Protein AF-0000000077554234 (afdb_homodimer)

Organism: Bursaphelenchus xylophilus (NCBI:txid6326)

Foldseek 3Di:
DPPPPPPPPPPPPPPPPQDWAKEKEALDACDPLLVVQCVVDSHQEYEFEQEEPLAGSPSRLNNCLVCPPPGHYHYEYEDQLVDQLLVSLVRRVVVVVVSVDPDHEYEYEQADLVRADQDLCSLQVSQQVNCVSCVVVVHHYEYEEEQVSNCRRRVQEQNHDDHAYEYEDWCDAEPVTFDDQDCVPDDDTRNRHDGHQKYFGHAQYQDSNGGITMMIGRPVND/DPPPPPPPPPPPPPPPPQDWAKEKEALDACDPLLVVQCVVDSHQEYEFEQEEPLAGSPSRLNNCLVCPPPGHYHYEYEDQLVDQLLVSLVRRVVVVVVSVDPDHEYEYEQADLVRADQDLCSLVVSQQVNCVSCVVVVHHYEYEEEQVSNCRRRVQEQNHDDHAYEYEDWCDAEPVTFDDQDCVPDDATRNRHDGHQKYFGHAQYQDSNGGITMMIGRPVND

Solvent-accessible surface area (backbone atoms only — not comparable to full-atom values): 24097 Å² total; per-residue (Å²): 134,86,80,79,78,80,79,79,75,78,76,72,78,73,71,72,69,79,67,64,41,46,29,37,35,40,82,54,71,60,42,73,68,32,46,56,44,44,66,72,46,85,52,53,34,40,35,32,38,45,30,42,85,76,38,77,30,65,51,24,49,52,34,44,59,67,33,58,94,75,40,49,65,40,38,31,32,39,75,40,76,89,51,64,44,52,58,55,40,54,55,45,52,58,52,38,50,74,63,70,60,70,91,46,48,41,26,45,45,44,63,62,30,38,70,45,59,77,49,23,66,58,40,38,53,46,52,25,46,30,52,51,46,35,42,74,68,72,37,46,58,30,35,31,32,30,63,64,31,38,35,66,32,26,68,42,52,63,82,43,77,87,52,54,34,34,33,51,53,55,42,48,73,20,76,91,18,38,43,73,89,60,70,85,67,65,60,69,46,55,71,42,72,64,85,59,46,28,36,34,17,28,37,64,31,83,55,61,91,31,57,26,28,38,31,34,28,48,65,83,79,108,135,84,80,79,78,79,77,79,78,78,76,72,78,72,72,72,69,78,69,66,41,47,29,37,35,40,81,55,72,59,42,73,68,31,45,56,46,45,64,74,45,85,52,53,36,41,34,32,39,46,31,41,84,76,38,76,29,66,51,23,49,53,34,47,59,67,33,58,94,73,42,49,64,41,39,30,32,39,74,41,74,88,52,64,42,51,59,54,41,53,55,46,53,57,53,38,52,75,64,69,59,72,91,46,49,39,25,44,44,44,61,62,33,41,71,44,58,74,48,23,67,59,40,39,51,46,52,26,46,29,52,49,46,36,40,76,68,73,35,45,58,30,34,31,32,30,64,64,31,37,34,67,33,26,66,41,51,62,82,44,77,88,52,54,35,34,32,51,52,56,43,48,73,20,76,91,19,40,43,72,88,60,71,84,68,66,58,70,46,56,71,41,73,63,85,60,48,28,35,34,19,28,37,64,31,83,54,63,93,32,55,26,28,38,30,34,27,48,64,84,79,108

Nearest PDB structures (foldseek):
  2j8g-assembly1_A  TM=6.811E-01  e=9.016E-04  Streptococcus phage Cp1
  3q2d-assembly1_A  TM=4.761E-01  e=2.542E-02  Escherichia coli
  3nq2-assembly1_A  TM=4.508E-01  e=1.636E-02  Escherichia coli
  3npv-assembly1_B  TM=4.425E-01  e=3.071E-02  Escherichia coli
  6z9i-assembly2_B  TM=4.494E-01  e=7.420E-02  Escherichia coli

Structure (mmCIF, N/CA/C/O backbone):
data_AF-0000000077554234-model_v1
#
loop_
_entity.id
_entity.type
_entity.pdbx_description
1 polymer '(pine wood nematode) hypothetical protein'
#
loop_
_atom_site.group_PDB
_atom_site.id
_atom_site.type_symbol
_atom_site.label_atom_id
_atom_site.label_alt_id
_atom_site.label_comp_id
_atom_site.label_asym_id
_atom_site.label_entity_id
_atom_site.label_seq_id
_atom_site.pdbx_PDB_ins_code
_atom_site.Cartn_x
_atom_site.Cartn_y
_atom_site.Cartn_z
_atom_site.occupancy
_atom_site.B_iso_or_equiv
_atom_site.auth_seq_id
_atom_site.auth_comp_id
_atom_site.auth_asym_id
_atom_site.auth_atom_id
_atom_site.pdbx_PDB_model_num
ATOM 1 N N . MET A 1 1 ? -23.641 40.625 -54.812 1 34.19 1 MET A N 1
ATOM 2 C CA . MET A 1 1 ? -23.625 39.375 -54.062 1 34.19 1 MET A CA 1
ATOM 3 C C . MET A 1 1 ? -22.609 39.406 -52.938 1 34.19 1 MET A C 1
ATOM 5 O O . MET A 1 1 ? -21.406 39.469 -53.188 1 34.19 1 MET A O 1
ATOM 9 N N . TRP A 1 2 ? -22.969 39.969 -51.688 1 36.44 2 TRP A N 1
ATOM 10 C CA . TRP A 1 2 ? -22.156 40.094 -50.469 1 36.44 2 TRP A CA 1
ATOM 11 C C . TRP A 1 2 ? -21.828 38.719 -49.906 1 36.44 2 TRP A C 1
ATOM 13 O O . TRP A 1 2 ? -22.719 37.938 -49.562 1 36.44 2 TRP A O 1
ATOM 23 N N . LYS A 1 3 ? -20.641 38.062 -50.25 1 48.25 3 LYS A N 1
ATOM 24 C CA . LYS A 1 3 ? -20.094 36.875 -49.594 1 48.25 3 LYS A CA 1
ATOM 25 C C . LYS A 1 3 ? -19.969 37.062 -48.094 1 48.25 3 LYS A C 1
ATOM 27 O O . LYS A 1 3 ? -19.312 38 -47.625 1 48.25 3 LYS A O 1
ATOM 32 N N . SER A 1 4 ? -20.984 36.594 -47.344 1 44.41 4 SER A N 1
ATOM 33 C CA . SER A 1 4 ? -20.953 36.562 -45.875 1 44.41 4 SER A CA 1
ATOM 34 C C . SER A 1 4 ? -19.781 35.75 -45.375 1 44.41 4 SER A C 1
ATOM 36 O O . SER A 1 4 ? -19.656 34.562 -45.688 1 44.41 4 SER A O 1
ATOM 38 N N . VAL A 1 5 ? -18.672 36.375 -45.125 1 52.47 5 VAL A N 1
ATOM 39 C CA . VAL A 1 5 ? -17.562 35.781 -44.375 1 52.47 5 VAL A CA 1
ATOM 40 C C . VAL A 1 5 ? -18.016 35.375 -42.969 1 52.47 5 VAL A C 1
ATOM 42 O O . VAL A 1 5 ? -18.391 36.219 -42.188 1 52.47 5 VAL A O 1
ATOM 45 N N . LEU A 1 6 ? -18.562 34.156 -42.781 1 45.94 6 LEU A N 1
ATOM 46 C CA . LEU A 1 6 ? -18.797 33.594 -41.469 1 45.94 6 LEU A CA 1
ATOM 47 C C . LEU A 1 6 ? -17.5 33.438 -40.688 1 45.94 6 LEU A C 1
ATOM 49 O O . LEU A 1 6 ? -16.609 32.719 -41.094 1 45.94 6 LEU A O 1
ATOM 53 N N . PHE A 1 7 ? -17.172 34.438 -39.906 1 50.12 7 PHE A N 1
ATOM 54 C CA . PHE A 1 7 ? -16.094 34.344 -38.906 1 50.12 7 PHE A CA 1
ATOM 55 C C . PHE A 1 7 ? -16.406 33.312 -37.844 1 50.12 7 PHE A C 1
ATOM 57 O O . PHE A 1 7 ? -17.344 33.5 -37.062 1 50.12 7 PHE A O 1
ATOM 64 N N . ILE A 1 8 ? -16 32.094 -37.969 1 49.53 8 ILE A N 1
ATOM 65 C CA . ILE A 1 8 ? -16.031 31.141 -36.875 1 49.53 8 ILE A CA 1
ATOM 66 C C . ILE A 1 8 ? -15.023 31.547 -35.812 1 49.53 8 ILE A C 1
ATOM 68 O O . ILE A 1 8 ? -13.812 31.562 -36.062 1 49.53 8 ILE A O 1
ATOM 72 N N . ILE A 1 9 ? -15.406 32.312 -34.812 1 42.47 9 ILE A N 1
ATOM 73 C CA . ILE A 1 9 ? -14.586 32.469 -33.625 1 42.47 9 ILE A CA 1
ATOM 74 C C . ILE A 1 9 ? -14.469 31.156 -32.906 1 42.47 9 ILE A C 1
ATOM 76 O O . ILE A 1 9 ? -15.469 30.625 -32.406 1 42.47 9 ILE A O 1
ATOM 80 N N . ALA A 1 10 ? -13.398 30.469 -33.125 1 48.19 10 ALA A N 1
ATOM 81 C CA . ALA A 1 10 ? -13.031 29.344 -32.25 1 48.19 10 ALA A CA 1
ATOM 82 C C . ALA A 1 10 ? -12.852 29.812 -30.812 1 48.19 10 ALA A C 1
ATOM 84 O O . ALA A 1 10 ? -11.914 30.547 -30.5 1 48.19 10 ALA A O 1
ATOM 85 N N . PHE A 1 11 ? -13.906 29.859 -30.047 1 46.06 11 PHE A N 1
ATOM 86 C CA . PHE A 1 11 ? -13.742 30.031 -28.609 1 46.06 11 PHE A CA 1
ATOM 87 C C . PHE A 1 11 ? -12.852 28.938 -28.031 1 46.06 11 PHE A C 1
ATOM 89 O O . PHE A 1 11 ? -13.258 27.781 -27.938 1 46.06 11 PHE A O 1
ATOM 96 N N . GLY A 1 12 ? -11.586 29.172 -28.047 1 45.62 12 GLY A N 1
ATOM 97 C CA . GLY A 1 12 ? -10.75 28.297 -27.25 1 45.62 12 GLY A CA 1
ATOM 98 C C . GLY A 1 12 ? -11.125 28.297 -25.781 1 45.62 12 GLY A C 1
ATOM 99 O O . GLY A 1 12 ? -11.18 29.359 -25.141 1 45.62 12 GLY A O 1
ATOM 100 N N . VAL A 1 13 ? -11.922 27.422 -25.266 1 42.53 13 VAL A N 1
ATOM 101 C CA . VAL A 1 13 ? -12.094 27.172 -23.844 1 42.53 13 VAL A CA 1
ATOM 102 C C . VAL A 1 13 ? -10.727 27.078 -23.172 1 42.53 13 VAL A C 1
ATOM 104 O O . VAL A 1 13 ? -9.992 26.109 -23.375 1 42.53 13 VAL A O 1
ATOM 107 N N . PHE A 1 14 ? -10.211 28.203 -22.828 1 41.81 14 PHE A N 1
ATOM 108 C CA . PHE A 1 14 ? -9.125 28.156 -21.844 1 41.81 14 PHE A CA 1
ATOM 109 C C . PHE A 1 14 ? -9.562 27.422 -20.594 1 41.81 14 PHE A C 1
ATOM 111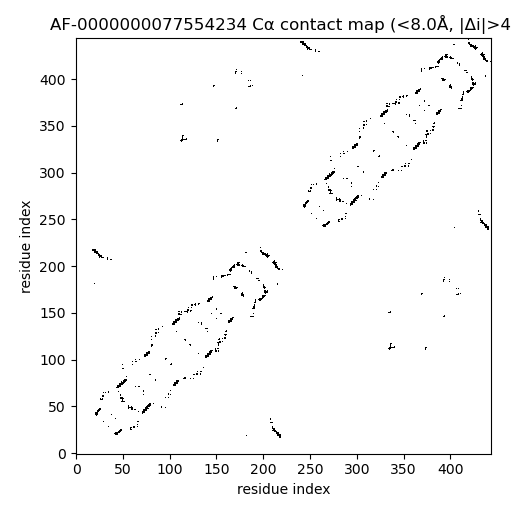 O O . PHE A 1 14 ? -10.359 27.938 -19.812 1 41.81 14 PHE A O 1
ATOM 118 N N . VAL A 1 15 ? -9.641 26.188 -20.594 1 42.97 15 VAL A N 1
ATOM 119 C CA . VAL A 1 15 ? -9.68 25.516 -19.297 1 42.97 15 VAL A CA 1
ATOM 120 C C . VAL A 1 15 ? -8.523 26.016 -18.422 1 42.97 15 VAL A C 1
ATOM 122 O O . VAL A 1 15 ? -7.355 25.781 -18.75 1 42.97 15 VAL A O 1
ATOM 125 N N . PHE A 1 16 ? -8.648 27.109 -17.828 1 43.78 16 PHE A N 1
ATOM 126 C CA . PHE A 1 16 ? -7.727 27.438 -16.734 1 43.78 16 PHE A CA 1
ATOM 127 C C . PHE A 1 16 ? -7.484 26.203 -15.859 1 43.78 16 PHE A C 1
ATOM 129 O O . PHE A 1 16 ? -8.391 25.734 -15.172 1 43.78 16 PHE A O 1
ATOM 136 N N . ALA A 1 17 ? -6.742 25.391 -16.266 1 51.91 17 ALA A N 1
ATOM 137 C CA . ALA A 1 17 ? -6.305 24.375 -15.297 1 51.91 17 ALA A CA 1
ATOM 138 C C . ALA A 1 17 ? -5.887 25.016 -13.977 1 51.91 17 ALA A C 1
ATOM 140 O O . ALA A 1 17 ? -4.996 25.859 -13.945 1 51.91 17 ALA A O 1
ATOM 141 N N . GLU A 1 18 ? -6.844 25.312 -13.062 1 61.5 18 GLU A N 1
ATOM 142 C CA . GLU A 1 18 ? -6.492 25.859 -11.758 1 61.5 18 GLU A CA 1
ATOM 143 C C . GLU A 1 18 ? -5.152 25.312 -11.273 1 61.5 18 GLU A C 1
ATOM 145 O O . GLU A 1 18 ? -4.938 24.094 -11.266 1 61.5 18 GLU A O 1
ATOM 150 N N . GLU A 1 19 ? -4.156 26.141 -11.188 1 81 19 GLU A N 1
ATOM 151 C CA . GLU A 1 19 ? -2.779 25.781 -10.859 1 81 19 GLU A CA 1
ATOM 152 C C . GLU A 1 19 ? -2.672 25.219 -9.445 1 81 19 GLU A C 1
ATOM 154 O O . GLU A 1 19 ? -3.129 25.844 -8.484 1 81 19 GLU A O 1
ATOM 159 N N . LEU A 1 20 ? -2.234 24.078 -9.203 1 88.81 20 LEU A N 1
ATOM 160 C CA . LEU A 1 20 ? -2.018 23.391 -7.938 1 88.81 20 LEU A CA 1
ATOM 161 C C . LEU A 1 20 ? -0.941 24.094 -7.117 1 88.81 20 LEU A C 1
ATOM 163 O O . LEU A 1 20 ? -0.003 24.672 -7.676 1 88.81 20 LEU A O 1
ATOM 167 N N . THR A 1 21 ? -1.216 24.234 -5.836 1 90.44 21 THR A N 1
ATOM 168 C CA . THR A 1 21 ? -0.265 24.875 -4.93 1 90.44 21 THR A CA 1
ATOM 169 C C . THR A 1 21 ? 0.649 23.828 -4.293 1 90.44 21 THR A C 1
ATOM 171 O O . THR A 1 21 ? 0.187 22.781 -3.857 1 90.44 21 THR A O 1
ATOM 174 N N . GLU A 1 22 ? 1.917 24.188 -4.168 1 92.19 22 GLU A N 1
ATOM 175 C CA . GLU A 1 22 ? 2.9 23.281 -3.572 1 92.19 22 GLU A CA 1
ATOM 176 C C . GLU A 1 22 ? 2.887 23.375 -2.049 1 92.19 22 GLU A C 1
ATOM 178 O O . GLU A 1 22 ? 2.727 24.469 -1.495 1 92.19 22 GLU A O 1
ATOM 183 N N . SER A 1 23 ? 3.082 22.25 -1.434 1 94.06 23 SER A N 1
ATOM 184 C CA . SER A 1 23 ? 3.129 22.156 0.021 1 94.06 23 SER A CA 1
ATOM 185 C C . SER A 1 23 ? 4.07 21.047 0.473 1 94.06 23 SER A C 1
ATOM 187 O O . SER A 1 23 ? 4.484 20.203 -0.333 1 94.06 23 SER A O 1
ATOM 189 N N . ILE A 1 24 ? 4.461 21.141 1.771 1 96.88 24 ILE A N 1
ATOM 190 C CA . ILE A 1 24 ? 5.25 20.062 2.357 1 96.88 24 ILE A CA 1
ATOM 191 C C . ILE A 1 24 ? 4.652 19.656 3.703 1 96.88 24 ILE A C 1
ATOM 193 O O . ILE A 1 24 ? 3.883 20.406 4.301 1 96.88 24 ILE A O 1
ATOM 197 N N . ASP A 1 25 ? 4.938 18.469 4.105 1 97.81 25 ASP A N 1
ATOM 198 C CA . ASP A 1 25 ? 4.797 18.078 5.504 1 97.81 25 ASP A CA 1
ATOM 199 C C . ASP A 1 25 ? 6.094 17.469 6.035 1 97.81 25 ASP A C 1
ATOM 201 O O . ASP A 1 25 ? 6.875 16.891 5.27 1 97.81 25 ASP A O 1
ATOM 205 N N . THR A 1 26 ? 6.352 17.672 7.305 1 97.44 26 THR A N 1
ATOM 206 C CA . THR A 1 26 ? 7.586 17.188 7.91 1 97.44 26 THR A CA 1
ATOM 207 C C . THR A 1 26 ? 7.375 16.875 9.391 1 97.44 26 THR A C 1
ATOM 209 O O . THR A 1 26 ? 6.531 17.484 10.039 1 97.44 26 THR A O 1
ATOM 212 N N . VAL A 1 27 ? 8.109 15.914 9.852 1 97.5 27 VAL A N 1
ATOM 213 C CA . VAL A 1 27 ? 8.148 15.648 11.289 1 97.5 27 VAL A CA 1
ATOM 214 C C . VAL A 1 27 ? 9.422 16.25 11.891 1 97.5 27 VAL A C 1
ATOM 216 O O . VAL A 1 27 ? 9.602 16.234 13.109 1 97.5 27 VAL A O 1
ATOM 219 N N . ASP A 1 28 ? 10.297 16.766 10.961 1 98.06 28 ASP A N 1
ATOM 220 C CA . ASP A 1 28 ? 11.492 17.453 11.43 1 98.06 28 ASP A CA 1
ATOM 221 C C . ASP A 1 28 ? 11.148 18.812 12.039 1 98.06 28 ASP A C 1
ATOM 223 O O . ASP A 1 28 ? 10.156 19.438 11.656 1 98.06 28 ASP A O 1
ATOM 227 N N . GLU A 1 29 ? 11.984 19.188 12.93 1 98.38 29 GLU A N 1
ATOM 228 C CA . GLU A 1 29 ? 11.82 20.547 13.453 1 98.38 29 GLU A CA 1
ATOM 229 C C . GLU A 1 29 ? 12.172 21.594 12.406 1 98.38 29 GLU A C 1
ATOM 231 O O . GLU A 1 29 ? 13.25 21.547 11.812 1 98.38 29 GLU A O 1
ATOM 236 N N . ILE A 1 30 ? 11.266 22.547 12.242 1 97.75 30 ILE A N 1
ATOM 237 C CA . ILE A 1 30 ? 11.516 23.688 11.367 1 97.75 30 ILE A CA 1
ATOM 238 C C . ILE A 1 30 ? 12.273 24.766 12.133 1 97.75 30 ILE A C 1
ATOM 240 O O . ILE A 1 30 ? 11.664 25.625 12.773 1 97.75 30 ILE A O 1
ATOM 244 N N . THR A 1 31 ? 13.523 24.719 11.977 1 97.5 31 THR A N 1
ATOM 245 C CA . THR A 1 31 ? 14.352 25.75 12.594 1 97.5 31 THR A CA 1
ATOM 246 C C . THR A 1 31 ? 14.156 27.094 11.906 1 97.5 31 THR A C 1
ATOM 248 O O . THR A 1 31 ? 13.523 27.172 10.852 1 97.5 31 THR A O 1
ATOM 251 N N . GLU A 1 32 ? 14.719 28.141 12.547 1 96.56 32 GLU A N 1
ATOM 252 C CA . GLU A 1 32 ? 14.656 29.453 11.922 1 96.56 32 GLU A CA 1
ATOM 253 C C . GLU A 1 32 ? 15.32 29.453 10.547 1 96.56 32 GLU A C 1
ATOM 255 O O . GLU A 1 32 ? 14.812 30.047 9.602 1 96.56 32 GLU A O 1
ATOM 260 N N . LYS A 1 33 ? 16.391 28.781 10.523 1 97.19 33 LYS A N 1
ATOM 261 C CA . LYS A 1 33 ? 17.109 28.688 9.258 1 97.19 33 LYS A CA 1
ATOM 262 C C . LYS A 1 33 ? 16.266 27.969 8.203 1 97.19 33 LYS A C 1
ATOM 264 O O . LYS A 1 33 ? 16.172 28.422 7.062 1 97.19 33 LYS A O 1
ATOM 269 N N . ALA A 1 34 ? 15.688 26.859 8.562 1 97.19 34 ALA A N 1
ATOM 270 C CA . ALA A 1 34 ? 14.828 26.109 7.652 1 97.19 34 ALA A CA 1
ATOM 271 C C . ALA A 1 34 ? 13.633 26.953 7.215 1 97.19 34 ALA A C 1
ATOM 273 O O . ALA A 1 34 ? 13.25 26.938 6.043 1 97.19 34 ALA A O 1
ATOM 274 N N . TYR A 1 35 ? 13.094 27.688 8.148 1 96.19 35 TYR A N 1
ATOM 275 C CA . TYR A 1 35 ? 11.945 28.547 7.855 1 96.19 35 TYR A CA 1
ATOM 276 C C . TYR A 1 35 ? 12.312 29.609 6.828 1 96.19 35 TYR A C 1
ATOM 278 O O . TYR A 1 35 ? 11.562 29.844 5.879 1 96.19 35 TYR A O 1
ATOM 286 N N . ARG A 1 36 ? 13.367 30.297 7 1 95.75 36 ARG A N 1
ATOM 287 C CA . ARG A 1 36 ? 13.812 31.312 6.059 1 95.75 36 ARG A CA 1
ATOM 288 C C . ARG A 1 36 ? 14.023 30.719 4.668 1 95.75 36 ARG A C 1
ATOM 290 O O . ARG A 1 36 ? 13.68 31.344 3.662 1 95.75 36 ARG A O 1
ATOM 297 N N . CYS A 1 37 ? 14.57 29.578 4.691 1 96.88 37 CYS A N 1
ATOM 298 C CA . CYS A 1 37 ? 14.742 28.891 3.418 1 96.88 37 CYS A CA 1
ATOM 299 C C . CYS A 1 37 ? 13.398 28.609 2.762 1 96.88 37 CYS A C 1
ATOM 301 O O . CYS A 1 37 ? 13.203 28.891 1.578 1 96.88 37 CYS A O 1
ATOM 303 N N . LEU A 1 38 ? 12.469 28.062 3.492 1 95.44 38 LEU A N 1
ATOM 304 C CA . LEU A 1 38 ? 11.148 27.75 2.961 1 95.44 38 LEU A CA 1
ATOM 305 C C . LEU A 1 38 ? 10.469 29 2.416 1 95.44 38 LEU A C 1
ATOM 307 O O . LEU A 1 38 ? 9.836 28.953 1.357 1 95.44 38 LEU A O 1
ATOM 311 N N . LYS A 1 39 ? 10.578 30.094 3.08 1 92.69 39 LYS A N 1
ATOM 312 C CA . LYS A 1 39 ? 9.945 31.344 2.686 1 92.69 39 LYS A CA 1
ATOM 313 C C . LYS A 1 39 ? 10.531 31.859 1.375 1 92.69 39 LYS A C 1
ATOM 315 O O . LYS A 1 39 ? 9.859 32.594 0.642 1 92.69 39 LYS A O 1
ATOM 320 N N . SER A 1 40 ? 11.695 31.438 1.09 1 93.5 40 SER A N 1
ATOM 321 C CA . SER A 1 40 ? 12.367 31.906 -0.115 1 93.5 40 SER A CA 1
ATOM 322 C C . SER A 1 40 ? 11.961 31.094 -1.335 1 93.5 40 SER A C 1
ATOM 324 O O . SER A 1 40 ? 12.352 31.406 -2.459 1 93.5 40 SER A O 1
ATOM 326 N N . THR A 1 41 ? 11.172 30.078 -1.089 1 90.75 41 THR A N 1
ATOM 327 C CA . THR A 1 41 ? 10.68 29.25 -2.176 1 90.75 41 THR A CA 1
ATOM 328 C C . THR A 1 41 ? 9.234 29.594 -2.514 1 90.75 41 THR A C 1
ATOM 330 O O . THR A 1 41 ? 8.656 30.516 -1.936 1 90.75 41 THR A O 1
ATOM 333 N N . ASN A 1 42 ? 8.641 28.891 -3.406 1 81.81 42 ASN A N 1
ATOM 334 C CA . ASN A 1 42 ? 7.258 29.109 -3.811 1 81.81 42 ASN A CA 1
ATOM 335 C C . ASN A 1 42 ? 6.289 28.312 -2.945 1 81.81 42 ASN A C 1
ATOM 337 O O . ASN A 1 42 ? 5.117 28.172 -3.297 1 81.81 42 ASN A O 1
ATOM 341 N N . LEU A 1 43 ? 6.812 27.906 -1.82 1 87.69 43 LEU A N 1
ATOM 342 C CA . LEU A 1 43 ? 5.969 27.156 -0.909 1 87.69 43 LEU A CA 1
ATOM 343 C C . LEU A 1 43 ? 5.031 28.078 -0.137 1 87.69 43 LEU A C 1
ATOM 345 O O . LEU A 1 43 ? 5.469 29.078 0.421 1 87.69 43 LEU A O 1
ATOM 349 N N . GLU A 1 44 ? 3.73 27.719 -0.156 1 79.31 44 GLU A N 1
ATOM 350 C CA . GLU A 1 44 ? 2.756 28.578 0.517 1 79.31 44 GLU A CA 1
ATOM 351 C C . GLU A 1 44 ? 2.133 27.859 1.715 1 79.31 44 GLU A C 1
ATOM 353 O O . GLU A 1 44 ? 1.562 28.5 2.598 1 79.31 44 GLU A O 1
ATOM 358 N N . HIS A 1 45 ? 2.402 26.594 1.724 1 88.44 45 HIS A N 1
ATOM 359 C CA . HIS A 1 45 ? 1.646 25.828 2.705 1 88.44 45 HIS A CA 1
ATOM 360 C C . HIS A 1 45 ? 2.504 24.734 3.328 1 88.44 45 HIS A C 1
ATOM 362 O O . HIS A 1 45 ? 3.32 24.109 2.643 1 88.44 45 HIS A O 1
ATOM 368 N N . VAL A 1 46 ? 2.35 24.578 4.648 1 92.44 46 VAL A N 1
ATOM 369 C CA . VAL A 1 46 ? 2.996 23.469 5.355 1 92.44 46 VAL A CA 1
ATOM 370 C C . VAL A 1 46 ? 1.966 22.719 6.199 1 92.44 46 VAL A C 1
ATOM 372 O O . VAL A 1 46 ? 1.036 23.328 6.734 1 92.44 46 VAL A O 1
ATOM 375 N N . THR A 1 47 ? 2.092 21.484 6.262 1 93.69 47 THR A N 1
ATOM 376 C CA . THR A 1 47 ? 1.301 20.656 7.172 1 93.69 47 THR A CA 1
ATOM 377 C C . THR A 1 47 ? 2.188 20.031 8.242 1 93.69 47 THR A C 1
ATOM 379 O O . THR A 1 47 ? 3.256 19.5 7.945 1 93.69 47 THR A O 1
ATOM 382 N N . VAL A 1 48 ? 1.76 20.109 9.469 1 95.62 48 VAL A N 1
ATOM 383 C CA . VAL A 1 48 ? 2.59 19.609 10.562 1 95.62 48 VAL A CA 1
ATOM 384 C C . VAL A 1 48 ? 1.814 18.578 11.367 1 95.62 48 VAL A C 1
ATOM 386 O O . VAL A 1 48 ? 0.584 18.625 11.445 1 95.62 48 VAL A O 1
ATOM 389 N N . ARG A 1 49 ? 2.529 17.641 11.992 1 96.94 49 ARG A N 1
ATOM 390 C CA . ARG A 1 49 ? 1.941 16.609 12.844 1 96.94 49 ARG A CA 1
ATOM 391 C C . ARG A 1 49 ? 1.775 17.109 14.273 1 96.94 49 ARG A C 1
ATOM 393 O O . ARG A 1 49 ? 2.725 17.609 14.867 1 96.94 49 ARG A O 1
ATOM 400 N N . VAL A 1 50 ? 0.61 16.906 14.859 1 95.44 50 VAL A N 1
ATOM 401 C CA . VAL A 1 50 ? 0.417 17.469 16.203 1 95.44 50 VAL A CA 1
ATOM 402 C C . VAL A 1 50 ? 0.149 16.344 17.188 1 95.44 50 VAL A C 1
ATOM 404 O O . VAL A 1 50 ? 0.156 16.562 18.406 1 95.44 50 VAL A O 1
ATOM 407 N N . TYR A 1 51 ? -0.093 15.203 16.672 1 96 51 TYR A N 1
ATOM 408 C CA . TYR A 1 51 ? -0.39 14.055 17.531 1 96 51 TYR A CA 1
ATOM 409 C C . TYR A 1 51 ? 0.042 12.758 16.875 1 96 51 TYR A C 1
ATOM 411 O O . TYR A 1 51 ? -0.213 12.539 15.688 1 96 51 TYR A O 1
ATOM 419 N N . ALA A 1 52 ? 0.778 11.859 17.594 1 95.62 52 ALA A N 1
ATOM 420 C CA . ALA A 1 52 ? 1.188 10.539 17.109 1 95.62 52 ALA A CA 1
ATOM 421 C C . ALA A 1 52 ? 1.586 9.633 18.266 1 95.62 52 ALA A C 1
ATOM 423 O O . ALA A 1 52 ? 2.031 10.117 19.312 1 95.62 52 ALA A O 1
ATOM 424 N N . ASN A 1 53 ? 1.355 8.305 18.109 1 88.06 53 ASN A N 1
ATO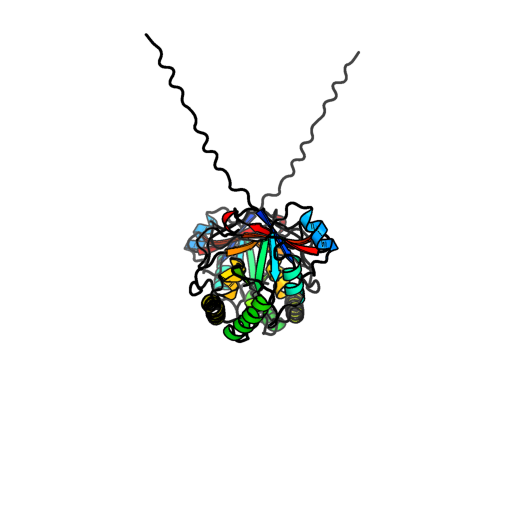M 425 C CA . ASN A 1 53 ? 1.795 7.316 19.078 1 88.06 53 ASN A CA 1
ATOM 426 C C . ASN A 1 53 ? 1.119 7.52 20.438 1 88.06 53 ASN A C 1
ATOM 428 O O . ASN A 1 53 ? 1.759 7.391 21.484 1 88.06 53 ASN A O 1
ATOM 432 N N . GLY A 1 54 ? -0.065 8.078 20.391 1 90.56 54 GLY A N 1
ATOM 433 C CA . GLY A 1 54 ? -0.854 8.211 21.594 1 90.56 54 GLY A CA 1
ATOM 434 C C . GLY A 1 54 ? -0.501 9.438 22.406 1 90.56 54 GLY A C 1
ATOM 435 O O . GLY A 1 54 ? -0.912 9.562 23.562 1 90.56 54 GLY A O 1
ATOM 436 N N . THR A 1 55 ? 0.273 10.328 21.828 1 92.38 55 THR A N 1
ATOM 437 C CA . THR A 1 55 ? 0.681 11.5 22.594 1 92.38 55 THR A CA 1
ATOM 438 C C . THR A 1 55 ? 0.801 12.719 21.688 1 92.38 55 THR A C 1
ATOM 440 O O . THR A 1 55 ? 0.791 12.594 20.453 1 92.38 55 THR A O 1
ATOM 443 N N . SER A 1 56 ? 0.889 13.875 22.344 1 93.5 56 SER A N 1
ATOM 444 C CA . SER A 1 56 ? 1.128 15.133 21.641 1 93.5 56 SER A CA 1
ATOM 445 C C . SER A 1 56 ? 2.516 15.148 21 1 93.5 56 SER A C 1
ATOM 447 O O . SER A 1 56 ? 3.486 14.688 21.609 1 93.5 56 SER A O 1
ATOM 449 N N . ASP A 1 57 ? 2.58 15.648 19.828 1 96.25 57 ASP A N 1
ATOM 450 C CA . ASP A 1 57 ? 3.854 15.805 19.125 1 96.25 57 ASP A CA 1
ATOM 451 C C . ASP A 1 57 ? 4.477 17.172 19.422 1 96.25 57 ASP A C 1
ATOM 453 O O . ASP A 1 57 ? 4.16 18.156 18.75 1 96.25 57 ASP A O 1
ATOM 457 N N . GLU A 1 58 ? 5.449 17.234 20.281 1 94.88 58 GLU A N 1
ATOM 458 C CA . GLU A 1 58 ? 6.004 18.5 20.734 1 94.88 58 GLU A CA 1
ATOM 459 C C . GLU A 1 58 ? 6.738 19.219 19.609 1 94.88 58 GLU A C 1
ATOM 461 O O . GLU A 1 58 ? 6.695 20.438 19.516 1 94.88 58 GLU A O 1
ATOM 466 N N . VAL A 1 59 ? 7.406 18.469 18.828 1 97.12 59 VAL A N 1
ATOM 467 C CA . VAL A 1 59 ? 8.086 19.062 17.688 1 97.12 59 VAL A CA 1
ATOM 468 C C . VAL A 1 59 ? 7.062 19.656 16.719 1 97.12 59 VAL A C 1
ATOM 470 O O . VAL A 1 59 ? 7.273 20.75 16.188 1 97.12 59 VAL A O 1
ATOM 473 N N . GLY A 1 60 ? 5.973 18.969 16.531 1 96.5 60 GLY A N 1
ATOM 474 C CA . GLY A 1 60 ? 4.898 19.469 15.695 1 96.5 60 GLY A CA 1
ATOM 475 C C . GLY A 1 60 ? 4.332 20.781 16.172 1 96.5 60 GLY A C 1
ATOM 476 O O . GLY A 1 60 ? 4.078 21.688 15.375 1 96.5 60 GLY A O 1
ATOM 477 N N . TYR A 1 61 ? 4.16 20.938 17.438 1 95.25 61 TYR A N 1
ATOM 478 C CA . TYR A 1 61 ? 3.629 22.188 17.969 1 95.25 61 TYR A CA 1
ATOM 479 C C . TYR A 1 61 ? 4.656 23.312 17.859 1 95.25 61 TYR A C 1
ATOM 481 O O . TYR A 1 61 ? 4.297 24.469 17.625 1 95.25 61 TYR A O 1
ATOM 489 N N . LYS A 1 62 ? 5.91 23 18.047 1 95.31 62 LYS A N 1
ATOM 490 C CA . LYS A 1 62 ? 6.941 24 17.781 1 95.31 62 LYS A CA 1
ATOM 491 C C . LYS A 1 62 ? 6.887 24.484 16.328 1 95.31 62 LYS A C 1
ATOM 493 O O . LYS A 1 62 ? 7.012 25.672 16.062 1 95.31 62 LYS A O 1
ATOM 498 N N . ASN A 1 63 ? 6.738 23.547 15.461 1 96.62 63 ASN A N 1
ATOM 499 C CA . ASN A 1 63 ? 6.617 23.875 14.047 1 96.62 63 ASN A CA 1
ATOM 500 C C . ASN A 1 63 ? 5.387 24.734 13.781 1 96.62 63 ASN A C 1
ATOM 502 O O . ASN A 1 63 ? 5.453 25.688 13.008 1 96.62 63 ASN A O 1
ATOM 506 N N . LEU A 1 64 ? 4.297 24.359 14.406 1 94.44 64 LEU A N 1
ATOM 507 C CA . LEU A 1 64 ? 3.064 25.125 14.273 1 94.44 64 LEU A CA 1
ATOM 508 C C . LEU A 1 64 ? 3.277 26.562 14.688 1 94.44 64 LEU A C 1
ATOM 510 O O . LEU A 1 64 ? 2.91 27.484 13.961 1 94.44 64 LEU A O 1
ATOM 514 N N . GLU A 1 65 ? 3.873 26.781 15.742 1 93.44 65 GLU A N 1
ATOM 515 C CA . GLU A 1 65 ? 4.121 28.125 16.25 1 93.44 65 GLU A CA 1
ATOM 516 C C . GLU A 1 65 ? 5.043 28.906 15.32 1 93.44 65 GLU A C 1
ATOM 518 O O . GLU A 1 65 ? 4.867 30.109 15.125 1 93.44 65 GLU A O 1
ATOM 523 N N . ARG A 1 66 ? 5.98 28.172 14.797 1 93.31 66 ARG A N 1
ATOM 524 C CA . ARG A 1 66 ? 6.953 28.797 13.898 1 93.31 66 ARG A CA 1
ATOM 525 C C . ARG A 1 66 ? 6.273 29.344 12.648 1 93.31 66 ARG A C 1
ATOM 527 O O . ARG A 1 66 ? 6.656 30.406 12.141 1 93.31 66 ARG A O 1
ATOM 534 N N . VAL A 1 67 ? 5.223 28.656 12.203 1 91.88 67 VAL A N 1
ATOM 535 C CA . VAL A 1 67 ? 4.727 28.984 10.875 1 91.88 67 VAL A CA 1
ATOM 536 C C . VAL A 1 67 ? 3.373 29.688 10.992 1 91.88 67 VAL A C 1
ATOM 538 O O . VAL A 1 67 ? 2.92 30.344 10.047 1 91.88 67 VAL A O 1
ATOM 541 N N . LEU A 1 68 ? 2.734 29.531 12.07 1 89.88 68 LEU A N 1
ATOM 542 C CA . LEU A 1 68 ? 1.409 30.109 12.25 1 89.88 68 LEU A CA 1
ATOM 543 C C . LEU A 1 68 ? 1.444 31.625 12.023 1 89.88 68 LEU A C 1
ATOM 545 O O . LEU A 1 68 ? 2.283 32.312 12.594 1 89.88 68 LEU A O 1
ATOM 549 N N . GLY A 1 69 ? 0.5 32.062 11.141 1 86.69 69 GLY A N 1
ATOM 550 C CA . GLY A 1 69 ? 0.442 33.5 10.836 1 86.69 69 GLY A CA 1
ATOM 551 C C . GLY A 1 69 ? 1.466 33.938 9.797 1 86.69 69 GLY A C 1
ATOM 552 O O . GLY A 1 69 ? 1.425 35.062 9.312 1 86.69 69 GLY A O 1
ATOM 553 N N . ARG A 1 70 ? 2.328 33.062 9.438 1 88 70 ARG A N 1
ATOM 554 C CA . ARG A 1 70 ? 3.4 33.406 8.5 1 88 70 ARG A CA 1
ATOM 555 C C . ARG A 1 70 ? 3.246 32.594 7.199 1 88 70 ARG A C 1
ATOM 557 O O . ARG A 1 70 ? 3.666 33.062 6.137 1 88 70 ARG A O 1
ATOM 564 N N . MET A 1 71 ? 2.805 31.422 7.391 1 87.19 71 MET A N 1
ATOM 565 C CA . MET A 1 71 ? 2.449 30.547 6.281 1 87.19 71 MET A CA 1
ATOM 566 C C . MET A 1 71 ? 1.096 29.891 6.523 1 87.19 71 MET A C 1
ATOM 568 O O . MET A 1 71 ? 0.643 29.797 7.668 1 87.19 71 MET A O 1
ATOM 572 N N . SER A 1 72 ? 0.482 29.516 5.418 1 86.94 72 SER A N 1
ATOM 573 C CA . SER A 1 72 ? -0.687 28.656 5.566 1 86.94 72 SER A CA 1
ATOM 574 C C . SER A 1 72 ? -0.306 27.312 6.164 1 86.94 72 SER A C 1
ATOM 576 O O . SER A 1 72 ? 0.703 26.719 5.777 1 86.94 72 SER A O 1
ATOM 578 N N . VAL A 1 73 ? -1.115 26.906 7.16 1 89.25 73 VAL A N 1
ATOM 579 C CA . VAL A 1 73 ? -0.711 25.688 7.848 1 89.25 73 VAL A CA 1
ATOM 580 C C . VAL A 1 73 ? -1.938 24.812 8.133 1 89.25 73 VAL A C 1
ATOM 582 O O . VAL A 1 73 ? -3 25.344 8.484 1 89.25 73 VAL A O 1
ATOM 585 N N . ASN A 1 74 ? -1.804 23.5 7.914 1 88.25 74 ASN A N 1
ATOM 586 C CA . ASN A 1 74 ? -2.703 22.453 8.398 1 88.25 74 ASN A CA 1
ATOM 587 C C . ASN A 1 74 ? -2 21.5 9.367 1 88.25 74 ASN A C 1
ATOM 589 O O . ASN A 1 74 ? -0.775 21.547 9.492 1 88.25 74 ASN A O 1
ATOM 593 N N . VAL A 1 75 ? -2.877 20.797 10.078 1 94 75 VAL A N 1
ATOM 594 C CA . VAL A 1 75 ? -2.295 19.828 10.992 1 94 75 VAL A CA 1
ATOM 595 C C . VAL A 1 75 ? -2.812 18.422 10.656 1 94 75 VAL A C 1
ATOM 597 O O . VAL A 1 75 ? -3.896 18.281 10.086 1 94 75 VAL A O 1
ATOM 600 N N . TYR A 1 76 ? -2.014 17.469 11.008 1 96.38 76 TYR A N 1
ATOM 601 C CA . TYR A 1 76 ? -2.498 16.109 10.891 1 96.38 76 TYR A CA 1
ATOM 602 C C . TYR A 1 76 ? -2.146 15.297 12.133 1 96.38 76 TYR A C 1
ATOM 604 O O . TYR A 1 76 ? -1.302 15.703 12.93 1 96.38 76 TYR A O 1
ATOM 612 N N . VAL A 1 77 ? -2.9 14.258 12.312 1 97.38 77 VAL A N 1
ATOM 613 C CA . VAL A 1 77 ? -2.719 13.344 13.438 1 97.38 77 VAL A CA 1
ATOM 614 C C . VAL A 1 77 ? -2.516 11.922 12.93 1 97.38 77 VAL A C 1
ATOM 616 O O . VAL A 1 77 ? -3.072 11.539 11.891 1 97.38 77 VAL A O 1
ATOM 619 N N . VAL A 1 78 ? -1.691 11.188 13.617 1 98.19 78 VAL A N 1
ATOM 620 C CA . VAL A 1 78 ? -1.573 9.742 13.469 1 98.19 78 VAL A CA 1
ATOM 621 C C . VAL A 1 78 ? -2.262 9.047 14.641 1 98.19 78 VAL A C 1
ATOM 623 O O . VAL A 1 78 ? -1.696 8.945 15.734 1 98.19 78 VAL A O 1
ATOM 626 N N . PRO A 1 79 ? -3.443 8.57 14.375 1 97.88 79 PRO A N 1
ATOM 627 C CA . PRO A 1 79 ? -4.168 7.965 15.492 1 97.88 79 PRO A CA 1
ATOM 628 C C . PRO A 1 79 ? -3.48 6.711 16.031 1 97.88 79 PRO A C 1
ATOM 630 O O . PRO A 1 79 ? -2.709 6.07 15.312 1 97.88 79 PRO A O 1
ATOM 633 N N . SER A 1 80 ? -3.729 6.441 17.297 1 97.56 80 SER A N 1
ATOM 634 C CA . SER A 1 80 ? -3.412 5.16 17.922 1 97.56 80 SER A CA 1
ATOM 635 C C . SER A 1 80 ? -4.629 4.238 17.938 1 97.56 80 SER A C 1
ATOM 637 O O . SER A 1 80 ? -5.465 4.32 18.844 1 97.56 80 SER A O 1
ATOM 639 N N . PRO A 1 81 ? -4.668 3.299 17.031 1 97.25 81 PRO A N 1
ATOM 640 C CA . PRO A 1 81 ? -5.91 2.561 16.781 1 97.25 81 PRO A CA 1
ATOM 641 C C . PRO A 1 81 ? -6.328 1.704 17.984 1 97.25 81 PRO A C 1
ATOM 643 O O . PRO A 1 81 ? -7.469 1.241 18.047 1 97.25 81 PRO A O 1
ATOM 646 N N . PHE A 1 82 ? -5.5 1.484 18.922 1 96.44 82 PHE A N 1
ATOM 647 C CA . PHE A 1 82 ? -5.809 0.591 20.031 1 96.44 82 PHE A CA 1
ATOM 648 C C . PHE A 1 82 ? -6.117 1.384 21.297 1 96.44 82 PHE A C 1
ATOM 650 O O . PHE A 1 82 ? -6.418 0.804 22.344 1 96.44 82 PHE A O 1
ATOM 657 N N . ASP A 1 83 ? -6.027 2.717 21.234 1 97.06 83 ASP A N 1
ATOM 658 C CA . ASP A 1 83 ? -6.402 3.611 22.328 1 97.06 83 ASP A CA 1
ATOM 659 C C . ASP A 1 83 ? -7.766 4.25 22.078 1 97.06 83 ASP A C 1
ATOM 661 O O . ASP A 1 83 ? -8.273 4.219 20.953 1 97.06 83 ASP A O 1
ATOM 665 N N . ASP A 1 84 ? -8.352 4.812 23.094 1 97.5 84 ASP A N 1
ATOM 666 C CA . ASP A 1 84 ? -9.672 5.434 22.969 1 97.5 84 ASP A CA 1
ATOM 667 C C . ASP A 1 84 ? -9.633 6.625 22.016 1 97.5 84 ASP A C 1
ATOM 669 O O . ASP A 1 84 ? -8.906 7.594 22.25 1 97.5 84 ASP A O 1
ATOM 673 N N . PRO A 1 85 ? -10.398 6.52 20.938 1 97.69 85 PRO A N 1
ATOM 674 C CA . PRO A 1 85 ? -10.336 7.598 19.953 1 97.69 85 PRO A CA 1
ATOM 675 C C . PRO A 1 85 ? -10.82 8.938 20.5 1 97.69 85 PRO A C 1
ATOM 677 O O . PRO A 1 85 ? -10.258 9.984 20.172 1 97.69 85 PRO A O 1
ATOM 680 N N . VAL A 1 86 ? -11.812 9 21.328 1 97.06 86 VAL A N 1
ATOM 681 C CA . VAL A 1 86 ? -12.367 10.234 21.875 1 97.06 86 VAL A CA 1
ATOM 682 C C . VAL A 1 86 ? -11.352 10.922 22.781 1 97.06 86 VAL A C 1
ATOM 684 O O . VAL A 1 86 ? -11.133 12.125 22.688 1 97.06 86 VAL A O 1
ATOM 687 N N . ARG A 1 87 ? -10.727 10.188 23.609 1 95.94 87 ARG A N 1
ATOM 688 C CA . ARG A 1 87 ? -9.719 10.734 24.5 1 95.94 87 ARG A CA 1
ATOM 689 C C . ARG A 1 87 ? -8.555 11.336 23.719 1 95.94 87 ARG A C 1
ATOM 691 O O . ARG A 1 87 ? -8.008 12.367 24.109 1 95.94 87 ARG A O 1
ATOM 698 N N . GLN A 1 88 ? -8.117 10.633 22.656 1 96.5 88 GLN A N 1
ATOM 699 C CA . GLN A 1 88 ? -7.043 11.148 21.812 1 96.5 88 GLN A CA 1
ATOM 700 C C . GLN A 1 88 ? -7.402 12.523 21.266 1 96.5 88 GLN A C 1
ATOM 702 O O . GLN A 1 88 ? -6.574 13.438 21.266 1 96.5 88 GLN A O 1
ATOM 707 N N . VAL A 1 89 ? -8.648 12.695 20.828 1 95.44 89 VAL A N 1
ATOM 708 C CA . VAL A 1 89 ? -9.117 13.953 20.25 1 95.44 89 VAL A CA 1
ATOM 709 C C . VAL A 1 89 ? -9.156 15.031 21.328 1 95.44 89 VAL A C 1
ATOM 711 O O . VAL A 1 89 ? -8.695 16.156 21.109 1 95.44 89 VAL A O 1
ATOM 714 N N . GLU A 1 90 ? -9.672 14.695 22.422 1 92.38 90 GLU A N 1
ATOM 715 C CA . GLU A 1 90 ? -9.75 15.656 23.531 1 92.38 90 GLU A CA 1
ATOM 716 C C . GLU A 1 90 ? -8.367 16.156 23.922 1 92.38 90 GLU A C 1
ATOM 718 O O . GLU A 1 90 ? -8.18 17.359 24.141 1 92.38 90 GLU A O 1
ATOM 723 N N . ASP A 1 91 ? -7.465 15.227 23.984 1 91.38 91 ASP A N 1
ATOM 724 C CA . ASP A 1 91 ? -6.09 15.594 24.312 1 91.38 91 ASP A CA 1
ATOM 725 C C . ASP A 1 91 ? -5.52 16.547 23.266 1 91.38 91 ASP A C 1
ATOM 727 O O . ASP A 1 91 ? -4.906 17.562 23.609 1 91.38 91 ASP A O 1
ATOM 731 N N . MET A 1 92 ? -5.73 16.266 22.094 1 90.5 92 MET A N 1
ATOM 732 C CA . MET A 1 92 ? -5.199 17.047 20.969 1 90.5 92 MET A CA 1
ATOM 733 C C . MET A 1 92 ? -5.84 18.422 20.922 1 90.5 92 MET A C 1
ATOM 735 O O . MET A 1 92 ? -5.145 19.438 20.766 1 90.5 92 MET A O 1
ATOM 739 N N . VAL A 1 93 ? -7.188 18.516 21.016 1 84.5 93 VAL A N 1
ATOM 740 C CA . VAL A 1 93 ? -7.934 19.766 20.922 1 84.5 93 VAL A CA 1
ATOM 741 C C . VAL A 1 93 ? -7.461 20.734 22.016 1 84.5 93 VAL A C 1
ATOM 743 O O . VAL A 1 93 ? -7.215 21.906 21.734 1 84.5 93 VAL A O 1
ATOM 746 N N . ASN A 1 94 ? -7.273 20.25 23.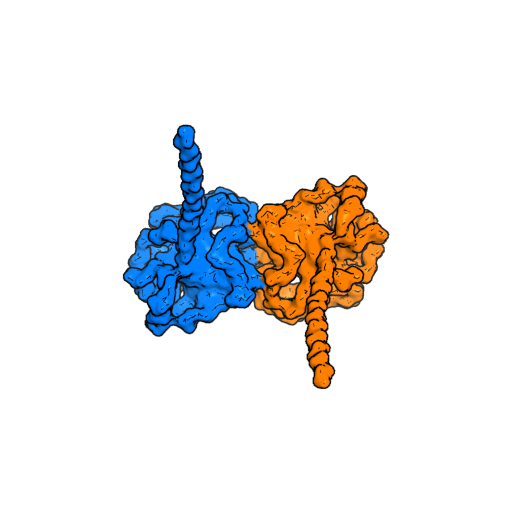141 1 82.69 94 ASN A N 1
ATOM 747 C CA . ASN A 1 94 ? -6.816 21.078 24.25 1 82.69 94 ASN A CA 1
ATOM 748 C C . ASN A 1 94 ? -5.426 21.656 23.984 1 82.69 94 ASN A C 1
ATOM 750 O O . ASN A 1 94 ? -5.184 22.844 24.219 1 82.69 94 ASN A O 1
ATOM 754 N N . HIS A 1 95 ? -4.66 20.875 23.469 1 86.88 95 HIS A N 1
ATOM 755 C CA . HIS A 1 95 ? -3.281 21.266 23.219 1 86.88 95 HIS A CA 1
ATOM 756 C C . HIS A 1 95 ? -3.193 22.234 22.031 1 86.88 95 HIS A C 1
ATOM 758 O O . HIS A 1 95 ? -2.484 23.234 22.094 1 86.88 95 HIS A O 1
ATOM 764 N N . THR A 1 96 ? -3.973 21.938 20.984 1 86.19 96 THR A N 1
ATOM 765 C CA . THR A 1 96 ? -3.947 22.781 19.781 1 86.19 96 THR A CA 1
ATOM 766 C C . THR A 1 96 ? -4.492 24.172 20.094 1 86.19 96 THR A C 1
ATOM 768 O O . THR A 1 96 ? -3.967 25.172 19.594 1 86.19 96 THR A O 1
ATOM 771 N N . LYS A 1 97 ? -5.512 24.234 20.875 1 81.5 97 LYS A N 1
ATOM 772 C CA . LYS A 1 97 ? -6.074 25.516 21.266 1 81.5 97 LYS A CA 1
ATOM 773 C C . LYS A 1 97 ? -5.059 26.344 22.047 1 81.5 97 LYS A C 1
ATOM 775 O O . LYS A 1 97 ? -4.953 27.562 21.844 1 81.5 97 LYS A O 1
ATOM 780 N N . SER A 1 98 ? -4.348 25.719 22.766 1 85.5 98 SER A N 1
ATOM 781 C CA . SER A 1 98 ? -3.332 26.422 23.547 1 85.5 98 SER A CA 1
ATOM 782 C C . SER A 1 98 ? -2.229 26.984 22.656 1 85.5 98 SER A C 1
ATOM 784 O O . SER A 1 98 ? -1.518 27.906 23.047 1 85.5 98 SER A O 1
ATOM 786 N N . HIS A 1 99 ? -2.16 26.484 21.5 1 87.31 99 HIS A N 1
ATOM 787 C CA . HIS A 1 99 ? -1.147 26.938 20.562 1 87.31 99 HIS A CA 1
ATOM 788 C C . HIS A 1 99 ? -1.765 27.797 19.453 1 87.31 99 HIS A C 1
ATOM 790 O O . HIS A 1 99 ? -1.184 27.938 18.375 1 87.31 99 HIS A O 1
ATOM 796 N N . LYS A 1 100 ? -2.957 28.188 19.594 1 82.12 100 LYS A N 1
ATOM 797 C CA . LYS A 1 100 ? -3.668 29.219 18.828 1 82.12 100 LYS A CA 1
ATOM 798 C C . LYS A 1 100 ? -4.027 28.703 17.438 1 82.12 100 LYS A C 1
ATOM 800 O O . LYS A 1 100 ? -4.133 29.5 16.484 1 82.12 100 LYS A O 1
ATOM 805 N N . TRP A 1 101 ? -3.949 27.438 17.25 1 82.75 101 TRP A N 1
ATOM 806 C CA . TRP A 1 101 ? -4.465 26.906 16 1 82.75 101 TRP A CA 1
ATOM 807 C C . TRP A 1 101 ? -5.984 26.781 16.047 1 82.75 101 TRP A C 1
ATOM 809 O O . TRP A 1 101 ? -6.531 26.016 16.844 1 82.75 101 TRP A O 1
ATOM 819 N N . VAL A 1 102 ? -6.621 27.719 15.203 1 74.44 102 VAL A N 1
ATOM 820 C CA . VAL A 1 102 ? -8.078 27.766 15.195 1 74.44 102 VAL A CA 1
ATOM 821 C C . VAL A 1 102 ? -8.594 27.688 13.758 1 74.44 102 VAL A C 1
ATOM 823 O O . VAL A 1 102 ? -7.941 28.188 12.836 1 74.44 102 VAL A O 1
ATOM 826 N N . ASN A 1 103 ? -9.617 26.938 13.539 1 67.88 103 ASN A N 1
ATOM 827 C CA . ASN A 1 103 ? -10.398 26.938 12.312 1 67.88 103 ASN A CA 1
ATOM 828 C C . ASN A 1 103 ? -9.664 26.203 11.188 1 67.88 103 ASN A C 1
ATOM 830 O O . ASN A 1 103 ? -9.945 26.438 10.008 1 67.88 103 ASN A O 1
ATOM 834 N N . GLY A 1 104 ? -8.641 25.5 11.492 1 77.69 104 GLY A N 1
ATOM 835 C CA . GLY A 1 104 ? -7.961 24.75 10.453 1 77.69 104 GLY A CA 1
ATOM 836 C C . GLY A 1 104 ? -8.516 23.344 10.273 1 77.69 104 GLY A C 1
ATOM 837 O O . GLY A 1 104 ? -9.5 22.969 10.914 1 77.69 104 GLY A O 1
ATOM 838 N N . THR A 1 105 ? -8.062 22.703 9.266 1 87.19 105 THR A N 1
ATOM 839 C CA . THR A 1 105 ? -8.477 21.328 8.969 1 87.19 105 THR A CA 1
ATOM 840 C C . THR A 1 105 ? -7.547 20.328 9.656 1 87.19 105 THR A C 1
ATOM 842 O O . THR A 1 105 ? -6.324 20.469 9.609 1 87.19 105 THR A O 1
ATOM 845 N N . LEU A 1 106 ? -8.156 19.438 10.328 1 92.31 106 LEU A N 1
ATOM 846 C CA . LEU A 1 106 ? -7.441 18.297 10.898 1 92.31 106 LEU A CA 1
ATOM 847 C C . LEU A 1 106 ? -7.453 17.109 9.938 1 92.31 106 LEU A C 1
ATOM 849 O O . LEU A 1 106 ? -8.523 16.594 9.602 1 92.31 106 LEU A O 1
ATOM 853 N N . TYR A 1 107 ? -6.332 16.719 9.57 1 96.31 107 TYR A N 1
ATOM 854 C CA . TYR A 1 107 ? -6.223 15.516 8.758 1 96.31 107 TYR A CA 1
ATOM 855 C C . TYR A 1 107 ? -5.977 14.289 9.625 1 96.31 107 TYR A C 1
ATOM 857 O O . TYR A 1 107 ? -5.039 14.266 10.422 1 96.31 107 TYR A O 1
ATOM 865 N N . ILE A 1 108 ? -6.828 13.32 9.484 1 98.06 108 ILE A N 1
ATOM 866 C CA . ILE A 1 108 ? -6.633 12.031 10.141 1 98.06 108 ILE A CA 1
ATOM 867 C C . ILE A 1 108 ? -5.855 11.094 9.219 1 98.06 108 ILE A C 1
ATOM 869 O O . ILE A 1 108 ? -6.332 10.734 8.141 1 98.06 108 ILE A O 1
ATOM 873 N N . GLN A 1 109 ? -4.727 10.719 9.641 1 98.75 109 GLN A N 1
ATOM 874 C CA . GLN A 1 109 ? -3.904 9.836 8.828 1 98.75 109 GLN A CA 1
ATOM 875 C C . GLN A 1 109 ? -4.328 8.383 9 1 98.75 109 GLN A C 1
ATOM 877 O O . GLN A 1 109 ? -4.305 7.848 10.109 1 98.75 109 GLN A O 1
ATOM 882 N N . ILE A 1 110 ? -4.734 7.82 7.922 1 98.75 110 ILE A N 1
ATOM 883 C CA . ILE A 1 110 ? -5.109 6.41 7.84 1 98.75 110 ILE A CA 1
ATOM 884 C C . ILE A 1 110 ? -4.156 5.68 6.898 1 98.75 110 ILE A C 1
ATOM 886 O O . ILE A 1 110 ? -4.504 5.395 5.75 1 98.75 110 ILE A O 1
ATOM 890 N N . THR A 1 111 ? -2.994 5.387 7.387 1 98.62 111 THR A N 1
ATOM 891 C CA . THR A 1 111 ? -1.95 4.746 6.594 1 98.62 111 THR A CA 1
ATOM 892 C C . THR A 1 111 ? -1.224 3.684 7.414 1 98.62 111 THR A C 1
ATOM 894 O O . THR A 1 111 ? -1.505 3.51 8.602 1 98.62 111 THR A O 1
ATOM 897 N N . ASP A 1 112 ? -0.337 2.92 6.758 1 97.81 112 ASP A N 1
ATOM 898 C CA . ASP A 1 112 ? 0.463 1.874 7.387 1 97.81 112 ASP A CA 1
ATOM 899 C C . ASP A 1 112 ? -0.428 0.794 7.996 1 97.81 112 ASP A C 1
ATOM 901 O O . ASP A 1 112 ? -0.535 0.686 9.219 1 97.81 112 ASP A O 1
ATOM 905 N N . PRO A 1 113 ? -0.952 -0.063 7.23 1 98.38 113 PRO A N 1
ATOM 906 C CA . PRO A 1 113 ? -1.903 -1.076 7.691 1 98.38 113 PRO A CA 1
ATOM 907 C C . PRO A 1 113 ? -1.35 -1.93 8.828 1 98.38 113 PRO A C 1
ATOM 909 O O . PRO A 1 113 ? -2.115 -2.453 9.641 1 98.38 113 PRO A O 1
ATOM 912 N N . SER A 1 114 ? -0.048 -2.006 8.922 1 97.12 114 SER A N 1
ATOM 913 C CA . SER A 1 114 ? 0.576 -2.85 9.938 1 97.12 114 SER A CA 1
ATOM 914 C C . SER A 1 114 ? 0.304 -2.318 11.344 1 97.12 114 SER A C 1
ATOM 916 O O . SER A 1 114 ? 0.46 -3.045 12.328 1 97.12 114 SER A O 1
ATOM 918 N N . LYS A 1 115 ? -0.179 -1.096 11.477 1 96.38 115 LYS A N 1
ATOM 919 C CA . LYS A 1 115 ? -0.365 -0.455 12.773 1 96.38 115 LYS A CA 1
ATOM 920 C C . LYS A 1 115 ? -1.823 -0.525 13.219 1 96.38 115 LYS A C 1
ATOM 922 O O . LYS A 1 115 ? -2.174 -0.041 14.297 1 96.38 115 LYS A O 1
ATOM 927 N N . TRP A 1 116 ? -2.643 -1.116 12.469 1 98 116 TRP A N 1
ATOM 928 C CA . TRP A 1 116 ? -4.078 -1.176 12.734 1 98 116 TRP A CA 1
ATOM 929 C C . TRP A 1 116 ? -4.504 -2.588 13.125 1 98 116 TRP A C 1
ATOM 931 O O . TRP A 1 116 ? -3.723 -3.533 13 1 98 116 TRP A O 1
ATOM 941 N N . SER A 1 117 ? -5.723 -2.666 13.617 1 97.25 117 SER A N 1
ATOM 942 C CA . SER A 1 117 ? -6.316 -3.961 13.938 1 97.25 117 SER A CA 1
ATOM 943 C C . SER A 1 117 ? -6.477 -4.82 12.688 1 97.25 117 SER A C 1
ATOM 945 O O . SER A 1 117 ? -6.695 -4.297 11.594 1 97.25 117 SER A O 1
ATOM 947 N N . ARG A 1 118 ? -6.344 -6.145 12.828 1 95.25 118 ARG A N 1
ATOM 948 C CA . ARG A 1 118 ? -6.625 -7.059 11.727 1 95.25 118 ARG A CA 1
ATOM 949 C C . ARG A 1 118 ? -8.117 -7.09 11.414 1 95.25 118 ARG A C 1
ATOM 951 O O . ARG A 1 118 ? -8.523 -7.559 10.344 1 95.25 118 ARG A O 1
ATOM 958 N N . ASN A 1 119 ? -8.898 -6.637 12.398 1 97.62 119 ASN A N 1
ATOM 959 C CA . ASN A 1 119 ? -10.344 -6.539 12.211 1 97.62 119 ASN A CA 1
ATOM 960 C C . ASN A 1 119 ? -10.734 -5.234 11.516 1 97.62 119 ASN A C 1
ATOM 962 O O . ASN A 1 119 ? -10.797 -4.184 12.164 1 97.62 119 ASN A O 1
ATOM 966 N N . LYS A 1 120 ? -11.047 -5.293 10.289 1 98.38 120 LYS A N 1
ATOM 967 C CA . LYS A 1 120 ? -11.312 -4.125 9.453 1 98.38 120 LYS A CA 1
ATOM 968 C C . LYS A 1 120 ? -12.539 -3.365 9.938 1 98.38 120 LYS A C 1
ATOM 970 O O . LYS A 1 120 ? -12.586 -2.135 9.875 1 98.38 120 LYS A O 1
ATOM 975 N N . GLU A 1 121 ? -13.523 -4.055 10.383 1 98.38 121 GLU A N 1
ATOM 976 C CA . GLU A 1 121 ? -14.734 -3.418 10.906 1 98.38 121 GLU A CA 1
ATOM 977 C C . GLU A 1 121 ? -14.422 -2.572 12.133 1 98.38 121 GLU A C 1
ATOM 979 O O . GLU A 1 121 ? -14.906 -1.446 12.266 1 98.38 121 GLU A O 1
ATOM 984 N N . GLU A 1 122 ? -13.586 -3.105 12.992 1 98.5 122 GLU A N 1
ATOM 985 C CA . GLU A 1 122 ? -13.156 -2.367 14.172 1 98.5 122 GLU A CA 1
ATOM 986 C C . GLU A 1 122 ? -12.43 -1.081 13.789 1 98.5 122 GLU A C 1
ATOM 988 O O . GLU A 1 122 ? -12.633 -0.037 14.414 1 98.5 122 GLU A O 1
ATOM 993 N N . ASN A 1 123 ? -11.617 -1.184 12.82 1 98.75 123 ASN A N 1
ATOM 994 C CA . ASN A 1 123 ? -10.898 -0.006 12.352 1 98.75 123 ASN A CA 1
ATOM 995 C C . ASN A 1 123 ? -11.852 1.072 11.844 1 98.75 123 ASN A C 1
ATOM 997 O O . ASN A 1 123 ? -11.672 2.256 12.141 1 98.75 123 ASN A O 1
ATOM 1001 N N . GLY A 1 124 ? -12.852 0.615 11.039 1 98.81 124 GLY A N 1
ATOM 1002 C CA . GLY A 1 124 ? -13.852 1.562 10.57 1 98.81 124 GLY A CA 1
ATOM 1003 C C . GLY A 1 124 ? -14.547 2.299 11.695 1 98.81 124 GLY A C 1
ATOM 1004 O O . GLY A 1 124 ? -14.711 3.518 11.641 1 98.81 124 GLY A O 1
ATOM 1005 N N . HIS A 1 125 ? -14.922 1.615 12.695 1 98.81 125 HIS A N 1
ATOM 1006 C CA . HIS A 1 125 ? -15.602 2.217 13.844 1 98.81 125 HIS A CA 1
ATOM 1007 C C . HIS A 1 125 ? -14.664 3.148 14.609 1 98.81 125 HIS A C 1
ATOM 1009 O O . HIS A 1 125 ? -15.094 4.199 15.094 1 98.81 125 HIS A O 1
ATOM 1015 N N . PHE A 1 126 ? -13.492 2.744 14.75 1 98.75 126 PHE A N 1
ATOM 1016 C CA . PHE A 1 126 ? -12.508 3.6 15.406 1 98.75 126 PHE A CA 1
ATOM 1017 C C . PHE A 1 126 ? -12.383 4.938 14.688 1 98.75 126 PHE A C 1
ATOM 1019 O O . PHE A 1 126 ? -12.469 5.996 15.312 1 98.75 126 PHE A O 1
ATOM 1026 N N . ILE A 1 127 ? -12.195 4.906 13.398 1 98.69 127 ILE A N 1
ATOM 1027 C CA . ILE A 1 127 ? -12.016 6.109 12.602 1 98.69 127 ILE A CA 1
ATOM 1028 C C . ILE A 1 127 ? -13.273 6.977 12.68 1 98.69 127 ILE A C 1
ATOM 1030 O O . ILE A 1 127 ? -13.18 8.203 12.805 1 98.69 127 ILE A O 1
ATOM 1034 N N . LYS A 1 128 ? -14.398 6.344 12.562 1 98.75 128 LYS A N 1
ATOM 1035 C CA . LYS A 1 128 ? -15.664 7.055 12.68 1 98.75 128 LYS A CA 1
ATOM 1036 C C . LYS A 1 128 ? -15.75 7.812 14 1 98.75 128 LYS A C 1
ATOM 1038 O O . LYS A 1 128 ? -16.047 9.008 14.023 1 98.75 128 LYS A O 1
ATOM 1043 N N . ARG A 1 129 ? -15.492 7.152 15.062 1 98.62 129 ARG A N 1
ATOM 1044 C CA . ARG A 1 129 ? -15.578 7.766 16.391 1 98.62 129 ARG A CA 1
ATOM 1045 C C . ARG A 1 129 ? -14.555 8.891 16.531 1 98.62 129 ARG A C 1
ATOM 1047 O O . ARG A 1 129 ? -14.852 9.93 17.125 1 98.62 129 ARG A O 1
ATOM 1054 N N . PHE A 1 130 ? -13.406 8.688 16.047 1 98.5 130 PHE A N 1
ATOM 1055 C CA . PHE A 1 130 ? -12.367 9.711 16.062 1 98.5 130 PHE A CA 1
ATOM 1056 C C . PHE A 1 130 ? -12.836 10.969 15.344 1 98.5 130 PHE A C 1
ATOM 1058 O O . PHE A 1 130 ? -12.758 12.07 15.883 1 98.5 130 PHE A O 1
ATOM 1065 N N . ALA A 1 131 ? -13.312 10.812 14.117 1 98.06 131 ALA A N 1
ATOM 1066 C CA . ALA A 1 131 ? -13.758 11.922 13.281 1 98.06 131 ALA A CA 1
ATOM 1067 C C . ALA A 1 131 ? -14.945 12.641 13.914 1 98.06 131 ALA A C 1
ATOM 1069 O O . ALA A 1 131 ? -15 13.867 13.93 1 98.06 131 ALA A O 1
ATOM 1070 N N . GLU A 1 132 ? -15.867 11.875 14.398 1 98.06 132 GLU A N 1
ATOM 1071 C CA . GLU A 1 132 ? -17.047 12.453 15.031 1 98.06 132 GLU A CA 1
ATOM 1072 C C . GLU A 1 132 ? -16.672 13.258 16.266 1 98.06 132 GLU A C 1
ATOM 1074 O O . GLU A 1 132 ? -17.266 14.312 16.531 1 98.06 132 GLU A O 1
ATOM 1079 N N . ALA A 1 133 ? -15.781 12.727 17.016 1 97.06 133 ALA A N 1
ATOM 1080 C CA . ALA A 1 133 ? -15.312 13.461 18.188 1 97.06 133 ALA A CA 1
ATOM 1081 C C . ALA A 1 133 ? -14.688 14.797 17.797 1 97.06 133 ALA A C 1
ATOM 1083 O O . ALA A 1 133 ? -14.938 15.82 18.438 1 97.06 133 ALA A O 1
ATOM 1084 N N . ALA A 1 134 ? -13.867 14.766 16.75 1 95.19 134 ALA A N 1
ATOM 1085 C CA . ALA A 1 134 ? -13.266 16 16.266 1 95.19 134 ALA A CA 1
ATOM 1086 C C . ALA A 1 134 ? -14.336 16.984 15.805 1 95.19 134 ALA A C 1
ATOM 1088 O O . ALA A 1 134 ? -14.305 18.156 16.172 1 95.19 134 ALA A O 1
ATOM 1089 N N . GLN A 1 135 ? -15.273 16.5 15.062 1 94.62 135 GLN A N 1
ATOM 1090 C CA . GLN A 1 135 ? -16.344 17.344 14.555 1 94.62 135 GLN A CA 1
ATOM 1091 C C . GLN A 1 135 ? -17.172 17.922 15.688 1 94.62 135 GLN A C 1
ATOM 1093 O O . GLN A 1 135 ? -17.609 19.078 15.625 1 94.62 135 GLN A O 1
ATOM 1098 N N . SER A 1 136 ? -17.391 17.172 16.703 1 94.19 136 SER A N 1
ATOM 1099 C CA . SER A 1 136 ? -18.141 17.625 17.859 1 94.19 136 SER A CA 1
ATOM 1100 C C . SER A 1 136 ? -17.422 18.75 18.594 1 94.19 136 SER A C 1
ATOM 1102 O O . SER A 1 136 ? -18.031 19.469 19.391 1 94.19 136 SER A O 1
ATOM 1104 N N . ASN A 1 137 ? -16.188 18.859 18.375 1 91.12 137 ASN A N 1
ATOM 1105 C CA . ASN A 1 137 ? -15.398 19.953 18.922 1 91.12 137 ASN A CA 1
ATOM 1106 C C . ASN A 1 137 ? -15.188 21.078 17.906 1 91.12 137 ASN A C 1
ATOM 1108 O O . ASN A 1 137 ? -14.227 21.828 18 1 91.12 137 ASN A O 1
ATOM 1112 N N . ALA A 1 138 ? -15.961 21.047 16.812 1 88.88 138 ALA A N 1
ATOM 1113 C CA . ALA A 1 138 ? -16.031 22.078 15.781 1 88.88 138 ALA A CA 1
ATOM 1114 C C . ALA A 1 138 ? -14.758 22.094 14.938 1 88.88 138 ALA A C 1
ATOM 1116 O O . ALA A 1 138 ? -14.336 23.141 14.453 1 88.88 138 ALA A O 1
ATOM 1117 N N . ILE A 1 139 ? -14.141 21 14.867 1 90 139 ILE A N 1
ATOM 1118 C CA . ILE A 1 139 ? -12.961 20.844 14.023 1 90 139 ILE A CA 1
ATOM 1119 C C . ILE A 1 139 ? -13.359 20.25 12.68 1 90 139 ILE A C 1
ATOM 1121 O O . ILE A 1 139 ? -14.086 19.25 12.625 1 90 139 ILE A O 1
ATOM 1125 N N . LYS A 1 140 ? -12.914 20.922 11.625 1 90.56 140 LYS A N 1
ATOM 1126 C CA . LYS A 1 140 ? -13.086 20.328 10.297 1 90.56 140 LYS A CA 1
ATOM 1127 C C . LYS A 1 140 ? -12.172 19.125 10.094 1 90.56 140 LYS A C 1
ATOM 1129 O O . LYS A 1 140 ? -10.992 19.172 10.453 1 90.56 140 LYS A O 1
ATOM 1134 N N . VAL A 1 141 ? -12.766 18.094 9.484 1 94.12 141 VAL A N 1
ATOM 1135 C CA . VAL A 1 141 ? -12.008 16.844 9.375 1 94.12 141 VAL A CA 1
ATOM 1136 C C . VAL A 1 141 ? -11.766 16.516 7.902 1 94.12 141 VAL A C 1
ATOM 1138 O O . VAL A 1 141 ? -12.664 16.672 7.07 1 94.12 141 VAL A O 1
ATOM 1141 N N . ALA A 1 142 ? -10.617 16.109 7.602 1 96.19 142 ALA A N 1
ATOM 1142 C CA . ALA A 1 142 ? -10.18 15.516 6.34 1 96.19 142 ALA A CA 1
ATOM 1143 C C . ALA A 1 142 ? -9.32 14.281 6.582 1 96.19 142 ALA A C 1
ATOM 1145 O O . ALA A 1 142 ? -9.055 13.922 7.73 1 96.19 142 ALA A O 1
ATOM 1146 N N . TYR A 1 143 ? -9.008 13.57 5.496 1 98.31 143 TYR A N 1
ATOM 1147 C CA . TYR A 1 143 ? -8.32 12.297 5.676 1 98.31 143 TYR A CA 1
ATOM 1148 C C . TYR A 1 143 ? -7.066 12.227 4.812 1 98.31 143 TYR A C 1
ATOM 1150 O O . TYR A 1 143 ? -7.07 12.672 3.66 1 98.31 143 TYR A O 1
ATOM 1158 N N . LEU A 1 144 ? -6.035 11.773 5.367 1 98.62 144 LEU A N 1
ATOM 1159 C CA . LEU A 1 144 ? -4.824 11.391 4.645 1 98.62 144 LEU A CA 1
ATOM 1160 C C . LEU A 1 144 ? -4.727 9.875 4.52 1 98.62 144 LEU A C 1
ATOM 1162 O O . LEU A 1 144 ? -4.539 9.172 5.516 1 98.62 144 LEU A O 1
ATOM 1166 N N . THR A 1 145 ? -4.852 9.375 3.346 1 98.81 145 THR A N 1
ATOM 1167 C CA . THR A 1 145 ? -4.805 7.938 3.104 1 98.81 145 THR A CA 1
ATOM 1168 C C . THR A 1 145 ? -4.535 7.648 1.63 1 98.81 145 THR A C 1
ATOM 1170 O O . THR A 1 145 ? -4.141 8.539 0.876 1 98.81 145 THR A O 1
ATOM 1173 N N . SER A 1 146 ? -4.512 6.473 1.205 1 98.69 146 SER A N 1
ATOM 1174 C CA . SER A 1 146 ? -4.52 5.977 -0.167 1 98.69 146 SER A CA 1
ATOM 1175 C C . SER A 1 146 ? -5.57 4.887 -0.357 1 98.69 146 SER A C 1
ATOM 1177 O O . SER A 1 146 ? -6.105 4.359 0.619 1 98.69 146 SER A O 1
ATOM 1179 N N . TRP A 1 147 ? -5.852 4.605 -1.624 1 98.44 147 TRP A N 1
ATOM 1180 C CA . TRP A 1 147 ? -6.828 3.551 -1.869 1 98.44 147 TRP A CA 1
ATOM 1181 C C . TRP A 1 147 ? -6.395 2.242 -1.217 1 98.44 147 TRP A C 1
ATOM 1183 O O . TRP A 1 147 ? -7.219 1.517 -0.657 1 98.44 147 TRP A O 1
ATOM 1193 N N . TYR A 1 148 ? -5.152 1.954 -1.287 1 98.69 148 TYR A N 1
ATOM 1194 C CA . TYR A 1 148 ? -4.633 0.688 -0.782 1 98.69 148 TYR A CA 1
ATOM 1195 C C . TYR A 1 148 ? -4.66 0.655 0.741 1 98.69 148 TYR A C 1
ATOM 1197 O O . TYR A 1 148 ? -5.074 -0.342 1.339 1 98.69 148 TYR A O 1
ATOM 1205 N N . ASP A 1 149 ? -4.16 1.74 1.354 1 98.81 149 ASP A N 1
ATOM 1206 C CA . ASP A 1 149 ? -4.25 1.829 2.807 1 98.81 149 ASP A CA 1
ATOM 1207 C C . ASP A 1 149 ? -5.691 1.676 3.281 1 98.81 149 ASP A C 1
ATOM 1209 O O . ASP A 1 149 ? -5.98 0.869 4.168 1 98.81 149 ASP A O 1
ATOM 1213 N N . TYR A 1 150 ? -6.547 2.443 2.652 1 98.81 150 TYR A N 1
ATOM 1214 C CA . TYR A 1 150 ? -7.934 2.488 3.104 1 98.81 150 TYR A CA 1
ATOM 1215 C C . TYR A 1 150 ? -8.602 1.127 2.947 1 98.81 150 TYR A C 1
ATOM 1217 O O . TYR A 1 150 ? -9.297 0.66 3.857 1 98.81 150 TYR A O 1
ATOM 1225 N N . GLN A 1 151 ? -8.367 0.509 1.829 1 98.38 151 GLN A N 1
ATOM 1226 C CA . GLN A 1 151 ? -8.914 -0.821 1.582 1 98.38 151 GLN A CA 1
ATOM 1227 C C . GLN A 1 151 ? -8.367 -1.836 2.58 1 98.38 151 GLN A C 1
ATOM 1229 O O . GLN A 1 151 ? -9.117 -2.631 3.145 1 98.38 151 GLN A O 1
ATOM 1234 N N . THR A 1 152 ? -7.078 -1.856 2.758 1 98.38 152 THR A N 1
ATOM 1235 C CA . THR A 1 152 ? -6.406 -2.846 3.592 1 98.38 152 THR A CA 1
ATOM 1236 C C . THR A 1 152 ? -6.77 -2.65 5.062 1 98.38 152 THR A C 1
ATOM 1238 O O . THR A 1 152 ? -6.918 -3.625 5.805 1 98.38 152 THR A O 1
ATOM 1241 N N . ILE A 1 153 ? -6.992 -1.392 5.496 1 98.75 153 ILE A N 1
ATOM 1242 C CA . ILE A 1 153 ? -7.246 -1.062 6.895 1 98.75 153 ILE A CA 1
ATOM 1243 C C . ILE A 1 153 ? -8.734 -1.219 7.199 1 98.75 153 ILE A C 1
ATOM 1245 O O . ILE A 1 153 ? -9.109 -1.704 8.266 1 98.75 153 ILE A O 1
ATOM 1249 N N . THR A 1 154 ? -9.641 -0.879 6.223 1 98.75 154 THR A N 1
ATOM 1250 C CA . THR A 1 154 ? -11.047 -0.722 6.602 1 98.75 154 THR A CA 1
ATOM 1251 C C . THR A 1 154 ? -11.93 -1.662 5.789 1 98.75 154 THR A C 1
ATOM 1253 O O . THR A 1 154 ? -13.133 -1.756 6.035 1 98.75 154 THR A O 1
ATOM 1256 N N . GLY A 1 155 ? -11.336 -2.271 4.805 1 97.75 155 GLY A N 1
ATOM 1257 C CA . GLY A 1 155 ? -12.172 -3.016 3.879 1 97.75 155 GLY A CA 1
ATOM 1258 C C . GLY A 1 155 ? -13.047 -2.125 3.021 1 97.75 155 GLY A C 1
ATOM 1259 O O . GLY A 1 155 ? -14.141 -2.527 2.613 1 97.75 155 GLY A O 1
ATOM 1260 N N . ASN A 1 156 ? -12.586 -0.846 2.916 1 97.75 156 ASN A N 1
ATOM 1261 C CA . ASN A 1 156 ? -13.258 0.12 2.059 1 97.75 156 ASN A CA 1
ATOM 1262 C C . ASN A 1 156 ? -14.617 0.526 2.631 1 97.75 156 ASN A C 1
ATOM 1264 O O . ASN A 1 156 ? -15.57 0.755 1.882 1 97.75 156 ASN A O 1
ATOM 1268 N N . THR A 1 157 ? -14.703 0.647 3.889 1 98.5 157 THR A N 1
ATOM 1269 C CA . THR A 1 157 ? -15.945 1.002 4.566 1 98.5 157 THR A CA 1
ATOM 1270 C C . THR A 1 157 ? -16.391 2.4 4.164 1 98.5 157 THR A C 1
ATOM 1272 O O . THR A 1 157 ? -15.578 3.244 3.795 1 98.5 157 THR A O 1
ATOM 1275 N N . LYS A 1 158 ? -17.656 2.682 4.266 1 97.62 158 LYS A N 1
ATOM 1276 C CA . LYS A 1 158 ? -18.219 3.994 3.961 1 97.62 158 LYS A CA 1
ATOM 1277 C C . LYS A 1 158 ? -18.875 4.613 5.195 1 97.62 158 LYS A C 1
ATOM 1279 O O . LYS A 1 158 ? -19.562 5.633 5.094 1 97.62 158 LYS A O 1
ATOM 1284 N N . ILE A 1 159 ? -18.594 4.125 6.363 1 98.19 159 ILE A N 1
ATOM 1285 C CA . ILE A 1 159 ? -19.359 4.508 7.543 1 98.19 159 ILE A CA 1
ATOM 1286 C C . ILE A 1 159 ? -18.781 5.777 8.148 1 98.19 159 ILE A C 1
ATOM 1288 O O . ILE A 1 159 ? -19.375 6.383 9.047 1 98.19 159 ILE A O 1
ATOM 1292 N N . ILE A 1 160 ? -17.578 6.168 7.695 1 98 160 ILE A N 1
ATOM 1293 C CA . ILE A 1 160 ? -16.938 7.32 8.328 1 98 160 ILE A CA 1
ATOM 1294 C C . ILE A 1 160 ? -17.578 8.609 7.824 1 98 160 ILE A C 1
ATOM 1296 O O . ILE A 1 160 ? -18.125 8.648 6.715 1 98 160 ILE A O 1
ATOM 1300 N N . PRO A 1 161 ? -17.5 9.656 8.602 1 95.88 161 PRO A N 1
ATOM 1301 C CA . PRO A 1 161 ? -18.047 10.93 8.109 1 95.88 161 PRO A CA 1
ATOM 1302 C C . PRO A 1 161 ? -17.344 11.406 6.828 1 95.88 161 PRO A C 1
ATOM 1304 O O . PRO A 1 161 ? -16.141 11.219 6.672 1 95.88 161 PRO A O 1
ATOM 1307 N N . VAL A 1 162 ? -18.203 12.031 6.008 1 88.25 162 VAL A N 1
ATOM 1308 C CA . VAL A 1 162 ? -17.672 12.547 4.746 1 88.25 162 VAL A CA 1
ATOM 1309 C C . VAL A 1 162 ? -16.641 13.641 5.02 1 88.25 162 VAL A C 1
ATOM 1311 O O . VAL A 1 162 ? -16.844 14.484 5.898 1 88.25 162 VAL A O 1
ATOM 1314 N N . GLY A 1 163 ? -15.562 13.641 4.305 1 91.31 163 GLY A N 1
ATOM 1315 C CA . GLY A 1 163 ? -14.492 14.617 4.395 1 91.31 163 GLY A CA 1
ATOM 1316 C C . GLY A 1 163 ? -13.625 14.672 3.152 1 91.31 163 GLY A C 1
ATOM 1317 O O . GLY A 1 163 ? -13.727 13.805 2.281 1 91.31 163 GLY A O 1
ATOM 1318 N N . LYS A 1 164 ? -12.875 15.711 3.078 1 94 164 LYS A N 1
ATOM 1319 C CA . LYS A 1 164 ? -11.953 15.875 1.961 1 94 164 LYS A CA 1
ATOM 1320 C C . LYS A 1 164 ? -10.812 14.867 2.041 1 94 164 LYS A C 1
ATOM 1322 O O . LYS A 1 164 ? -10.555 14.297 3.104 1 94 164 LYS A O 1
ATOM 1327 N N . LEU A 1 165 ? -10.172 14.664 0.878 1 97.44 165 LEU A N 1
ATOM 1328 C CA . LEU A 1 165 ? -9.141 13.633 0.8 1 97.44 165 LEU A CA 1
ATOM 1329 C C . LEU A 1 165 ? -7.801 14.234 0.391 1 97.44 165 LEU A C 1
ATOM 1331 O O . LEU A 1 165 ? -7.727 14.992 -0.583 1 97.44 165 LEU A O 1
ATOM 1335 N N . TRP A 1 166 ? -6.852 14.031 1.183 1 97.81 166 TRP A N 1
ATOM 1336 C CA . TRP A 1 166 ? -5.426 14.086 0.884 1 97.81 166 TRP A CA 1
ATOM 1337 C C . TRP A 1 166 ? -4.859 12.688 0.662 1 97.81 166 TRP A C 1
ATOM 1339 O O . TRP A 1 166 ? -4.594 11.961 1.621 1 97.81 166 TRP A O 1
ATOM 1349 N N . TYR A 1 167 ? -4.715 12.297 -0.645 1 98.5 167 TYR A N 1
ATOM 1350 C CA . TYR A 1 167 ? -4.227 10.945 -0.873 1 98.5 167 TYR A CA 1
ATOM 1351 C C . TYR A 1 167 ? -2.738 10.945 -1.199 1 98.5 167 TYR A C 1
ATOM 1353 O O . TYR A 1 167 ? -2.16 11.992 -1.481 1 98.5 167 TYR A O 1
ATOM 1361 N N . TRP A 1 168 ? -2.123 9.773 -1.039 1 98.56 168 TRP A N 1
ATOM 1362 C CA . TRP A 1 168 ? -0.709 9.68 -1.386 1 98.56 168 TRP A CA 1
ATOM 1363 C C . TRP A 1 168 ? -0.473 8.555 -2.395 1 98.56 168 TRP A C 1
ATOM 1365 O O . TRP A 1 168 ? -1.207 7.566 -2.414 1 98.56 168 TRP A O 1
ATOM 1375 N N . GLU A 1 169 ? 0.419 8.742 -3.256 1 98.19 169 GLU A N 1
ATOM 1376 C CA . GLU A 1 169 ? 0.879 7.77 -4.246 1 98.19 169 GLU A CA 1
ATOM 1377 C C . GLU A 1 169 ? 2.312 8.062 -4.68 1 98.19 169 GLU A C 1
ATOM 1379 O O . GLU A 1 169 ? 2.604 9.141 -5.199 1 98.19 169 GLU A O 1
ATOM 1384 N N . THR A 1 170 ? 3.205 7.137 -4.398 1 98.31 170 THR A N 1
ATOM 1385 C CA . THR A 1 170 ? 4.59 7.195 -4.855 1 98.31 170 THR A CA 1
ATOM 1386 C C . THR A 1 170 ? 5.066 5.816 -5.305 1 98.31 170 THR A C 1
ATOM 1388 O O . THR A 1 170 ? 4.445 4.805 -4.98 1 98.31 170 THR A O 1
ATOM 1391 N N . ASN A 1 171 ? 6.137 5.789 -6.066 1 97.5 171 ASN A N 1
ATOM 1392 C CA . ASN A 1 171 ? 6.715 4.535 -6.535 1 97.5 171 ASN A CA 1
ATOM 1393 C C . ASN A 1 171 ? 7.852 4.066 -5.633 1 97.5 171 ASN A C 1
ATOM 1395 O O . ASN A 1 171 ? 8.586 3.139 -5.977 1 97.5 171 ASN A O 1
ATOM 1399 N N . GLY A 1 172 ? 8.078 4.68 -4.555 1 97.38 172 GLY A N 1
ATOM 1400 C CA . GLY A 1 172 ? 9.164 4.473 -3.617 1 97.38 172 GLY A CA 1
ATOM 1401 C C . GLY A 1 172 ? 9.508 5.715 -2.812 1 97.38 172 GLY A C 1
ATOM 1402 O O . GLY A 1 172 ? 8.656 6.582 -2.611 1 97.38 172 GLY A O 1
ATOM 1403 N N . VAL A 1 173 ? 10.719 5.742 -2.324 1 97.06 173 VAL A N 1
ATOM 1404 C CA . VAL A 1 173 ? 11.164 6.848 -1.482 1 97.06 173 VAL A CA 1
ATOM 1405 C C . VAL A 1 173 ? 12.062 7.781 -2.287 1 97.06 173 VAL A C 1
ATOM 1407 O O . VAL A 1 173 ? 12.898 7.32 -3.074 1 97.06 173 VAL A O 1
ATOM 1410 N N . GLY A 1 174 ? 11.852 9.102 -2.082 1 97.38 174 GLY A N 1
ATOM 1411 C CA . GLY A 1 174 ? 12.75 10.086 -2.668 1 97.38 174 GLY A CA 1
ATOM 1412 C C . GLY A 1 174 ? 12.234 10.656 -3.977 1 97.38 174 GLY A C 1
ATOM 1413 O O . GLY A 1 174 ? 11.25 10.164 -4.527 1 97.38 174 GLY A O 1
ATOM 1414 N N . PRO A 1 175 ? 12.914 11.695 -4.477 1 97.06 175 PRO A N 1
ATOM 1415 C CA . PRO A 1 175 ? 12.453 12.383 -5.688 1 97.06 175 PRO A CA 1
ATOM 1416 C C . PRO A 1 175 ? 12.516 11.492 -6.926 1 97.06 175 PRO A C 1
ATOM 1418 O O . PRO A 1 175 ? 11.734 11.68 -7.863 1 97.06 175 PRO A O 1
ATOM 1421 N N . GLU A 1 176 ? 13.391 10.492 -6.906 1 96.75 176 GLU A N 1
ATOM 1422 C CA . GLU A 1 176 ? 13.523 9.602 -8.055 1 96.75 176 GLU A CA 1
ATOM 1423 C C . GLU A 1 176 ? 12.32 8.672 -8.164 1 96.75 176 GLU A C 1
ATOM 1425 O O . GLU A 1 176 ? 12.102 8.055 -9.211 1 96.75 176 GLU A O 1
ATOM 1430 N N . ALA A 1 177 ? 11.547 8.602 -7.133 1 98 177 ALA A N 1
ATOM 1431 C CA . ALA A 1 177 ? 10.422 7.664 -7.102 1 98 177 ALA A CA 1
ATOM 1432 C C . ALA A 1 177 ? 9.094 8.406 -7.035 1 98 177 ALA A C 1
ATOM 1434 O O . ALA A 1 177 ? 8.047 7.805 -6.766 1 98 177 ALA A O 1
ATOM 1435 N N . GLN A 1 178 ? 9.125 9.703 -7.211 1 98.31 178 GLN A N 1
ATOM 1436 C CA . GLN A 1 178 ? 7.902 10.5 -7.141 1 98.31 178 GLN A CA 1
ATOM 1437 C C . GLN A 1 178 ? 6.957 10.156 -8.289 1 98.31 178 GLN A C 1
ATOM 1439 O O . GLN A 1 178 ? 7.395 9.672 -9.336 1 98.31 178 GLN A O 1
ATOM 1444 N N . THR A 1 179 ? 5.719 10.383 -8.055 1 98.25 179 THR A N 1
ATOM 1445 C CA . THR A 1 179 ? 4.727 10.344 -9.117 1 98.25 179 THR A CA 1
ATOM 1446 C C . THR A 1 179 ? 4.387 11.75 -9.594 1 98.25 179 THR A C 1
ATOM 1448 O O . THR A 1 179 ? 4.934 12.734 -9.086 1 98.25 179 THR A O 1
ATOM 1451 N N . GLU A 1 180 ? 3.539 11.852 -10.641 1 96.94 180 GLU A N 1
ATOM 1452 C CA . GLU A 1 180 ? 3.15 13.164 -11.148 1 96.94 180 GLU A CA 1
ATOM 1453 C C . GLU A 1 180 ? 2.49 14 -10.055 1 96.94 180 GLU A C 1
ATOM 1455 O O . GLU A 1 180 ? 1.729 13.477 -9.234 1 96.94 180 GLU A O 1
ATOM 1460 N N . ASN A 1 181 ? 2.758 15.258 -10.156 1 96 181 ASN A N 1
ATOM 1461 C CA . ASN A 1 181 ? 2.213 16.188 -9.172 1 96 181 ASN A CA 1
ATOM 1462 C C . ASN A 1 181 ? 0.838 16.703 -9.586 1 96 181 ASN A C 1
ATOM 1464 O O . ASN A 1 181 ? 0.602 17.906 -9.586 1 96 181 ASN A O 1
ATOM 1468 N N . ASN A 1 182 ? 0.005 15.867 -9.891 1 96.06 182 ASN A N 1
ATOM 1469 C CA . ASN A 1 182 ? -1.389 16.125 -10.234 1 96.06 182 ASN A CA 1
ATOM 1470 C C . ASN A 1 182 ? -2.297 14.977 -9.797 1 96.06 182 ASN A C 1
ATOM 1472 O O . ASN A 1 182 ? -1.851 14.055 -9.109 1 96.06 182 ASN A O 1
ATOM 1476 N N . PHE A 1 183 ? -3.52 15 -10.188 1 96.75 183 PHE A N 1
ATOM 1477 C CA . PHE A 1 183 ? -4.488 14.055 -9.648 1 96.75 183 PHE A CA 1
ATOM 1478 C C . PHE A 1 183 ? -4.859 13.008 -10.695 1 96.75 183 PHE A C 1
ATOM 1480 O O . PHE A 1 183 ? -5.902 12.359 -10.586 1 96.75 183 PHE A O 1
ATOM 1487 N N . ALA A 1 184 ? -4.023 12.797 -11.727 1 95.69 184 ALA A N 1
ATOM 1488 C CA . ALA A 1 184 ? -4.371 11.953 -12.867 1 95.69 184 ALA A CA 1
ATOM 1489 C C . ALA A 1 184 ? -4.48 10.492 -12.461 1 95.69 184 ALA A C 1
ATOM 1491 O O . ALA A 1 184 ? -5.203 9.711 -13.086 1 95.69 184 ALA A O 1
ATOM 1492 N N . ASP A 1 185 ? -3.814 10.133 -11.391 1 97 185 ASP A N 1
ATOM 1493 C CA . ASP A 1 185 ? -3.785 8.734 -10.977 1 97 185 ASP A CA 1
ATOM 1494 C C . ASP A 1 185 ? -4.816 8.461 -9.883 1 97 185 ASP A C 1
ATOM 1496 O O . ASP A 1 185 ? -4.852 7.367 -9.32 1 97 185 ASP A O 1
ATOM 1500 N N . PHE A 1 186 ? -5.66 9.445 -9.648 1 97.94 186 PHE A N 1
ATOM 1501 C CA . PHE A 1 186 ? -6.691 9.227 -8.641 1 97.94 186 PHE A CA 1
ATOM 1502 C C . PHE A 1 186 ? -7.848 8.414 -9.211 1 97.94 186 PHE A C 1
ATOM 1504 O O . PHE A 1 186 ? -8.266 8.641 -10.344 1 97.94 186 PHE A O 1
ATOM 1511 N N . ARG A 1 187 ? -8.297 7.527 -8.422 1 98.06 187 ARG A N 1
ATOM 1512 C CA . ARG A 1 187 ? -9.562 6.816 -8.617 1 98.06 187 ARG A CA 1
ATOM 1513 C C . ARG A 1 187 ? -10.391 6.816 -7.344 1 98.06 187 ARG A C 1
ATOM 1515 O O . ARG A 1 187 ? -9.859 6.641 -6.246 1 98.06 187 ARG A O 1
ATOM 1522 N N . PRO A 1 188 ? -11.719 6.934 -7.449 1 97.12 188 PRO A N 1
ATOM 1523 C CA . PRO A 1 188 ? -12.57 6.953 -6.254 1 97.12 188 PRO A CA 1
ATOM 1524 C C . PRO A 1 188 ? -12.523 5.637 -5.48 1 97.12 188 PRO A C 1
ATOM 1526 O O . PRO A 1 188 ? -12.43 4.566 -6.078 1 97.12 188 PRO A O 1
ATOM 1529 N N . PHE A 1 189 ? -12.609 5.688 -4.152 1 97.5 189 PHE A N 1
ATOM 1530 C CA . PHE A 1 189 ? -12.672 4.539 -3.256 1 97.5 189 PHE A CA 1
ATOM 1531 C C . PHE A 1 189 ? -13.359 4.906 -1.949 1 97.5 189 PHE A C 1
ATOM 1533 O O . PHE A 1 189 ? -13.398 6.074 -1.566 1 97.5 189 PHE A O 1
ATOM 1540 N N . GLY A 1 190 ? -13.914 3.902 -1.351 1 96.56 190 GLY A N 1
ATOM 1541 C CA . GLY A 1 190 ? -14.594 4.16 -0.093 1 96.56 190 GLY A CA 1
ATOM 1542 C C . GLY A 1 190 ? -15.539 5.348 -0.161 1 96.56 190 GLY A C 1
ATOM 1543 O O . GLY A 1 190 ? -16.359 5.449 -1.081 1 96.56 190 GLY A O 1
ATOM 1544 N N . PRO A 1 191 ? -15.469 6.164 0.871 1 97.5 191 PRO A N 1
ATOM 1545 C CA . PRO A 1 191 ? -16.328 7.348 0.857 1 97.5 191 PRO A CA 1
ATOM 1546 C C . PRO A 1 191 ? -15.773 8.469 -0.026 1 97.5 191 PRO A C 1
ATOM 1548 O O . PRO A 1 191 ? -16.453 9.477 -0.242 1 97.5 191 PRO A O 1
ATOM 1551 N N . PHE A 1 192 ? -14.68 8.297 -0.57 1 97.81 192 PHE A N 1
ATOM 1552 C CA . PHE A 1 192 ? -14 9.328 -1.349 1 97.81 192 PHE A CA 1
ATOM 1553 C C . PHE A 1 192 ? -14.352 9.203 -2.826 1 97.81 192 PHE A C 1
ATOM 1555 O O . PHE A 1 192 ? -13.562 8.688 -3.617 1 97.81 192 PHE A O 1
ATOM 1562 N N . GLN A 1 193 ? -15.43 9.828 -3.16 1 95.25 193 GLN A N 1
ATOM 1563 C CA . GLN A 1 193 ? -15.969 9.703 -4.508 1 95.25 193 GLN A CA 1
ATOM 1564 C C . GLN A 1 193 ? -15.711 10.961 -5.328 1 95.25 193 GLN A C 1
ATOM 1566 O O . GLN A 1 193 ? -15.836 10.945 -6.555 1 95.25 193 GLN A O 1
ATOM 1571 N N . SER A 1 194 ? -15.328 12.062 -4.676 1 92.25 194 SER A N 1
ATOM 1572 C CA . SER A 1 194 ? -15.039 13.336 -5.324 1 92.25 194 SER A CA 1
ATOM 1573 C C . SER A 1 194 ? -13.531 13.547 -5.48 1 92.25 194 SER A C 1
ATOM 1575 O O . SER A 1 194 ? -12.742 12.914 -4.781 1 92.25 194 SER A O 1
ATOM 1577 N N . PRO A 1 195 ? -13.188 14.469 -6.332 1 90.81 195 PRO A N 1
ATOM 1578 C CA . PRO A 1 195 ? -11.766 14.766 -6.484 1 90.81 195 PRO A CA 1
ATOM 1579 C C . PRO A 1 195 ? -11.094 15.141 -5.168 1 90.81 195 PRO A C 1
ATOM 1581 O O . PRO A 1 195 ? -11.68 15.852 -4.352 1 90.81 195 PRO A O 1
ATOM 1584 N N . PRO A 1 196 ? -9.914 14.609 -4.969 1 95.38 196 PRO A N 1
ATOM 1585 C CA . PRO A 1 196 ? -9.164 14.945 -3.758 1 95.38 196 PRO A CA 1
ATOM 1586 C C . PRO A 1 196 ? -8.758 16.422 -3.707 1 95.38 196 PRO A C 1
ATOM 1588 O O . PRO A 1 196 ? -8.742 17.094 -4.738 1 95.38 196 PRO A O 1
ATOM 1591 N N . ILE A 1 197 ? -8.461 16.859 -2.521 1 94.81 197 ILE A N 1
ATOM 1592 C CA . ILE A 1 197 ? -8.039 18.25 -2.379 1 94.81 197 ILE A CA 1
ATOM 1593 C C . ILE A 1 197 ? -6.512 18.328 -2.377 1 94.81 197 ILE A C 1
ATOM 1595 O O . ILE A 1 197 ? -5.941 19.406 -2.543 1 94.81 197 ILE A O 1
ATOM 1599 N N . ALA A 1 198 ? -5.871 17.172 -2.154 1 96.44 198 ALA A N 1
ATOM 1600 C CA . ALA A 1 198 ? -4.41 17.156 -2.105 1 96.44 198 ALA A CA 1
ATOM 1601 C C . ALA A 1 198 ? -3.861 15.781 -2.48 1 96.44 198 ALA A C 1
ATOM 1603 O O . ALA A 1 198 ? -4.562 14.773 -2.373 1 96.44 198 ALA A O 1
ATOM 1604 N N . LYS A 1 199 ? -2.617 15.805 -2.93 1 97.88 199 LYS A N 1
ATOM 1605 C CA . LYS A 1 199 ? -1.859 14.594 -3.227 1 97.88 199 LYS A CA 1
ATOM 1606 C C . LYS A 1 199 ? -0.435 14.688 -2.688 1 97.88 199 LYS A C 1
ATOM 1608 O O . LYS A 1 199 ? 0.251 15.695 -2.904 1 97.88 199 LYS A O 1
ATOM 1613 N N . GLN A 1 200 ? -0.086 13.742 -1.948 1 98.62 200 GLN A N 1
ATOM 1614 C CA . GLN A 1 200 ? 1.329 13.531 -1.664 1 98.62 200 GLN A CA 1
ATOM 1615 C C . GLN A 1 200 ? 1.996 12.711 -2.766 1 98.62 200 GLN A C 1
ATOM 1617 O O . GLN A 1 200 ? 1.671 11.539 -2.957 1 98.62 200 GLN A O 1
ATOM 1622 N N . TYR A 1 201 ? 2.994 13.367 -3.449 1 98.44 201 TYR A N 1
ATOM 1623 C CA . TYR A 1 201 ? 3.5 12.742 -4.664 1 98.44 201 TYR A CA 1
ATOM 1624 C C . TYR A 1 201 ? 4.973 12.375 -4.516 1 98.44 201 TYR A C 1
ATOM 1626 O O . TYR A 1 201 ? 5.551 11.742 -5.398 1 98.44 201 TYR A O 1
ATOM 1634 N N . CYS A 1 202 ? 5.57 12.758 -3.408 1 98.62 202 CYS A N 1
ATOM 1635 C CA . CYS A 1 202 ? 6.961 12.453 -3.094 1 98.62 202 CYS A CA 1
ATOM 1636 C C . CYS A 1 202 ? 7.168 12.344 -1.588 1 98.62 202 CYS A C 1
ATOM 1638 O O . CYS A 1 202 ? 6.68 13.18 -0.826 1 98.62 202 CYS A O 1
ATOM 1640 N N . ILE A 1 203 ? 7.867 11.258 -1.19 1 98.44 203 ILE A N 1
ATOM 1641 C CA . ILE A 1 203 ? 8.07 11.102 0.246 1 98.44 203 ILE A CA 1
ATOM 1642 C C . ILE A 1 203 ? 9.562 11.07 0.557 1 98.44 203 ILE A C 1
ATOM 1644 O O . ILE A 1 203 ? 10.359 10.555 -0.237 1 98.44 203 ILE A O 1
ATOM 1648 N N . GLN A 1 204 ? 9.906 11.688 1.656 1 97.62 204 GLN A N 1
ATOM 1649 C CA . GLN A 1 204 ? 11.242 11.672 2.232 1 97.62 204 GLN A CA 1
ATOM 1650 C C . GLN A 1 204 ? 12.258 12.312 1.29 1 97.62 204 GLN A C 1
ATOM 1652 O O . GLN A 1 204 ? 13.297 11.711 0.987 1 97.62 204 GLN A O 1
ATOM 1657 N N . GLU A 1 205 ? 12.023 13.453 0.942 1 97.81 205 GLU A N 1
ATOM 1658 C CA . GLU A 1 205 ? 12.961 14.281 0.184 1 97.81 205 GLU A CA 1
ATOM 1659 C C . GLU A 1 205 ? 13.711 15.242 1.099 1 97.81 205 GLU A C 1
ATOM 1661 O O . GLU A 1 205 ? 13.133 15.805 2.031 1 97.81 205 GLU A O 1
ATOM 1666 N N . LYS A 1 206 ? 14.93 15.469 0.769 1 97.38 206 LYS A N 1
ATOM 1667 C CA . LYS A 1 206 ? 15.672 16.531 1.443 1 97.38 206 LYS A CA 1
ATOM 1668 C C . LYS A 1 206 ? 15.367 17.891 0.828 1 97.38 206 LYS A C 1
ATOM 1670 O O . LYS A 1 206 ? 15.539 18.094 -0.377 1 97.38 206 LYS A O 1
ATOM 1675 N N . TYR A 1 207 ? 14.898 18.859 1.641 1 96.38 207 TYR A N 1
ATOM 1676 C CA . TYR A 1 207 ? 14.469 20.188 1.203 1 96.38 207 TYR A CA 1
ATOM 1677 C C . TYR A 1 207 ? 14.656 21.203 2.314 1 96.38 207 TYR A C 1
ATOM 1679 O O . TYR A 1 207 ? 14.078 21.078 3.396 1 96.38 207 TYR A O 1
ATOM 1687 N N . CYS A 1 208 ? 15.516 22.266 2.113 1 97.06 208 CYS A N 1
ATOM 1688 C CA . CYS A 1 208 ? 15.781 23.328 3.094 1 97.06 208 CYS A CA 1
ATOM 1689 C C . CYS A 1 208 ? 16.266 22.734 4.406 1 97.06 208 CYS A C 1
ATOM 1691 O O . CYS A 1 208 ? 15.859 23.156 5.484 1 97.06 208 CYS A O 1
ATOM 1693 N N . GLY A 1 209 ? 17.078 21.625 4.281 1 96.94 209 GLY A N 1
ATOM 1694 C CA . GLY A 1 209 ? 17.688 21.016 5.449 1 96.94 209 GLY A CA 1
ATOM 1695 C C . GLY A 1 209 ? 16.719 20.109 6.211 1 96.94 209 GLY A C 1
ATOM 1696 O O . GLY A 1 209 ? 17.062 19.594 7.277 1 96.94 209 GLY A O 1
ATOM 1697 N N . LEU A 1 210 ? 15.523 19.938 5.691 1 98.06 210 LEU A N 1
ATOM 1698 C CA . LEU A 1 210 ? 14.508 19.094 6.301 1 98.06 210 LEU A CA 1
ATOM 1699 C C . LEU A 1 210 ? 14.281 17.828 5.477 1 98.06 210 LEU A C 1
ATOM 1701 O O . LEU A 1 210 ? 14.531 17.812 4.27 1 98.06 210 LEU A O 1
ATOM 1705 N N . ASN A 1 211 ? 13.891 16.703 6.148 1 98.31 211 ASN A N 1
ATOM 1706 C CA . ASN A 1 211 ? 13.227 15.594 5.473 1 98.31 211 ASN A CA 1
ATOM 1707 C C . ASN A 1 211 ? 11.727 15.836 5.324 1 98.31 211 ASN A C 1
ATOM 1709 O O . ASN A 1 211 ? 11.016 15.969 6.32 1 98.31 211 ASN A O 1
ATOM 1713 N N . VAL A 1 212 ? 11.328 15.969 4.062 1 98.31 212 VAL A N 1
ATOM 1714 C CA . VAL A 1 212 ? 9.945 16.391 3.863 1 98.31 212 VAL A CA 1
ATOM 1715 C C . VAL A 1 212 ? 9.25 15.445 2.887 1 98.31 212 VAL A C 1
ATOM 1717 O O . VAL A 1 212 ? 9.906 14.688 2.178 1 98.31 212 VAL A O 1
ATOM 1720 N N . ASN A 1 213 ? 7.949 15.398 2.936 1 98.69 213 ASN A N 1
ATOM 1721 C CA . ASN A 1 213 ? 7.102 14.945 1.839 1 98.69 213 ASN A CA 1
ATOM 1722 C C . ASN A 1 213 ? 6.562 16.125 1.024 1 98.69 213 ASN A C 1
ATOM 1724 O O . ASN A 1 213 ? 6.254 17.172 1.579 1 98.69 213 ASN A O 1
ATOM 1728 N N . ARG A 1 214 ? 6.438 15.898 -0.259 1 97.44 214 ARG A N 1
ATOM 1729 C CA . ARG A 1 214 ? 5.895 16.922 -1.143 1 97.44 214 ARG A CA 1
ATOM 1730 C C . ARG A 1 214 ? 4.43 16.656 -1.465 1 97.44 214 ARG A C 1
ATOM 1732 O O . ARG A 1 214 ? 4.047 15.516 -1.726 1 97.44 214 ARG A O 1
ATOM 1739 N N . ASN A 1 215 ? 3.688 17.719 -1.405 1 96.88 215 ASN A N 1
ATOM 1740 C CA . ASN A 1 215 ? 2.254 17.672 -1.68 1 96.88 215 ASN A CA 1
ATOM 1741 C C . ASN A 1 215 ? 1.833 18.766 -2.656 1 96.88 215 ASN A C 1
ATOM 1743 O O . ASN A 1 215 ? 2.486 19.797 -2.75 1 96.88 215 ASN A O 1
ATOM 1747 N N . VAL A 1 216 ? 0.746 18.5 -3.332 1 95.19 216 VAL A N 1
ATOM 1748 C CA . VAL A 1 216 ? 0.039 19.547 -4.066 1 95.19 216 VAL A CA 1
ATOM 1749 C C . VAL A 1 216 ? -1.4 19.641 -3.566 1 95.19 216 VAL A C 1
ATOM 1751 O O . VAL A 1 216 ? -2.012 18.641 -3.211 1 95.19 216 VAL A O 1
ATOM 1754 N N . TYR A 1 217 ? -1.836 20.844 -3.541 1 92.88 217 TYR A N 1
ATOM 1755 C CA . TYR A 1 217 ? -3.203 21.141 -3.121 1 92.88 217 TYR A CA 1
ATOM 1756 C C . TYR A 1 217 ? -3.967 21.875 -4.211 1 92.88 217 TYR A C 1
ATOM 1758 O O . TYR A 1 217 ? -3.385 22.672 -4.953 1 92.88 217 TYR A O 1
ATOM 1766 N N . THR A 1 218 ? -5.32 21.625 -4.254 1 89.69 218 THR A N 1
ATOM 1767 C CA . THR A 1 218 ? -6.191 22.469 -5.059 1 89.69 218 THR A CA 1
ATOM 1768 C C . THR A 1 218 ? -6.297 23.859 -4.453 1 89.69 218 THR A C 1
ATOM 1770 O O . THR A 1 218 ? -6.148 24.031 -3.24 1 89.69 218 THR A O 1
ATOM 1773 N N . PRO A 1 219 ? -6.422 24.891 -5.238 1 73.44 219 PRO A N 1
ATOM 1774 C CA . PRO A 1 219 ? -6.453 26.266 -4.742 1 73.44 219 PRO A CA 1
ATOM 1775 C C . PRO A 1 219 ? -7.566 26.5 -3.725 1 73.44 219 PRO A C 1
ATOM 1777 O O . PRO A 1 219 ? -7.473 27.422 -2.898 1 73.44 219 PRO A O 1
ATOM 1780 N N . LYS A 1 220 ? -8.664 25.797 -3.707 1 63.03 220 LYS A N 1
ATOM 1781 C CA . LYS A 1 220 ? -9.828 26.125 -2.883 1 63.03 220 LYS A CA 1
ATOM 1782 C C . LYS A 1 220 ? -9.562 25.812 -1.413 1 63.03 220 LYS A C 1
ATOM 1784 O O . LYS A 1 220 ? -10.438 26.016 -0.566 1 63.03 220 LYS A O 1
ATOM 1789 N N . LEU A 1 221 ? -8.508 25.203 -1.113 1 58.44 221 LEU A N 1
ATOM 1790 C CA . LEU A 1 221 ? -8.367 24.703 0.248 1 58.44 221 LEU A CA 1
ATOM 1791 C C . LEU A 1 221 ? -7.879 25.797 1.188 1 58.44 221 LEU A C 1
ATOM 1793 O O . LEU A 1 221 ? -7.969 25.656 2.41 1 58.44 221 LEU A O 1
ATOM 1797 N N . PHE A 1 222 ? -7.406 26.859 0.507 1 46.28 222 PHE A N 1
ATOM 1798 C CA . PHE A 1 222 ? -6.965 27.875 1.459 1 46.28 222 PHE A CA 1
ATOM 1799 C C . PHE A 1 222 ? -7.832 29.125 1.365 1 46.28 222 PHE A C 1
ATOM 1801 O O . PHE A 1 222 ? -8.336 29.453 0.29 1 46.28 222 PHE A O 1
ATOM 1808 N N . MET B 1 1 ? 39.594 15.648 -58.125 1 34 1 MET B N 1
ATOM 1809 C CA . MET B 1 1 ? 39.188 15.977 -56.781 1 34 1 MET B CA 1
ATOM 1810 C C . MET B 1 1 ? 37.969 15.141 -56.375 1 34 1 MET B C 1
ATOM 1812 O O . MET B 1 1 ? 36.875 15.336 -56.906 1 34 1 MET B O 1
ATOM 1816 N N . TRP B 1 2 ? 38.156 13.828 -55.938 1 36.44 2 TRP B N 1
ATOM 1817 C CA . TRP B 1 2 ? 37.125 12.867 -55.5 1 36.44 2 TRP B CA 1
ATOM 1818 C C . TRP B 1 2 ? 36.5 13.305 -54.188 1 36.44 2 TRP B C 1
ATOM 1820 O O . TRP B 1 2 ? 37.188 13.445 -53.188 1 36.44 2 TRP B O 1
ATOM 1830 N N . LYS B 1 3 ? 35.344 14.078 -54.219 1 45.25 3 LYS B N 1
ATOM 1831 C CA . LYS B 1 3 ? 34.531 14.352 -53.031 1 45.25 3 LYS B CA 1
ATOM 1832 C C . LYS B 1 3 ? 34.125 13.062 -52.344 1 45.25 3 LYS B C 1
ATOM 1834 O O . LYS B 1 3 ? 33.5 12.188 -52.938 1 45.25 3 LYS B O 1
ATOM 1839 N N . SER B 1 4 ? 34.875 12.672 -51.281 1 42.69 4 SER B N 1
ATOM 1840 C CA . SER B 1 4 ? 34.531 11.562 -50.406 1 42.69 4 SER B CA 1
ATOM 1841 C C . SER B 1 4 ? 33.156 11.766 -49.75 1 42.69 4 SER B C 1
ATOM 1843 O O . SER B 1 4 ? 32.906 12.773 -49.094 1 42.69 4 SER B O 1
ATOM 1845 N N . VAL B 1 5 ? 32.125 11.266 -50.344 1 51.69 5 VAL B N 1
ATOM 1846 C CA . VAL B 1 5 ? 30.797 11.164 -49.75 1 51.69 5 VAL B CA 1
ATOM 1847 C C . VAL B 1 5 ? 30.891 10.297 -48.469 1 51.69 5 VAL B C 1
ATOM 1849 O O . VAL B 1 5 ? 31.203 9.109 -48.562 1 51.69 5 VAL B O 1
ATOM 1852 N N . LEU B 1 6 ? 31.172 10.867 -47.312 1 45.78 6 LEU B N 1
ATOM 1853 C CA . LEU B 1 6 ? 31.031 10.203 -46.031 1 45.78 6 LEU B CA 1
ATOM 1854 C C . LEU B 1 6 ? 29.578 9.789 -45.781 1 45.78 6 LEU B C 1
ATOM 1856 O O . LEU B 1 6 ? 28.703 10.641 -45.688 1 45.78 6 LEU B O 1
ATOM 1860 N N . PHE B 1 7 ? 29.234 8.594 -46.156 1 48.38 7 PHE B N 1
ATOM 1861 C CA . PHE B 1 7 ? 27.969 7.992 -45.781 1 48.38 7 PHE B CA 1
ATOM 1862 C C . PHE B 1 7 ? 27.906 7.773 -44.281 1 48.38 7 PHE B C 1
ATOM 1864 O O . PHE B 1 7 ? 28.672 6.988 -43.719 1 48.38 7 PHE B O 1
ATOM 1871 N N . ILE B 1 8 ? 27.344 8.672 -43.5 1 49.31 8 ILE B N 1
ATOM 1872 C CA . ILE B 1 8 ? 27 8.422 -42.125 1 49.31 8 ILE B CA 1
ATOM 1873 C C . ILE B 1 8 ? 25.891 7.391 -42.031 1 49.31 8 ILE B C 1
ATOM 1875 O O . ILE B 1 8 ? 24.766 7.637 -42.5 1 49.31 8 ILE B O 1
ATOM 1879 N N . ILE B 1 9 ? 26.188 6.129 -41.938 1 43.56 9 ILE B N 1
ATOM 1880 C CA . ILE B 1 9 ? 25.188 5.133 -41.562 1 43.56 9 ILE B CA 1
ATOM 1881 C C . ILE B 1 9 ? 24.703 5.391 -40.156 1 43.56 9 ILE B C 1
ATOM 1883 O O . ILE B 1 9 ? 25.469 5.277 -39.188 1 43.56 9 ILE B O 1
ATOM 1887 N N . ALA B 1 10 ? 23.594 6.074 -40.031 1 48.19 10 ALA B N 1
ATOM 1888 C CA . ALA B 1 10 ? 22.891 6.109 -38.75 1 48.19 10 ALA B CA 1
ATOM 1889 C C . ALA B 1 10 ? 22.516 4.703 -38.281 1 48.19 10 ALA B C 1
ATOM 1891 O O . ALA B 1 10 ? 21.672 4.043 -38.906 1 48.19 10 ALA B O 1
ATOM 1892 N N . PHE B 1 11 ? 23.391 4.023 -37.625 1 46.84 11 PHE B N 1
ATOM 1893 C CA . PHE B 1 11 ? 22.984 2.812 -36.906 1 46.84 11 PHE B CA 1
ATOM 1894 C C . PHE B 1 11 ? 21.844 3.105 -35.938 1 46.84 11 PHE B C 1
ATOM 1896 O O . PHE B 1 11 ? 22.062 3.711 -34.906 1 46.84 11 PHE B O 1
ATOM 1903 N N . GLY B 1 12 ? 20.656 3.098 -36.438 1 44.75 12 GLY B N 1
ATOM 1904 C CA . GLY B 1 12 ? 19.562 3.059 -35.469 1 44.75 12 GLY B CA 1
ATOM 1905 C C . GLY B 1 12 ? 19.625 1.868 -34.531 1 44.75 12 GLY B C 1
ATOM 1906 O O . GLY B 1 12 ? 19.703 0.721 -35 1 44.75 12 GLY B O 1
ATOM 1907 N N . VAL B 1 13 ? 20.188 1.96 -33.406 1 42.47 13 VAL B N 1
ATOM 1908 C CA . VAL B 1 13 ? 20.016 0.976 -32.344 1 42.47 13 VAL B CA 1
ATOM 1909 C C . VAL B 1 13 ? 18.547 0.617 -32.188 1 42.47 13 VAL B C 1
ATOM 1911 O O . VAL B 1 13 ? 17.734 1.438 -31.75 1 42.47 13 VAL B O 1
ATOM 1914 N N . PHE B 1 14 ? 18.109 -0.276 -33.031 1 41.31 14 PHE B N 1
ATOM 1915 C CA . PHE B 1 14 ? 16.859 -0.921 -32.656 1 41.31 14 PHE B CA 1
ATOM 1916 C C . PHE B 1 14 ? 16.922 -1.508 -31.266 1 41.31 14 PHE B C 1
ATOM 1918 O O . PHE B 1 14 ? 17.609 -2.508 -31.031 1 41.31 14 PHE B O 1
ATOM 1925 N N . VAL B 1 15 ? 16.859 -0.744 -30.266 1 43.38 15 VAL B N 1
ATOM 1926 C CA . VAL B 1 15 ? 16.547 -1.37 -28.984 1 43.38 15 VAL B CA 1
ATOM 1927 C C . VAL B 1 15 ? 15.32 -2.26 -29.141 1 43.38 15 VAL B C 1
ATOM 1929 O O . VAL B 1 15 ? 14.219 -1.77 -29.406 1 43.38 15 VAL B O 1
ATOM 1932 N N . PHE B 1 16 ? 15.469 -3.408 -29.641 1 44.19 16 PHE B N 1
ATOM 1933 C CA . PHE B 1 16 ? 14.391 -4.379 -29.484 1 44.19 16 PHE B CA 1
ATOM 1934 C C . PHE B 1 16 ? 13.812 -4.312 -28.078 1 44.19 16 PHE B C 1
ATOM 1936 O O . PHE B 1 16 ? 14.484 -4.652 -27.094 1 44.19 16 PHE B O 1
ATOM 1943 N N . ALA B 1 17 ? 13.039 -3.432 -27.828 1 52.06 17 ALA B N 1
ATOM 1944 C CA . ALA B 1 17 ? 12.281 -3.555 -26.594 1 52.06 17 ALA B CA 1
ATOM 1945 C C . ALA B 1 17 ? 11.688 -4.953 -26.453 1 52.06 17 ALA B C 1
ATOM 1947 O O . ALA B 1 17 ? 10.922 -5.395 -27.312 1 52.06 17 ALA B O 1
ATOM 1948 N N . GLU B 1 18 ? 12.469 -5.961 -25.969 1 61.28 18 GLU B N 1
ATOM 1949 C CA . GLU B 1 18 ? 11.914 -7.289 -25.734 1 61.28 18 GLU B CA 1
ATOM 1950 C C . GLU B 1 18 ? 10.445 -7.211 -25.312 1 61.28 18 GLU B C 1
ATOM 1952 O O . GLU B 1 18 ? 10.102 -6.461 -24.391 1 61.28 18 GLU B O 1
ATOM 1957 N N . GLU B 1 19 ? 9.555 -7.676 -26.141 1 81 19 GLU B N 1
ATOM 1958 C CA . GLU B 1 19 ? 8.109 -7.586 -25.969 1 81 19 GLU B CA 1
ATOM 1959 C C . GLU B 1 19 ? 7.652 -8.344 -24.719 1 81 19 GLU B C 1
ATOM 1961 O O . GLU B 1 19 ? 7.969 -9.523 -24.547 1 81 19 GLU B O 1
ATOM 1966 N N . LEU B 1 20 ? 7.062 -7.797 -23.766 1 88.75 20 LEU B N 1
ATOM 1967 C CA . LEU B 1 20 ? 6.52 -8.352 -22.531 1 88.75 20 LEU B CA 1
ATOM 1968 C C . LEU B 1 20 ? 5.371 -9.312 -22.828 1 88.75 20 LEU B C 1
ATOM 1970 O O . LEU B 1 20 ? 4.633 -9.125 -23.797 1 88.75 20 LEU B O 1
ATOM 1974 N N . THR B 1 21 ? 5.387 -10.43 -22.141 1 90.31 21 THR B N 1
ATOM 1975 C CA . THR B 1 21 ? 4.34 -11.43 -22.312 1 90.31 21 THR B CA 1
ATOM 1976 C C . THR B 1 21 ? 3.211 -11.203 -21.312 1 90.31 21 THR B C 1
ATOM 1978 O O . THR B 1 21 ? 3.463 -10.945 -20.125 1 90.31 21 THR B O 1
ATOM 1981 N N . GLU B 1 22 ? 1.981 -11.391 -21.766 1 92.12 22 GLU B N 1
ATOM 1982 C CA . GLU B 1 22 ? 0.81 -11.211 -20.922 1 92.12 22 GLU B CA 1
ATOM 1983 C C . GLU B 1 22 ? 0.523 -12.469 -20.094 1 92.12 22 GLU B C 1
ATOM 1985 O O . GLU B 1 22 ? 0.683 -13.586 -20.594 1 92.12 22 GLU B O 1
ATOM 1990 N N . SER B 1 23 ? 0.082 -12.227 -18.906 1 94 23 SER B N 1
ATOM 1991 C CA . SER B 1 23 ? -0.269 -13.297 -17.984 1 94 23 SER B CA 1
ATOM 1992 C C . SER B 1 23 ? -1.393 -12.875 -17.031 1 94 23 SER B C 1
ATOM 1994 O O . SER B 1 23 ? -1.717 -11.688 -16.938 1 94 23 SER B O 1
ATOM 1996 N N . ILE B 1 24 ? -2.029 -13.906 -16.422 1 96.88 24 ILE B N 1
ATOM 1997 C CA . ILE B 1 24 ? -3.025 -13.625 -15.406 1 96.88 24 ILE B CA 1
ATOM 1998 C C . ILE B 1 24 ? -2.762 -14.492 -14.172 1 96.88 24 ILE B C 1
ATOM 2000 O O . ILE B 1 24 ? -2.059 -15.508 -14.258 1 96.88 24 ILE B O 1
ATOM 2004 N N . ASP B 1 25 ? -3.246 -14.07 -13.078 1 97.81 25 ASP B N 1
ATOM 2005 C CA . ASP B 1 25 ? -3.439 -14.938 -11.922 1 97.81 25 ASP B CA 1
ATOM 2006 C C . ASP B 1 25 ? -4.871 -14.844 -11.398 1 97.81 25 ASP B C 1
ATOM 2008 O O . ASP B 1 25 ? -5.531 -13.812 -11.555 1 97.81 25 ASP B O 1
ATOM 2012 N N . THR B 1 26 ? -5.367 -15.938 -10.875 1 97.44 26 THR B N 1
ATOM 2013 C CA . THR B 1 26 ? -6.742 -15.984 -10.383 1 97.44 26 THR B CA 1
ATOM 2014 C C . THR B 1 26 ? -6.875 -16.984 -9.242 1 97.44 26 THR B C 1
ATOM 2016 O O . THR B 1 26 ? -6.125 -17.953 -9.164 1 97.44 26 THR B O 1
ATOM 2019 N N . VAL B 1 27 ? -7.793 -16.688 -8.367 1 97.5 27 VAL B N 1
ATOM 2020 C CA . VAL B 1 27 ? -8.156 -17.641 -7.328 1 97.5 27 VAL B CA 1
ATOM 2021 C C . VAL B 1 27 ? -9.461 -18.344 -7.703 1 97.5 27 VAL B C 1
ATOM 2023 O O . VAL B 1 27 ? -9.891 -19.281 -7.02 1 97.5 27 VAL B O 1
ATOM 2026 N N . ASP B 1 28 ? -10.055 -17.844 -8.844 1 98.06 28 ASP B N 1
ATOM 2027 C CA . ASP B 1 28 ? -11.258 -18.516 -9.344 1 98.06 28 ASP B CA 1
ATOM 2028 C C . ASP B 1 28 ? -10.906 -19.859 -9.984 1 98.06 28 ASP B C 1
ATOM 2030 O O . ASP B 1 28 ? -9.797 -20.031 -10.492 1 98.06 28 ASP B O 1
ATOM 2034 N N . GLU B 1 29 ? -11.867 -20.703 -9.938 1 98.38 29 GLU B N 1
ATOM 2035 C CA . GLU B 1 29 ? -11.672 -21.969 -10.656 1 98.38 29 GLU B CA 1
ATOM 2036 C C . GLU B 1 29 ? -11.695 -21.75 -12.164 1 98.38 29 GLU B C 1
ATOM 2038 O O . GLU B 1 29 ? -12.625 -21.141 -12.695 1 98.38 29 GLU B O 1
ATOM 2043 N N . ILE B 1 30 ? -10.688 -22.297 -12.82 1 97.81 30 ILE B N 1
ATOM 2044 C CA . ILE B 1 30 ? -10.625 -22.281 -14.281 1 97.81 30 ILE B CA 1
ATOM 2045 C C . ILE B 1 30 ? -11.414 -23.469 -14.836 1 97.81 30 ILE B C 1
ATOM 2047 O O . ILE B 1 30 ? -10.859 -24.547 -15.008 1 97.81 30 ILE B O 1
ATOM 2051 N N . THR B 1 31 ? -12.602 -23.188 -15.148 1 97.5 31 THR B N 1
ATOM 2052 C CA . THR B 1 31 ? -13.438 -24.219 -15.758 1 97.5 31 THR B CA 1
ATOM 2053 C C . THR B 1 31 ? -12.969 -24.516 -17.188 1 97.5 31 THR B C 1
ATOM 2055 O O . THR B 1 31 ? -12.125 -23.812 -17.719 1 97.5 31 THR B O 1
ATOM 2058 N N . GLU B 1 32 ? -13.547 -25.609 -17.734 1 96.56 32 GLU B N 1
ATOM 2059 C CA . GLU B 1 32 ? -13.227 -25.922 -19.125 1 96.56 32 GLU B CA 1
ATOM 2060 C C . GLU B 1 32 ? -13.586 -24.766 -20.062 1 96.56 32 GLU B C 1
ATOM 2062 O O . GLU B 1 32 ? -12.836 -24.453 -20.969 1 96.56 32 GLU B O 1
ATOM 2067 N N . LYS B 1 33 ? -14.688 -24.219 -19.766 1 97.25 33 LYS B N 1
ATOM 2068 C CA . LYS B 1 33 ? -15.133 -23.094 -20.578 1 97.25 33 LYS B CA 1
ATOM 2069 C C . LYS B 1 33 ? -14.164 -21.922 -20.453 1 97.25 33 LYS B C 1
ATOM 2071 O O . LYS B 1 33 ? -13.789 -21.312 -21.469 1 97.25 33 LYS B O 1
ATOM 2076 N N . ALA B 1 34 ? -13.797 -21.594 -19.266 1 97.12 34 ALA B N 1
ATOM 2077 C CA . ALA B 1 34 ? -12.844 -20.5 -19.031 1 97.12 34 ALA B CA 1
ATOM 2078 C C . ALA B 1 34 ? -11.5 -20.797 -19.703 1 97.12 34 ALA B C 1
ATOM 2080 O O . ALA B 1 34 ? -10.891 -19.922 -20.297 1 97.12 34 ALA B O 1
ATOM 2081 N N . TYR B 1 35 ? -11.102 -22.047 -19.625 1 96.19 35 TYR B N 1
ATOM 2082 C CA . TYR B 1 35 ? -9.836 -22.453 -20.234 1 96.19 35 TYR B CA 1
ATOM 2083 C C . TYR B 1 35 ? -9.875 -22.266 -21.75 1 96.19 35 TYR B C 1
ATOM 2085 O O . TYR B 1 35 ? -8.922 -21.734 -22.328 1 96.19 35 TYR B O 1
ATOM 2093 N N . ARG B 1 36 ? -10.867 -22.688 -22.406 1 95.81 36 ARG B N 1
ATOM 2094 C CA . ARG B 1 36 ? -11.008 -22.531 -23.844 1 95.81 36 ARG B CA 1
ATOM 2095 C C . ARG B 1 36 ? -10.977 -21.047 -24.234 1 95.81 36 ARG B C 1
ATOM 2097 O O . ARG B 1 36 ? -10.375 -20.688 -25.234 1 95.81 36 ARG B O 1
ATOM 2104 N N . CYS B 1 37 ? -11.625 -20.328 -23.422 1 96.88 37 CYS B N 1
ATOM 2105 C CA . CYS B 1 37 ? -11.602 -18.891 -23.672 1 96.88 37 CYS B CA 1
ATOM 2106 C C . CYS B 1 37 ? -10.188 -18.344 -23.547 1 96.88 37 CYS B C 1
ATOM 2108 O O . CYS B 1 37 ? -9.727 -17.609 -24.438 1 96.88 37 CYS B O 1
ATOM 2110 N N . LEU B 1 38 ? -9.484 -18.672 -22.5 1 95.5 38 LEU B N 1
ATOM 2111 C CA . LEU B 1 38 ? -8.117 -18.203 -22.297 1 95.5 38 LEU B CA 1
ATOM 2112 C C . LEU B 1 38 ? -7.219 -18.609 -23.469 1 95.5 38 LEU B C 1
ATOM 2114 O O . LEU B 1 38 ? -6.391 -17.812 -23.922 1 95.5 38 LEU B O 1
ATOM 2118 N N . LYS B 1 39 ? -7.355 -19.781 -23.953 1 92.69 39 LYS B N 1
ATOM 2119 C CA . LYS B 1 39 ? -6.531 -20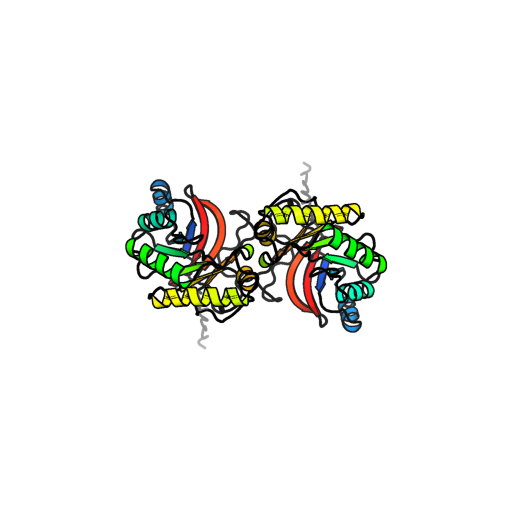.297 -25.047 1 92.69 39 LYS B CA 1
ATOM 2120 C C . LYS B 1 39 ? -6.773 -19.531 -26.344 1 92.69 39 LYS B C 1
ATOM 2122 O O . LYS B 1 39 ? -5.902 -19.469 -27.203 1 92.69 39 LYS B O 1
ATOM 2127 N N . SER B 1 40 ? -7.895 -18.922 -26.406 1 93.44 40 SER B N 1
ATOM 2128 C CA . SER B 1 40 ? -8.25 -18.203 -27.609 1 93.44 40 SER B CA 1
ATOM 2129 C C . SER B 1 40 ? -7.688 -16.781 -27.594 1 93.44 40 SER B C 1
ATOM 2131 O O . SER B 1 40 ? -7.816 -16.047 -28.578 1 93.44 40 SER B O 1
ATOM 2133 N N . THR B 1 41 ? -7.07 -16.453 -26.5 1 90.69 41 THR B N 1
ATOM 2134 C CA . THR B 1 41 ? -6.453 -15.141 -26.375 1 90.69 41 THR B CA 1
ATOM 2135 C C . THR B 1 41 ? -4.941 -15.227 -26.547 1 90.69 41 THR B C 1
ATOM 2137 O O . THR B 1 41 ? -4.406 -16.312 -26.812 1 90.69 41 THR B O 1
ATOM 2140 N N . ASN B 1 42 ? -4.254 -14.156 -26.406 1 81.62 42 ASN B N 1
ATOM 2141 C CA . ASN B 1 42 ? -2.803 -14.117 -26.531 1 81.62 42 ASN B CA 1
ATOM 2142 C C . ASN B 1 42 ? -2.119 -14.406 -25.188 1 81.62 42 ASN B C 1
ATOM 2144 O O . ASN B 1 42 ? -0.925 -14.148 -25.031 1 81.62 42 ASN B O 1
ATOM 2148 N N . LEU B 1 43 ? -2.895 -15 -24.328 1 87.69 43 LEU B N 1
ATOM 2149 C CA . LEU B 1 43 ? -2.34 -15.336 -23.016 1 87.69 43 LEU B CA 1
ATOM 2150 C C . LEU B 1 43 ? -1.488 -16.594 -23.094 1 87.69 43 LEU B C 1
ATOM 2152 O O . LEU B 1 43 ? -1.92 -17.609 -23.656 1 87.69 43 LEU B O 1
ATOM 2156 N N . GLU B 1 44 ? -0.269 -16.5 -22.562 1 79.31 44 GLU B N 1
ATOM 2157 C CA . GLU B 1 44 ? 0.633 -17.641 -22.625 1 79.31 44 GLU B CA 1
ATOM 2158 C C . GLU B 1 44 ? 0.916 -18.219 -21.25 1 79.31 44 GLU B C 1
ATOM 2160 O O . GLU B 1 44 ? 1.354 -19.359 -21.109 1 79.31 44 GLU B O 1
ATOM 2165 N N . HIS B 1 45 ? 0.534 -17.422 -20.312 1 88.5 45 HIS B N 1
ATOM 2166 C CA . HIS B 1 45 ? 0.988 -17.797 -18.984 1 88.5 45 HIS B CA 1
ATOM 2167 C C . HIS B 1 45 ? -0.089 -17.531 -17.938 1 88.5 45 HIS B C 1
ATOM 2169 O O . HIS B 1 45 ? -0.807 -16.531 -18.016 1 88.5 45 HIS B O 1
ATOM 2175 N N . VAL B 1 46 ? -0.238 -18.484 -17.016 1 92.5 46 VAL B N 1
ATOM 2176 C CA . VAL B 1 46 ? -1.125 -18.297 -15.875 1 92.5 46 VAL B CA 1
ATOM 2177 C C . VAL B 1 46 ? -0.373 -18.609 -14.578 1 92.5 46 VAL B C 1
ATOM 2179 O O . VAL B 1 46 ? 0.481 -19.5 -14.555 1 92.5 46 VAL B O 1
ATOM 2182 N N . THR B 1 47 ? -0.621 -17.891 -13.594 1 93.69 47 THR B N 1
ATOM 2183 C CA . THR B 1 47 ? -0.125 -18.188 -12.25 1 93.69 47 THR B CA 1
ATOM 2184 C C . THR B 1 47 ? -1.273 -18.562 -11.32 1 93.69 47 THR B C 1
ATOM 2186 O O . THR B 1 47 ? -2.305 -17.891 -11.297 1 93.69 47 THR B O 1
ATOM 2189 N N . VAL B 1 48 ? -1.107 -19.609 -10.578 1 95.56 48 VAL B N 1
ATOM 2190 C CA . VAL B 1 48 ? -2.191 -20.078 -9.719 1 95.56 48 VAL B CA 1
ATOM 2191 C C . VAL B 1 48 ? -1.71 -20.156 -8.273 1 95.56 48 VAL B C 1
ATOM 2193 O O . VAL B 1 48 ? -0.523 -20.375 -8.016 1 95.56 48 VAL B O 1
ATOM 2196 N N . ARG B 1 49 ? -2.627 -20 -7.32 1 96.94 49 ARG B N 1
ATOM 2197 C CA . ARG B 1 49 ? -2.338 -20.094 -5.895 1 96.94 49 ARG B CA 1
ATOM 2198 C C . ARG B 1 49 ? -2.418 -21.547 -5.422 1 96.94 49 ARG B C 1
ATOM 2200 O O . ARG B 1 49 ? -3.414 -22.219 -5.664 1 96.94 49 ARG B O 1
ATOM 2207 N N . VAL B 1 50 ? -1.427 -22 -4.672 1 95.44 50 VAL B N 1
ATOM 2208 C CA . VAL B 1 50 ? -1.458 -23.406 -4.293 1 95.44 50 VAL B CA 1
ATOM 2209 C C . VAL B 1 50 ? -1.521 -23.531 -2.771 1 95.44 50 VAL B C 1
ATOM 2211 O O . VAL B 1 50 ? -1.767 -24.625 -2.242 1 95.44 50 VAL B O 1
ATOM 2214 N N . TYR B 1 51 ? -1.298 -22.453 -2.129 1 95.94 51 TYR B N 1
ATOM 2215 C CA . TYR B 1 51 ? -1.303 -22.453 -0.67 1 95.94 51 TYR B CA 1
ATOM 2216 C C . TYR B 1 51 ? -1.719 -21.094 -0.121 1 95.94 51 TYR B C 1
ATOM 2218 O O . TYR B 1 51 ? -1.249 -20.062 -0.595 1 95.94 51 TYR B O 1
ATOM 2226 N N . ALA B 1 52 ? -2.668 -21.031 0.851 1 95.69 52 ALA B N 1
ATOM 2227 C CA . ALA B 1 52 ? -3.104 -19.812 1.521 1 95.69 52 ALA B CA 1
ATOM 2228 C C . ALA B 1 52 ? -3.824 -20.125 2.828 1 95.69 52 ALA B C 1
ATOM 2230 O O . ALA B 1 52 ? -4.418 -21.188 2.973 1 95.69 52 ALA B O 1
ATOM 2231 N N . ASN B 1 53 ? -3.695 -19.203 3.824 1 88.19 53 ASN B N 1
ATOM 2232 C CA . ASN B 1 53 ? -4.426 -19.328 5.082 1 88.19 53 ASN B CA 1
ATOM 2233 C C . ASN B 1 53 ? -4.027 -20.578 5.848 1 88.19 53 ASN B C 1
ATOM 2235 O O . ASN B 1 53 ? -4.879 -21.25 6.434 1 88.19 53 ASN B O 1
ATOM 2239 N N . GLY B 1 54 ? -2.822 -21 5.625 1 90.5 54 GLY B N 1
ATOM 2240 C CA . GLY B 1 54 ? -2.293 -22.125 6.398 1 90.5 54 GLY B CA 1
ATOM 2241 C C . GLY B 1 54 ? -2.682 -23.469 5.84 1 90.5 54 GLY B C 1
ATOM 2242 O O . GLY B 1 54 ? -2.508 -24.5 6.5 1 90.5 54 GLY B O 1
ATOM 2243 N N . THR B 1 55 ? -3.229 -23.469 4.637 1 92.31 55 THR B N 1
ATOM 2244 C CA . THR B 1 55 ? -3.664 -24.75 4.082 1 92.31 55 THR B CA 1
ATOM 2245 C C . THR B 1 55 ? -3.465 -24.766 2.568 1 92.31 55 THR B C 1
ATOM 2247 O O . THR B 1 55 ? -3.217 -23.734 1.952 1 92.31 55 THR B O 1
ATOM 2250 N N . SER B 1 56 ? -3.562 -26 2.023 1 93.44 56 SER B N 1
ATOM 2251 C CA . SER B 1 56 ? -3.52 -26.172 0.577 1 93.44 56 SER B CA 1
ATOM 2252 C C . SER B 1 56 ? -4.734 -25.547 -0.097 1 93.44 56 SER B C 1
ATOM 2254 O O . SER B 1 56 ? -5.852 -25.641 0.418 1 93.44 56 SER B O 1
ATOM 2256 N N . ASP B 1 57 ? -4.504 -24.922 -1.191 1 96.31 57 ASP B N 1
ATOM 2257 C CA . ASP B 1 57 ? -5.582 -24.344 -1.982 1 96.31 57 ASP B CA 1
ATOM 2258 C C . ASP B 1 57 ? -6.113 -25.344 -3.01 1 96.31 57 ASP B C 1
ATOM 2260 O O . ASP B 1 57 ? -5.57 -25.453 -4.113 1 96.31 57 ASP B O 1
ATOM 2264 N N . GLU B 1 58 ? -7.238 -25.953 -2.742 1 95 58 GLU B N 1
ATOM 2265 C CA . GLU B 1 58 ? -7.746 -27.031 -3.59 1 95 58 GLU B CA 1
ATOM 2266 C C . GLU B 1 58 ? -8.148 -26.5 -4.965 1 95 58 GLU B C 1
ATOM 2268 O O . GLU B 1 58 ? -7.965 -27.188 -5.973 1 95 58 GLU B O 1
ATOM 2273 N N . VAL B 1 59 ? -8.711 -25.359 -4.977 1 97.19 59 VAL B N 1
ATOM 2274 C CA . VAL B 1 59 ? -9.078 -24.766 -6.254 1 97.19 59 VAL B CA 1
ATOM 2275 C C . VAL B 1 59 ? -7.828 -24.484 -7.078 1 97.19 59 VAL B C 1
ATOM 2277 O O . VAL B 1 59 ? -7.812 -24.703 -8.289 1 97.19 59 VAL B O 1
ATOM 2280 N N . GLY B 1 60 ? -6.801 -24.016 -6.414 1 96.56 60 GLY B N 1
ATOM 2281 C CA . GLY B 1 60 ? -5.531 -23.766 -7.082 1 96.56 60 GLY B CA 1
ATOM 2282 C C . GLY B 1 60 ? -4.945 -25.016 -7.719 1 96.56 60 GLY B C 1
ATOM 2283 O O . GLY B 1 60 ? -4.434 -24.969 -8.836 1 96.56 60 GLY B O 1
ATOM 2284 N N . TYR B 1 61 ? -5.02 -26.109 -7.062 1 95.31 61 TYR B N 1
ATOM 2285 C CA . TYR B 1 61 ? -4.484 -27.344 -7.617 1 95.31 61 TYR B CA 1
ATOM 2286 C C . TYR B 1 61 ? -5.348 -27.844 -8.773 1 95.31 61 TYR B C 1
ATOM 2288 O O . TYR B 1 61 ? -4.832 -28.391 -9.742 1 95.31 61 TYR B O 1
ATOM 2296 N N . LYS B 1 62 ? -6.645 -27.672 -8.688 1 95.44 62 LYS B N 1
ATOM 2297 C CA . LYS B 1 62 ? -7.492 -27.984 -9.836 1 95.44 62 LYS B CA 1
ATOM 2298 C C . LYS B 1 62 ? -7.09 -27.141 -11.055 1 95.44 62 LYS B C 1
ATOM 2300 O O . LYS B 1 62 ? -7.031 -27.656 -12.172 1 95.44 62 LYS B O 1
ATOM 2305 N N . ASN B 1 63 ? -6.859 -25.891 -10.789 1 96.69 63 ASN B N 1
ATOM 2306 C CA . ASN B 1 63 ? -6.41 -25 -11.852 1 96.69 63 ASN B CA 1
ATOM 2307 C C . ASN B 1 63 ? -5.07 -25.453 -12.438 1 96.69 63 ASN B C 1
ATOM 2309 O O . ASN B 1 63 ? -4.875 -25.422 -13.648 1 96.69 63 ASN B O 1
ATOM 2313 N N . LEU B 1 64 ? -4.18 -25.812 -11.539 1 94.5 64 LEU B N 1
ATOM 2314 C CA . LEU B 1 64 ? -2.873 -26.297 -11.961 1 94.5 64 LEU B CA 1
ATOM 2315 C C . LEU B 1 64 ? -3.018 -27.5 -12.891 1 94.5 64 LEU B C 1
ATOM 2317 O O . LEU B 1 64 ? -2.416 -27.531 -13.969 1 94.5 64 LEU B O 1
ATOM 2321 N N . GLU B 1 65 ? -3.793 -28.391 -12.562 1 93.62 65 GLU B N 1
ATOM 2322 C CA . GLU B 1 65 ? -4 -29.578 -13.375 1 93.62 65 GLU B CA 1
ATOM 2323 C C . GLU B 1 65 ? -4.621 -29.234 -14.727 1 93.62 65 GLU B C 1
ATOM 2325 O O . GLU B 1 65 ? -4.281 -29.828 -15.75 1 93.62 65 GLU B O 1
ATOM 2330 N N . ARG B 1 66 ? -5.504 -28.281 -14.656 1 93.62 66 ARG B N 1
ATOM 2331 C CA . ARG B 1 66 ? -6.199 -27.859 -15.867 1 93.62 66 ARG B CA 1
ATOM 2332 C C . ARG B 1 66 ? -5.219 -27.281 -16.891 1 93.62 66 ARG B C 1
ATOM 2334 O O . ARG B 1 66 ? -5.375 -27.5 -18.094 1 93.62 66 ARG B O 1
ATOM 2341 N N . VAL B 1 67 ? -4.184 -26.609 -16.391 1 92.06 67 VAL B N 1
ATOM 2342 C CA . VAL B 1 67 ? -3.391 -25.828 -17.328 1 92.06 67 VAL B CA 1
ATOM 2343 C C . VAL B 1 67 ? -2.025 -26.484 -17.531 1 92.06 67 VAL B C 1
ATOM 2345 O O . VAL B 1 67 ? -1.323 -26.188 -18.5 1 92.06 67 VAL B O 1
ATOM 2348 N N . LEU B 1 68 ? -1.636 -27.297 -16.641 1 89.94 68 LEU B N 1
ATOM 2349 C CA . LEU B 1 68 ? -0.324 -27.938 -16.719 1 89.94 68 LEU B CA 1
ATOM 2350 C C . LEU B 1 68 ? -0.16 -28.672 -18.047 1 89.94 68 LEU B C 1
ATOM 2352 O O . LEU B 1 68 ? -1.023 -29.469 -18.422 1 89.94 68 LEU B O 1
ATOM 2356 N N . GLY B 1 69 ? 0.988 -28.359 -18.719 1 86.75 69 GLY B N 1
ATOM 2357 C CA . GLY B 1 69 ? 1.254 -28.984 -20 1 86.75 69 GLY B CA 1
ATOM 2358 C C . GLY B 1 69 ? 0.514 -28.344 -21.156 1 86.75 69 GLY B C 1
ATOM 2359 O O . GLY B 1 69 ? 0.77 -28.656 -22.312 1 86.75 69 GLY B O 1
ATOM 2360 N N . ARG B 1 70 ? -0.344 -27.438 -20.875 1 88.12 70 ARG B N 1
ATOM 2361 C CA . ARG B 1 70 ? -1.158 -26.797 -21.906 1 88.12 70 ARG B CA 1
ATOM 2362 C C . ARG B 1 70 ? -0.82 -25.312 -22.016 1 88.12 70 ARG B C 1
ATOM 2364 O O . ARG B 1 70 ? -0.968 -24.719 -23.078 1 88.12 70 ARG B O 1
ATOM 2371 N N . MET B 1 71 ? -0.542 -24.781 -20.891 1 87.19 71 MET B N 1
ATOM 2372 C CA . MET B 1 71 ? -0.057 -23.406 -20.766 1 87.19 71 MET B CA 1
ATOM 2373 C C . MET B 1 71 ? 1.145 -23.328 -19.844 1 87.19 71 MET B C 1
ATOM 2375 O O . MET B 1 71 ? 1.345 -24.219 -19 1 87.19 71 MET B O 1
ATOM 2379 N N . SER B 1 72 ? 1.935 -22.297 -20.062 1 87.06 72 SER B N 1
ATOM 2380 C CA . SER B 1 72 ? 2.953 -22.016 -19.062 1 87.06 72 SER B CA 1
ATOM 2381 C C . SER B 1 72 ? 2.32 -21.625 -17.734 1 87.06 72 SER B C 1
ATOM 2383 O O . SER B 1 72 ? 1.36 -20.844 -17.688 1 87.06 72 SER B O 1
ATOM 2385 N N . VAL B 1 73 ? 2.867 -22.234 -16.672 1 89.31 73 VAL B N 1
ATOM 2386 C CA . VAL B 1 73 ? 2.205 -22 -15.391 1 89.31 73 VAL B CA 1
ATOM 2387 C C . VAL B 1 73 ? 3.252 -21.828 -14.289 1 89.31 73 VAL B C 1
ATOM 2389 O O . VAL B 1 73 ? 4.266 -22.531 -14.273 1 89.31 73 VAL B O 1
ATOM 2392 N N . ASN B 1 74 ? 3.035 -20.828 -13.406 1 88.31 74 ASN B N 1
ATOM 2393 C CA . ASN B 1 74 ? 3.705 -20.656 -12.117 1 88.31 74 ASN B CA 1
ATOM 2394 C C . ASN B 1 74 ? 2.721 -20.781 -10.961 1 88.31 74 ASN B C 1
ATOM 2396 O O . ASN B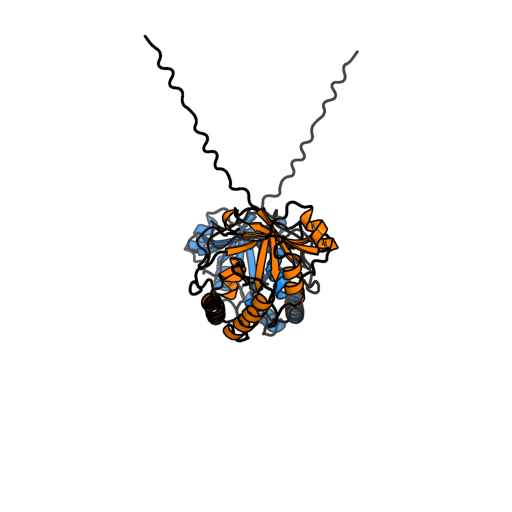 1 74 ? 1.506 -20.781 -11.164 1 88.31 74 ASN B O 1
ATOM 2400 N N . VAL B 1 75 ? 3.359 -20.984 -9.812 1 94 75 VAL B N 1
ATOM 2401 C CA . VAL B 1 75 ? 2.502 -21.047 -8.633 1 94 75 VAL B CA 1
ATOM 2402 C C . VAL B 1 75 ? 2.932 -19.984 -7.621 1 94 75 VAL B C 1
ATOM 2404 O O . VAL B 1 75 ? 4.086 -19.547 -7.625 1 94 75 VAL B O 1
ATOM 2407 N N . TYR B 1 76 ? 1.979 -19.609 -6.824 1 96.38 76 TYR B N 1
ATOM 2408 C CA . TYR B 1 76 ? 2.338 -18.719 -5.715 1 96.38 76 TYR B CA 1
ATOM 2409 C C . TYR B 1 76 ? 1.655 -19.172 -4.426 1 96.38 76 TYR B C 1
ATOM 2411 O O . TYR B 1 76 ? 0.711 -19.953 -4.457 1 96.38 76 TYR B O 1
ATOM 2419 N N . VAL B 1 77 ? 2.244 -18.734 -3.354 1 97.31 77 VAL B N 1
ATOM 2420 C CA . VAL B 1 77 ? 1.74 -19.047 -2.02 1 97.31 77 VAL B CA 1
ATOM 2421 C C . VAL B 1 77 ? 1.501 -17.75 -1.244 1 97.31 77 VAL B C 1
ATOM 2423 O O . VAL B 1 77 ? 2.213 -16.766 -1.439 1 97.31 77 VAL B O 1
ATOM 2426 N N . VAL B 1 78 ? 0.482 -17.766 -0.429 1 98.19 78 VAL B N 1
ATOM 2427 C CA . VAL B 1 78 ? 0.248 -16.75 0.595 1 98.19 78 VAL B CA 1
ATOM 2428 C C . VAL B 1 78 ? 0.6 -17.312 1.97 1 98.19 78 VAL B C 1
ATOM 2430 O O . VAL B 1 78 ? -0.188 -18.047 2.566 1 98.19 78 VAL B O 1
ATOM 2433 N N . PRO B 1 79 ? 1.76 -16.938 2.432 1 97.94 79 PRO B N 1
ATOM 2434 C CA . PRO B 1 79 ? 2.166 -17.516 3.713 1 97.94 79 PRO B CA 1
ATOM 2435 C C . PRO B 1 79 ? 1.256 -17.094 4.863 1 97.94 79 PRO B C 1
ATOM 2437 O O . PRO B 1 79 ? 0.59 -16.062 4.785 1 97.94 79 PRO B O 1
ATOM 2440 N N . SER B 1 80 ? 1.198 -17.953 5.867 1 97.56 80 SER B N 1
ATOM 2441 C CA . SER B 1 80 ? 0.634 -17.625 7.172 1 97.56 80 SER B CA 1
ATOM 2442 C C . SER B 1 80 ? 1.722 -17.188 8.148 1 97.56 80 SER B C 1
ATOM 2444 O O . SER B 1 80 ? 2.355 -18.047 8.789 1 97.56 80 SER B O 1
ATOM 2446 N N . PRO B 1 81 ? 1.862 -15.914 8.359 1 97.25 81 PRO B N 1
ATOM 2447 C CA . PRO B 1 81 ? 3.043 -15.406 9.062 1 97.25 81 PRO B CA 1
ATOM 2448 C C . PRO B 1 81 ? 3.111 -15.859 10.516 1 97.25 81 PRO B C 1
ATOM 2450 O O . PRO B 1 81 ? 4.16 -15.758 11.148 1 97.25 81 PRO B O 1
ATOM 2453 N N . PHE B 1 82 ? 2.082 -16.375 11.07 1 96.44 82 PHE B N 1
ATOM 2454 C CA . PHE B 1 82 ? 2.055 -16.734 12.484 1 96.44 82 PHE B CA 1
ATOM 2455 C C . PHE B 1 82 ? 2.168 -18.234 12.664 1 96.44 82 PHE B C 1
ATOM 2457 O O . PHE B 1 82 ? 2.184 -18.734 13.789 1 96.44 82 PHE B O 1
ATOM 2464 N N . ASP B 1 83 ? 2.234 -19 11.57 1 97.12 83 ASP B N 1
ATOM 2465 C CA . ASP B 1 83 ? 2.459 -20.438 11.586 1 97.12 83 ASP B CA 1
ATOM 2466 C C . ASP B 1 83 ? 3.902 -20.781 11.219 1 97.12 83 ASP B C 1
ATOM 2468 O O . ASP B 1 83 ? 4.625 -19.938 10.695 1 97.12 83 ASP B O 1
ATOM 2472 N N . ASP B 1 84 ? 4.328 -21.969 11.492 1 97.5 84 ASP B N 1
ATOM 2473 C CA . ASP B 1 84 ? 5.699 -22.391 11.211 1 97.5 84 ASP B CA 1
ATOM 2474 C C . ASP B 1 84 ? 5.984 -22.375 9.711 1 97.5 84 ASP B C 1
ATOM 2476 O O . ASP B 1 84 ? 5.332 -23.078 8.938 1 97.5 84 ASP B O 1
ATOM 2480 N N . PRO B 1 85 ? 6.945 -21.547 9.328 1 97.69 85 PRO B N 1
ATOM 2481 C CA . PRO B 1 85 ? 7.199 -21.422 7.891 1 97.69 85 PRO B CA 1
ATOM 2482 C C . PRO B 1 85 ? 7.691 -22.734 7.262 1 97.69 85 PRO B C 1
ATOM 2484 O O . PRO B 1 85 ? 7.328 -23.047 6.129 1 97.69 85 PRO B O 1
ATOM 2487 N N . VAL B 1 86 ? 8.492 -23.516 7.91 1 97.06 86 VAL B N 1
ATOM 2488 C CA . VAL B 1 86 ? 9.047 -24.75 7.371 1 97.06 86 VAL B CA 1
ATOM 2489 C C . VAL B 1 86 ? 7.938 -25.781 7.152 1 97.06 86 VAL B C 1
ATOM 2491 O O . VAL B 1 86 ? 7.871 -26.422 6.102 1 97.06 86 VAL B O 1
ATOM 2494 N N . ARG B 1 87 ? 7.078 -25.922 8.078 1 96 87 ARG B N 1
ATOM 2495 C CA . ARG B 1 87 ? 5.969 -26.859 7.957 1 96 87 ARG B CA 1
ATOM 2496 C C . ARG B 1 87 ? 5.059 -26.484 6.789 1 96 87 ARG B C 1
ATOM 2498 O O . ARG B 1 87 ? 4.551 -27.359 6.086 1 96 87 ARG B O 1
ATOM 2505 N N . GLN B 1 88 ? 4.781 -25.172 6.625 1 96.5 88 GLN B N 1
ATOM 2506 C CA . GLN B 1 88 ? 3.971 -24.719 5.5 1 96.5 88 GLN B CA 1
ATOM 2507 C C . GLN B 1 88 ? 4.578 -25.156 4.172 1 96.5 88 GLN B C 1
ATOM 2509 O O . GLN B 1 88 ? 3.865 -25.641 3.283 1 96.5 88 GLN B O 1
ATOM 2514 N N . VAL B 1 89 ? 5.895 -25.047 4.039 1 95.44 89 VAL B N 1
ATOM 2515 C CA . VAL B 1 89 ? 6.598 -25.422 2.816 1 95.44 89 VAL B CA 1
ATOM 2516 C C . VAL B 1 89 ? 6.52 -26.938 2.609 1 95.44 89 VAL B C 1
ATOM 2518 O O . VAL B 1 89 ? 6.242 -27.406 1.504 1 95.44 89 VAL B O 1
ATOM 2521 N N . GLU B 1 90 ? 6.758 -27.641 3.637 1 92.38 90 GLU B N 1
ATOM 2522 C CA . GLU B 1 90 ? 6.707 -29.094 3.543 1 92.38 90 GLU B CA 1
ATOM 2523 C C . GLU B 1 90 ? 5.332 -29.562 3.088 1 92.38 90 GLU B C 1
ATOM 2525 O O . GLU B 1 90 ? 5.227 -30.453 2.232 1 92.38 90 GLU B O 1
ATOM 2530 N N . ASP B 1 91 ? 4.34 -28.953 3.672 1 91.44 91 ASP B N 1
ATOM 2531 C CA . ASP B 1 91 ? 2.975 -29.281 3.281 1 91.44 91 ASP B CA 1
ATOM 2532 C C . ASP B 1 91 ? 2.738 -28.984 1.801 1 91.44 91 ASP B C 1
ATOM 2534 O O . ASP B 1 91 ? 2.172 -29.812 1.08 1 91.44 91 ASP B O 1
ATOM 2538 N N . MET B 1 92 ? 3.164 -27.922 1.382 1 90.5 92 MET B N 1
ATOM 2539 C CA . MET B 1 92 ? 2.961 -27.469 0.007 1 90.5 92 MET B CA 1
ATOM 2540 C C . MET B 1 92 ? 3.736 -28.344 -0.971 1 90.5 92 MET B C 1
ATOM 2542 O O . MET B 1 92 ? 3.201 -28.766 -2 1 90.5 92 MET B O 1
ATOM 2546 N N . VAL B 1 93 ? 5.043 -28.609 -0.704 1 84.62 93 VAL B N 1
ATOM 2547 C CA . VAL B 1 93 ? 5.914 -29.375 -1.578 1 84.62 93 VAL B CA 1
ATOM 2548 C C . VAL B 1 93 ? 5.32 -30.766 -1.8 1 84.62 93 VAL B C 1
ATOM 2550 O O . VAL B 1 93 ? 5.262 -31.25 -2.934 1 84.62 93 VAL B O 1
ATOM 2553 N N . ASN B 1 94 ? 4.852 -31.344 -0.805 1 82.81 94 ASN B N 1
ATOM 2554 C CA . ASN B 1 94 ? 4.262 -32.688 -0.909 1 82.81 94 ASN B CA 1
ATOM 2555 C C . ASN B 1 94 ? 3.021 -32.688 -1.798 1 82.81 94 ASN B C 1
ATOM 2557 O O . ASN B 1 94 ? 2.859 -33.531 -2.65 1 82.81 94 ASN B O 1
ATOM 2561 N N . HIS B 1 95 ? 2.303 -31.703 -1.643 1 86.94 95 HIS B N 1
ATOM 2562 C CA . HIS B 1 95 ? 1.057 -31.609 -2.393 1 86.94 95 HIS B CA 1
ATOM 2563 C C . HIS B 1 95 ? 1.317 -31.25 -3.854 1 86.94 95 HIS B C 1
ATOM 2565 O O . HIS B 1 95 ? 0.714 -31.844 -4.754 1 86.94 95 HIS B O 1
ATOM 2571 N N . THR B 1 96 ? 2.254 -30.359 -4.074 1 86.19 96 THR B N 1
ATOM 2572 C CA . THR B 1 96 ? 2.564 -29.922 -5.43 1 86.19 96 THR B CA 1
ATOM 2573 C C . THR B 1 96 ? 3.176 -31.062 -6.238 1 86.19 96 THR B C 1
ATOM 2575 O O . THR B 1 96 ? 2.873 -31.219 -7.422 1 86.19 96 THR B O 1
ATOM 2578 N N . LYS B 1 97 ? 4.02 -31.812 -5.617 1 81.62 97 LYS B N 1
ATOM 2579 C CA . LYS B 1 97 ? 4.617 -32.969 -6.285 1 81.62 97 LYS B CA 1
ATOM 2580 C C . LYS B 1 97 ? 3.553 -33.969 -6.691 1 81.62 97 LYS B C 1
ATOM 2582 O O . LYS B 1 97 ? 3.615 -34.562 -7.781 1 81.62 97 LYS B O 1
ATOM 2587 N N . SER B 1 98 ? 2.641 -34.094 -5.922 1 85.62 98 SER B N 1
ATOM 2588 C CA . SER B 1 98 ? 1.563 -35.031 -6.215 1 85.62 98 SER B CA 1
ATOM 2589 C C . SER B 1 98 ? 0.73 -34.562 -7.402 1 85.62 98 SER B C 1
ATOM 2591 O O . SER B 1 98 ? 0.048 -35.375 -8.047 1 85.62 98 SER B O 1
ATOM 2593 N N . HIS B 1 99 ? 0.845 -33.375 -7.715 1 87.44 99 HIS B N 1
ATOM 2594 C CA . HIS B 1 99 ? 0.101 -32.781 -8.828 1 87.44 99 HIS B CA 1
ATOM 2595 C C . HIS B 1 99 ? 1.016 -32.531 -10.016 1 87.44 99 HIS B C 1
ATOM 2597 O O . HIS B 1 99 ? 0.688 -31.703 -10.883 1 87.44 99 HIS B O 1
ATOM 2603 N N . LYS B 1 100 ? 2.193 -33 -10.016 1 82.06 100 LYS B N 1
ATOM 2604 C CA . LYS B 1 100 ? 3.143 -33.094 -11.117 1 82.06 100 LYS B CA 1
ATOM 2605 C C . LYS B 1 100 ? 3.736 -31.734 -11.461 1 82.06 100 LYS B C 1
ATOM 2607 O O . LYS B 1 100 ? 4.125 -31.484 -12.609 1 82.06 100 LYS B O 1
ATOM 2612 N N . TRP B 1 101 ? 3.559 -30.797 -10.594 1 82.81 101 TRP B N 1
ATOM 2613 C CA . TRP B 1 101 ? 4.273 -29.547 -10.805 1 82.81 101 TRP B CA 1
ATOM 2614 C C . TRP B 1 101 ? 5.727 -29.672 -10.359 1 82.81 101 TRP B C 1
ATOM 2616 O O . TRP B 1 101 ? 6 -29.875 -9.172 1 82.81 101 TRP B O 1
ATOM 2626 N N . VAL B 1 102 ? 6.621 -29.641 -11.445 1 74.5 102 VAL B N 1
ATOM 2627 C CA . VAL B 1 102 ? 8.047 -29.828 -11.172 1 74.5 102 VAL B CA 1
ATOM 2628 C C . VAL B 1 102 ? 8.844 -28.703 -11.852 1 74.5 102 VAL B C 1
ATOM 2630 O O . VAL B 1 102 ? 8.461 -28.219 -12.914 1 74.5 102 VAL B O 1
ATOM 2633 N N . ASN B 1 103 ? 9.805 -28.156 -11.156 1 67.5 103 ASN B N 1
ATOM 2634 C CA . ASN B 1 103 ? 10.82 -27.266 -11.711 1 67.5 103 ASN B CA 1
ATOM 2635 C C . ASN B 1 103 ? 10.273 -25.875 -11.953 1 67.5 103 ASN B C 1
ATOM 2637 O O . ASN B 1 103 ? 10.82 -25.109 -12.766 1 67.5 103 ASN B O 1
ATOM 2641 N N . GLY B 1 104 ? 9.133 -25.562 -11.453 1 77.62 104 GLY B N 1
ATOM 2642 C CA . GLY B 1 104 ? 8.617 -24.219 -11.617 1 77.62 104 GLY B CA 1
ATOM 2643 C C . GLY B 1 104 ? 9.047 -23.266 -10.508 1 77.62 104 GLY B C 1
ATOM 2644 O O . GLY B 1 104 ? 9.836 -23.641 -9.641 1 77.62 104 GLY B O 1
ATOM 2645 N N . THR B 1 105 ? 8.758 -22.031 -10.672 1 87.12 105 THR B N 1
ATOM 2646 C CA . THR B 1 105 ? 9.078 -21 -9.688 1 87.12 105 THR B CA 1
ATOM 2647 C C . THR B 1 105 ? 7.934 -20.844 -8.695 1 87.12 105 THR B C 1
ATOM 2649 O O . THR B 1 105 ? 6.766 -20.766 -9.086 1 87.12 105 THR B O 1
ATOM 2652 N N . LEU B 1 106 ? 8.305 -20.891 -7.48 1 92.31 106 LEU B N 1
ATOM 2653 C CA . LEU B 1 106 ? 7.371 -20.578 -6.406 1 92.31 106 LEU B CA 1
ATOM 2654 C C . LEU B 1 106 ? 7.461 -19.094 -6.031 1 92.31 106 LEU B C 1
ATOM 2656 O O . LEU B 1 106 ? 8.516 -18.625 -5.602 1 92.31 106 LEU B O 1
ATOM 2660 N N . TYR B 1 107 ? 6.406 -18.438 -6.176 1 96.25 107 TYR B N 1
ATOM 2661 C CA . TYR B 1 107 ? 6.348 -17.062 -5.727 1 96.25 107 TYR B CA 1
ATOM 2662 C C . TYR B 1 107 ? 5.805 -16.969 -4.305 1 96.25 107 TYR B C 1
ATOM 2664 O O . TYR B 1 107 ? 4.723 -17.484 -4.016 1 96.25 107 TYR B O 1
ATOM 2672 N N . ILE B 1 108 ? 6.547 -16.344 -3.455 1 98.06 108 ILE B N 1
ATOM 2673 C CA . ILE B 1 108 ? 6.09 -16.062 -2.1 1 98.06 108 ILE B CA 1
ATOM 2674 C C . ILE B 1 108 ? 5.43 -14.68 -2.064 1 98.06 108 ILE B C 1
ATOM 2676 O O . ILE B 1 108 ? 6.078 -13.664 -2.316 1 98.06 108 ILE B O 1
ATOM 2680 N N . GLN B 1 109 ? 4.207 -14.672 -1.761 1 98.75 109 GLN B N 1
ATOM 2681 C CA . GLN B 1 109 ? 3.482 -13.406 -1.711 1 98.75 109 GLN B CA 1
ATOM 2682 C C . GLN B 1 109 ? 3.711 -12.695 -0.381 1 98.75 109 GLN B C 1
ATOM 2684 O O . GLN B 1 109 ? 3.398 -13.234 0.681 1 98.75 109 GLN B O 1
ATOM 2689 N N . ILE B 1 110 ? 4.273 -11.555 -0.48 1 98.75 110 ILE B N 1
ATOM 2690 C CA . ILE B 1 110 ? 4.512 -10.664 0.653 1 98.75 110 ILE B CA 1
ATOM 2691 C C . ILE B 1 110 ? 3.701 -9.383 0.479 1 98.75 110 ILE B C 1
ATOM 2693 O O . ILE B 1 110 ? 4.25 -8.336 0.112 1 98.75 110 ILE B O 1
ATOM 2697 N N . THR B 1 111 ? 2.447 -9.461 0.743 1 98.62 111 THR B N 1
ATOM 2698 C CA . THR B 1 111 ? 1.531 -8.336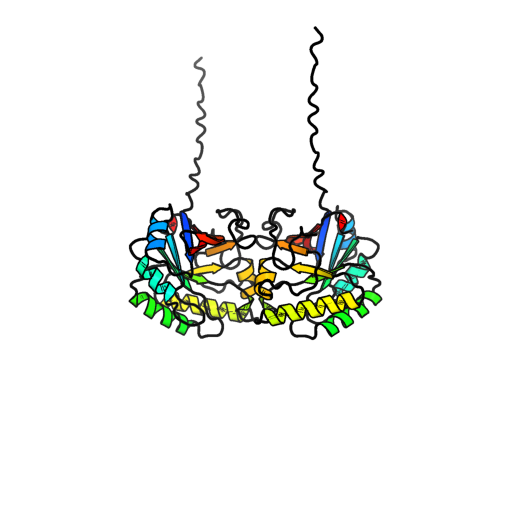 0.563 1 98.62 111 THR B CA 1
ATOM 2699 C C . THR B 1 111 ? 0.545 -8.258 1.725 1 98.62 111 THR B C 1
ATOM 2701 O O . THR B 1 111 ? 0.548 -9.109 2.611 1 98.62 111 THR B O 1
ATOM 2704 N N . ASP B 1 112 ? -0.262 -7.176 1.764 1 97.88 112 ASP B N 1
ATOM 2705 C CA . ASP B 1 112 ? -1.279 -6.949 2.785 1 97.88 112 ASP B CA 1
ATOM 2706 C C . ASP B 1 112 ? -0.652 -6.852 4.172 1 97.88 112 ASP B C 1
ATOM 2708 O O . ASP B 1 112 ? -0.803 -7.758 4.996 1 97.88 112 ASP B O 1
ATOM 2712 N N . PRO B 1 113 ? -0.075 -5.777 4.504 1 98.31 113 PRO B N 1
ATOM 2713 C CA . PRO B 1 113 ? 0.651 -5.613 5.766 1 98.31 113 PRO B CA 1
ATOM 2714 C C . PRO B 1 113 ? -0.208 -5.934 6.988 1 98.31 113 PRO B C 1
ATOM 2716 O O . PRO B 1 113 ? 0.317 -6.328 8.031 1 98.31 113 PRO B O 1
ATOM 2719 N N . SER B 1 114 ? -1.503 -5.84 6.832 1 97.19 114 SER B N 1
ATOM 2720 C CA . SER B 1 114 ? -2.404 -6.062 7.957 1 97.19 114 SER B CA 1
ATOM 2721 C C . SER B 1 114 ? -2.371 -7.516 8.414 1 97.19 114 SER B C 1
ATOM 2723 O O . SER B 1 114 ? -2.797 -7.832 9.531 1 97.19 114 SER B O 1
ATOM 2725 N N . LYS B 1 115 ? -1.803 -8.414 7.629 1 96.38 115 LYS B N 1
ATOM 2726 C CA . LYS B 1 115 ? -1.823 -9.844 7.922 1 96.38 115 LYS B CA 1
ATOM 2727 C C . LYS B 1 115 ? -0.504 -10.297 8.539 1 96.38 115 LYS B C 1
ATOM 2729 O O . LYS B 1 115 ? -0.333 -11.477 8.859 1 96.38 115 LYS B O 1
ATOM 2734 N N . TRP B 1 116 ? 0.379 -9.43 8.75 1 98 116 TRP B N 1
ATOM 2735 C CA . TRP B 1 116 ? 1.715 -9.742 9.242 1 98 116 TRP B CA 1
ATOM 2736 C C . TRP B 1 116 ? 1.898 -9.234 10.672 1 98 116 TRP B C 1
ATOM 2738 O O . TRP B 1 116 ? 1.07 -8.469 11.172 1 98 116 TRP B O 1
ATOM 2748 N N . SER B 1 117 ? 2.969 -9.695 11.289 1 97.25 117 SER B N 1
ATOM 2749 C CA . SER B 1 117 ? 3.346 -9.219 12.609 1 97.25 117 SER B CA 1
ATOM 2750 C C . SER B 1 117 ? 3.68 -7.73 12.586 1 97.25 117 SER B C 1
ATOM 2752 O O . SER B 1 117 ? 4.188 -7.219 11.586 1 97.25 117 SER B O 1
ATOM 2754 N N . ARG B 1 118 ? 3.383 -7.012 13.664 1 95.38 118 ARG B N 1
ATOM 2755 C CA . ARG B 1 118 ? 3.795 -5.617 13.789 1 95.38 118 ARG B CA 1
ATOM 2756 C C . ARG B 1 118 ? 5.309 -5.504 13.93 1 95.38 118 ARG B C 1
ATOM 2758 O O . ARG B 1 118 ? 5.875 -4.426 13.75 1 95.38 118 ARG B O 1
ATOM 2765 N N . ASN B 1 119 ? 5.91 -6.625 14.328 1 97.69 119 ASN B N 1
ATOM 2766 C CA . ASN B 1 119 ? 7.363 -6.684 14.438 1 97.69 119 ASN B CA 1
ATOM 2767 C C . ASN B 1 119 ? 8.016 -6.984 13.094 1 97.69 119 ASN B C 1
ATOM 2769 O O . ASN B 1 119 ? 8.055 -8.141 12.656 1 97.69 119 ASN B O 1
ATOM 2773 N N . LYS B 1 120 ? 8.562 -6.023 12.484 1 98.38 120 LYS B N 1
ATOM 2774 C CA . LYS B 1 120 ? 9.109 -6.109 11.133 1 98.38 120 LYS B CA 1
ATOM 2775 C C . LYS B 1 120 ? 10.289 -7.082 11.086 1 98.38 120 LYS B C 1
ATOM 2777 O O . LYS B 1 120 ? 10.469 -7.789 10.094 1 98.38 120 LYS B O 1
ATOM 2782 N N . GLU B 1 121 ? 11.094 -7.105 12.094 1 98.38 121 GLU B N 1
ATOM 2783 C CA . GLU B 1 121 ? 12.219 -8.031 12.148 1 98.38 121 GLU B CA 1
ATOM 2784 C C . GLU B 1 121 ? 11.75 -9.477 12.141 1 98.38 121 GLU B C 1
ATOM 2786 O O . GLU B 1 121 ? 12.312 -10.32 11.43 1 98.38 121 GLU B O 1
ATOM 2791 N N . GLU B 1 122 ? 10.703 -9.742 12.891 1 98.56 122 GLU B N 1
ATOM 2792 C CA . GLU B 1 122 ? 10.117 -11.078 12.914 1 98.56 122 GLU B CA 1
ATOM 2793 C C . GLU B 1 122 ? 9.617 -11.484 11.531 1 98.56 122 GLU B C 1
ATOM 2795 O O . GLU B 1 122 ? 9.789 -12.633 11.117 1 98.56 122 GLU B O 1
ATOM 2800 N N . ASN B 1 123 ? 9.016 -10.578 10.875 1 98.75 123 ASN B N 1
ATOM 2801 C CA . ASN B 1 123 ? 8.531 -10.859 9.531 1 98.75 123 ASN B CA 1
ATOM 2802 C C . ASN B 1 123 ? 9.68 -11.227 8.586 1 98.75 123 ASN B C 1
ATOM 2804 O O . ASN B 1 123 ? 9.562 -12.164 7.797 1 98.75 123 ASN B O 1
ATOM 2808 N N . GLY B 1 124 ? 10.773 -10.414 8.672 1 98.81 124 GLY B N 1
ATOM 2809 C CA . GLY B 1 124 ? 11.938 -10.727 7.859 1 98.81 124 GLY B CA 1
ATOM 2810 C C . GLY B 1 124 ? 12.461 -12.133 8.094 1 98.81 124 GLY B C 1
ATOM 2811 O O . GLY B 1 124 ? 12.758 -12.859 7.137 1 98.81 124 GLY B O 1
ATOM 2812 N N . HIS B 1 125 ? 12.547 -12.539 9.297 1 98.81 125 HIS B N 1
ATOM 2813 C CA . HIS B 1 125 ? 13.031 -13.867 9.633 1 98.81 125 HIS B CA 1
ATOM 2814 C C . HIS B 1 125 ? 12.062 -14.945 9.156 1 98.81 125 HIS B C 1
ATOM 2816 O O . HIS B 1 125 ? 12.492 -16.016 8.711 1 98.81 125 HIS B O 1
ATOM 2822 N N . PHE B 1 126 ? 10.844 -14.695 9.312 1 98.75 126 PHE B N 1
ATOM 2823 C CA . PHE B 1 126 ? 9.844 -15.633 8.82 1 98.75 126 PHE B CA 1
ATOM 2824 C C . PHE B 1 126 ? 10.008 -15.867 7.324 1 98.75 126 PHE B C 1
ATOM 2826 O O . PHE B 1 126 ? 10.07 -17.016 6.879 1 98.75 126 PHE B O 1
ATOM 2833 N N . ILE B 1 127 ? 10.094 -14.828 6.562 1 98.69 127 ILE B N 1
ATOM 2834 C CA . ILE B 1 127 ? 10.203 -14.914 5.109 1 98.69 127 ILE B CA 1
ATOM 2835 C C . ILE B 1 127 ? 11.5 -15.641 4.738 1 98.69 127 ILE B C 1
ATOM 2837 O O . ILE B 1 127 ? 11.508 -16.484 3.834 1 98.69 127 ILE B O 1
ATOM 2841 N N . LYS B 1 128 ? 12.555 -15.266 5.402 1 98.75 128 LYS B N 1
ATOM 2842 C CA . LYS B 1 128 ? 13.836 -15.922 5.176 1 98.75 128 LYS B CA 1
ATOM 2843 C C . LYS B 1 128 ? 13.727 -17.438 5.371 1 98.75 128 LYS B C 1
ATOM 2845 O O . LYS B 1 128 ? 14.133 -18.219 4.508 1 98.75 128 LYS B O 1
ATOM 2850 N N . ARG B 1 129 ? 13.188 -17.844 6.461 1 98.69 129 ARG B N 1
ATOM 2851 C CA . ARG B 1 129 ? 13.055 -19.25 6.77 1 98.69 129 ARG B CA 1
ATOM 2852 C C . ARG B 1 129 ? 12.148 -19.953 5.762 1 98.69 129 ARG B C 1
ATOM 2854 O O . ARG B 1 129 ? 12.414 -21.094 5.359 1 98.69 129 ARG B O 1
ATOM 2861 N N . PHE B 1 130 ? 11.109 -19.328 5.391 1 98.5 130 PHE B N 1
ATOM 2862 C CA . PHE B 1 130 ? 10.203 -19.875 4.387 1 98.5 130 PHE B CA 1
ATOM 2863 C C . PHE B 1 130 ? 10.93 -20.109 3.072 1 98.5 130 PHE B C 1
ATOM 2865 O O . PHE B 1 130 ? 10.852 -21.203 2.508 1 98.5 130 PHE B O 1
ATOM 2872 N N . ALA B 1 131 ? 11.633 -19.125 2.574 1 98.06 131 ALA B N 1
ATOM 2873 C CA . ALA B 1 131 ? 12.352 -19.188 1.306 1 98.06 131 ALA B CA 1
ATOM 2874 C C . ALA B 1 131 ? 13.453 -20.25 1.356 1 98.06 131 ALA B C 1
ATOM 2876 O O . ALA B 1 131 ? 13.625 -21.016 0.411 1 98.06 131 ALA B O 1
ATOM 2877 N N . GLU B 1 132 ? 14.172 -20.25 2.438 1 98.06 132 GLU B N 1
ATOM 2878 C CA . GLU B 1 132 ? 15.25 -21.219 2.588 1 98.06 132 GLU B CA 1
ATOM 2879 C C . GLU B 1 132 ? 14.711 -22.641 2.609 1 98.06 132 GLU B C 1
ATOM 2881 O O . GLU B 1 132 ? 15.328 -23.547 2.059 1 98.06 132 GLU B O 1
ATOM 2886 N N . ALA B 1 133 ? 13.625 -22.812 3.283 1 97.06 133 ALA B N 1
ATOM 2887 C CA . ALA B 1 133 ? 13 -24.141 3.295 1 97.06 133 ALA B CA 1
ATOM 2888 C C . ALA B 1 133 ? 12.609 -24.578 1.886 1 97.06 133 ALA B C 1
ATOM 2890 O O . ALA B 1 133 ? 12.82 -25.734 1.506 1 97.06 133 ALA B O 1
ATOM 2891 N N . ALA B 1 134 ? 12.031 -23.672 1.133 1 95.19 134 ALA B N 1
ATOM 2892 C CA . ALA B 1 134 ? 11.672 -23.969 -0.251 1 95.19 134 ALA B CA 1
ATOM 2893 C C . ALA B 1 134 ? 12.914 -24.328 -1.066 1 95.19 134 ALA B C 1
ATOM 2895 O O . ALA B 1 134 ? 12.922 -25.328 -1.784 1 95.19 134 ALA B O 1
ATOM 2896 N N . GLN B 1 135 ? 13.922 -23.531 -0.917 1 94.69 135 GLN B N 1
ATOM 2897 C CA . GLN B 1 135 ? 15.156 -23.766 -1.662 1 94.69 135 GLN B CA 1
ATOM 2898 C C . GLN B 1 135 ? 15.797 -25.094 -1.275 1 94.69 135 GLN B C 1
ATOM 2900 O O . GLN B 1 135 ? 16.344 -25.797 -2.125 1 94.69 135 GLN B O 1
ATOM 2905 N N . SER B 1 136 ? 15.711 -25.438 -0.045 1 94.25 136 SER B N 1
ATOM 2906 C CA . SER B 1 136 ? 16.25 -26.703 0.433 1 94.25 136 SER B CA 1
ATOM 2907 C C . SER B 1 136 ? 15.516 -27.891 -0.175 1 94.25 136 SER B C 1
ATOM 2909 O O . SER B 1 136 ? 16.016 -29.031 -0.151 1 94.25 136 SER B O 1
ATOM 2911 N N . ASN B 1 137 ? 14.391 -27.672 -0.664 1 91.19 137 ASN B N 1
ATOM 2912 C CA . ASN B 1 137 ? 13.609 -28.688 -1.36 1 91.19 137 ASN B CA 1
ATOM 2913 C C . ASN B 1 137 ? 13.734 -28.547 -2.875 1 91.19 137 ASN B C 1
ATOM 2915 O O . ASN B 1 137 ? 12.852 -28.984 -3.615 1 91.19 137 ASN B O 1
ATOM 2919 N N . ALA B 1 138 ? 14.695 -27.75 -3.336 1 88.88 138 ALA B N 1
ATOM 2920 C CA . ALA B 1 138 ? 15.086 -27.578 -4.734 1 88.88 138 ALA B CA 1
ATOM 2921 C C . ALA B 1 138 ? 14.031 -26.797 -5.504 1 88.88 138 ALA B C 1
ATOM 2923 O O . ALA B 1 138 ? 13.836 -27.016 -6.703 1 88.88 138 ALA B O 1
ATOM 2924 N N . ILE B 1 139 ? 13.328 -26.031 -4.812 1 90.12 139 ILE B N 1
ATOM 2925 C CA . ILE B 1 139 ? 12.344 -25.156 -5.438 1 90.12 139 ILE B CA 1
ATOM 2926 C C . ILE B 1 139 ? 12.945 -23.766 -5.668 1 90.12 139 ILE B C 1
ATOM 2928 O O . ILE B 1 139 ? 13.555 -23.188 -4.762 1 90.12 139 ILE B O 1
ATOM 2932 N N . LYS B 1 140 ? 12.797 -23.297 -6.895 1 90.62 140 LYS B N 1
ATOM 2933 C CA . LYS B 1 140 ? 13.188 -21.922 -7.18 1 90.62 140 LYS B CA 1
ATOM 2934 C C . LYS B 1 140 ? 12.211 -20.938 -6.539 1 90.62 140 LYS B C 1
ATOM 2936 O O . LYS B 1 140 ? 11 -21.109 -6.617 1 90.62 140 LYS B O 1
ATOM 2941 N N . VAL B 1 141 ? 12.812 -19.891 -5.957 1 94.12 141 VAL B N 1
ATOM 2942 C CA . VAL B 1 141 ? 11.977 -18.953 -5.203 1 94.12 141 VAL B CA 1
ATOM 2943 C C . VAL B 1 141 ? 12.016 -17.578 -5.852 1 94.12 141 VAL B C 1
ATOM 2945 O O . VAL B 1 141 ? 13.078 -17.109 -6.277 1 94.12 141 VAL B O 1
ATOM 2948 N N . ALA B 1 142 ? 10.914 -16.969 -5.957 1 96.12 142 ALA B N 1
ATOM 2949 C CA . ALA B 1 142 ? 10.695 -15.578 -6.316 1 96.12 142 ALA B CA 1
ATOM 2950 C C . ALA B 1 142 ? 9.68 -14.922 -5.383 1 96.12 142 ALA B C 1
ATOM 2952 O O . ALA B 1 142 ? 9.141 -15.57 -4.484 1 96.12 142 ALA B O 1
ATOM 2953 N N . TYR B 1 143 ? 9.523 -13.609 -5.531 1 98.31 143 TYR B N 1
ATOM 2954 C CA . TYR B 1 143 ? 8.688 -12.898 -4.57 1 98.31 143 TYR B CA 1
ATOM 2955 C C . TYR B 1 143 ? 7.641 -12.055 -5.281 1 98.31 143 TYR B C 1
ATOM 2957 O O . TYR B 1 143 ? 7.93 -11.422 -6.305 1 98.31 143 TYR B O 1
ATOM 2965 N N . LEU B 1 144 ? 6.477 -12.094 -4.812 1 98.62 144 LEU B N 1
ATOM 2966 C CA . LEU B 1 144 ? 5.414 -11.172 -5.184 1 98.62 144 LEU B CA 1
ATOM 2967 C C . LEU B 1 144 ? 5.188 -10.133 -4.09 1 98.62 144 LEU B C 1
ATOM 2969 O O . LEU B 1 144 ? 4.73 -10.469 -2.996 1 98.62 144 LEU B O 1
ATOM 2973 N N . THR B 1 145 ? 5.512 -8.922 -4.359 1 98.81 145 THR B N 1
ATOM 2974 C CA . THR B 1 145 ? 5.367 -7.852 -3.383 1 98.81 145 THR B CA 1
ATOM 2975 C C . THR B 1 145 ? 5.387 -6.488 -4.074 1 98.81 145 THR B C 1
ATOM 2977 O O . THR B 1 145 ? 5.266 -6.406 -5.297 1 98.81 145 THR B O 1
ATOM 2980 N N . SER B 1 146 ? 5.324 -5.43 -3.402 1 98.69 146 SER B N 1
ATOM 2981 C CA . SER B 1 146 ? 5.566 -4.051 -3.814 1 98.69 146 SER B CA 1
ATOM 2982 C C . SER B 1 146 ? 6.512 -3.342 -2.852 1 98.69 146 SER B C 1
ATOM 2984 O O . SER B 1 146 ? 6.77 -3.838 -1.752 1 98.69 146 SER B O 1
ATOM 2986 N N . TRP B 1 147 ? 7.035 -2.217 -3.314 1 98.31 147 TRP B N 1
ATOM 2987 C CA . TRP B 1 147 ? 7.922 -1.479 -2.422 1 98.31 147 TRP B CA 1
ATOM 2988 C C . TRP B 1 147 ? 7.219 -1.143 -1.11 1 98.31 147 TRP B C 1
ATOM 2990 O O . TRP B 1 147 ? 7.82 -1.22 -0.037 1 98.31 147 TRP B O 1
ATOM 3000 N N . TYR B 1 148 ? 5.988 -0.776 -1.197 1 98.69 148 TYR B N 1
ATOM 3001 C CA . TYR B 1 148 ? 5.246 -0.347 -0.018 1 98.69 148 TYR B CA 1
ATOM 3002 C C . TYR B 1 148 ? 4.957 -1.526 0.903 1 98.69 148 TYR B C 1
ATOM 3004 O O . TYR B 1 148 ? 5.133 -1.429 2.119 1 98.69 148 TYR B O 1
ATOM 3012 N N . ASP B 1 149 ? 4.453 -2.615 0.317 1 98.81 149 ASP B N 1
ATOM 3013 C CA . ASP B 1 149 ? 4.242 -3.816 1.118 1 98.81 149 ASP B CA 1
ATOM 3014 C C . ASP B 1 149 ? 5.531 -4.246 1.816 1 98.81 149 ASP B C 1
ATOM 3016 O O . ASP B 1 149 ? 5.539 -4.48 3.027 1 98.81 149 ASP B O 1
ATOM 3020 N N . TYR B 1 150 ? 6.574 -4.305 1.031 1 98.81 150 TYR B N 1
ATOM 3021 C CA . TYR B 1 150 ? 7.832 -4.828 1.548 1 98.81 150 TYR B CA 1
ATOM 3022 C C . TYR B 1 150 ? 8.375 -3.943 2.662 1 98.81 150 TYR B C 1
ATOM 3024 O O . TYR B 1 150 ? 8.812 -4.441 3.703 1 98.81 150 TYR B O 1
ATOM 3032 N N . GLN B 1 151 ? 8.32 -2.66 2.439 1 98.31 151 GLN B N 1
ATOM 3033 C CA . GLN B 1 151 ? 8.758 -1.705 3.451 1 98.31 151 GLN B CA 1
ATOM 3034 C C . GLN B 1 151 ? 7.914 -1.813 4.719 1 98.31 151 GLN B C 1
ATOM 3036 O O . GLN B 1 151 ? 8.453 -1.845 5.828 1 98.31 151 GLN B O 1
ATOM 3041 N N . THR B 1 152 ? 6.629 -1.82 4.57 1 98.38 152 THR B N 1
ATOM 3042 C CA . THR B 1 152 ? 5.699 -1.799 5.691 1 98.38 152 THR B CA 1
ATOM 3043 C C . THR B 1 152 ? 5.762 -3.109 6.473 1 98.38 152 THR B C 1
ATOM 3045 O O . THR B 1 152 ? 5.648 -3.111 7.699 1 98.38 152 THR B O 1
ATOM 3048 N N . ILE B 1 153 ? 6.023 -4.238 5.789 1 98.75 153 ILE B N 1
ATOM 3049 C CA . ILE B 1 153 ? 6.012 -5.562 6.398 1 98.75 153 ILE B CA 1
ATOM 3050 C C . ILE B 1 153 ? 7.379 -5.867 7.008 1 98.75 153 ILE B C 1
ATOM 3052 O O . ILE B 1 153 ? 7.469 -6.449 8.086 1 98.75 153 ILE B O 1
ATOM 3056 N N . THR B 1 154 ? 8.5 -5.41 6.363 1 98.75 154 THR B N 1
ATOM 3057 C CA . THR B 1 154 ? 9.805 -5.945 6.75 1 98.75 154 THR B CA 1
ATOM 3058 C C . THR B 1 154 ? 10.742 -4.824 7.199 1 98.75 154 THR B C 1
ATOM 3060 O O . THR B 1 154 ? 11.852 -5.09 7.664 1 98.75 154 THR B O 1
ATOM 3063 N N . GLY B 1 155 ? 10.297 -3.611 6.969 1 97.75 155 GLY B N 1
ATOM 3064 C CA . GLY B 1 155 ? 11.227 -2.516 7.188 1 97.75 155 GLY B CA 1
ATOM 3065 C C . GLY B 1 155 ? 12.352 -2.477 6.168 1 97.75 155 GLY B C 1
ATOM 3066 O O . GLY B 1 155 ? 13.453 -2.02 6.469 1 97.75 155 GLY B O 1
ATOM 3067 N N . ASN B 1 156 ? 12.047 -3.123 5.004 1 97.75 156 ASN B N 1
ATOM 3068 C CA . ASN B 1 156 ? 12.984 -3.105 3.887 1 97.75 156 ASN B CA 1
ATOM 3069 C C . ASN B 1 156 ? 14.227 -3.941 4.184 1 97.75 156 ASN B C 1
ATOM 3071 O O . ASN B 1 156 ? 15.328 -3.59 3.76 1 97.75 156 ASN B O 1
ATOM 3075 N N . THR B 1 157 ? 14.062 -5.012 4.84 1 98.5 157 THR B N 1
ATOM 3076 C CA . THR B 1 157 ? 15.164 -5.891 5.215 1 98.5 157 THR B CA 1
ATOM 3077 C C . THR B 1 157 ? 15.836 -6.473 3.977 1 98.5 157 THR B C 1
ATOM 3079 O O . THR B 1 157 ? 15.203 -6.605 2.926 1 98.5 157 THR B O 1
ATOM 3082 N N . LYS B 1 158 ? 17.078 -6.863 4.086 1 97.62 158 LYS B N 1
ATOM 3083 C CA . LYS B 1 158 ? 17.828 -7.484 2.996 1 97.62 158 LYS B CA 1
ATOM 3084 C C . LYS B 1 158 ? 18.266 -8.898 3.367 1 97.62 158 LYS B C 1
ATOM 3086 O O . LYS B 1 158 ? 19.062 -9.516 2.65 1 97.62 158 LYS B O 1
ATOM 3091 N N . ILE B 1 159 ? 17.703 -9.484 4.375 1 98.19 159 ILE B N 1
ATOM 3092 C CA . ILE B 1 159 ? 18.25 -10.719 4.922 1 98.19 159 ILE B CA 1
ATOM 3093 C C . ILE B 1 159 ? 17.688 -11.914 4.16 1 98.19 159 ILE B C 1
ATOM 3095 O O . ILE B 1 159 ? 18.141 -13.047 4.336 1 98.19 159 ILE B O 1
ATOM 3099 N N . ILE B 1 160 ? 16.656 -11.688 3.344 1 98 160 ILE B N 1
ATOM 3100 C CA . ILE B 1 160 ? 16.016 -12.82 2.678 1 98 160 ILE B CA 1
ATOM 3101 C C . ILE B 1 160 ? 16.875 -13.281 1.504 1 98 160 ILE B C 1
ATOM 3103 O O . ILE B 1 160 ? 17.641 -12.484 0.938 1 98 160 ILE B O 1
ATOM 3107 N N . PRO B 1 161 ? 16.75 -14.516 1.128 1 95.94 161 PRO B N 1
ATOM 3108 C CA . PRO B 1 161 ? 17.5 -14.961 -0.047 1 95.94 161 PRO B CA 1
ATOM 3109 C C . PRO B 1 161 ? 17.141 -14.188 -1.31 1 95.94 161 PRO B C 1
ATOM 3111 O O . PRO B 1 161 ? 15.977 -13.82 -1.507 1 95.94 161 PRO B O 1
ATOM 3114 N N . VAL B 1 162 ? 18.188 -14.023 -2.117 1 88.19 162 VAL B N 1
ATOM 3115 C CA . VAL B 1 162 ? 18 -13.297 -3.367 1 88.19 162 VAL B CA 1
ATOM 3116 C C . VAL B 1 162 ? 17.047 -14.078 -4.277 1 88.19 162 VAL B C 1
ATOM 3118 O O . VAL B 1 162 ? 17.156 -15.305 -4.383 1 88.19 162 VAL B O 1
ATOM 3121 N N . GLY B 1 163 ? 16.156 -13.398 -4.914 1 91.38 163 GLY B N 1
ATOM 3122 C CA . GLY B 1 163 ? 15.203 -13.953 -5.855 1 91.38 163 GLY B CA 1
ATOM 3123 C C . GLY B 1 163 ? 14.625 -12.922 -6.801 1 91.38 163 GLY B C 1
ATOM 3124 O O . GLY B 1 163 ? 14.82 -11.719 -6.609 1 91.38 163 GLY B O 1
ATOM 3125 N N . LYS B 1 164 ? 14.016 -13.414 -7.82 1 94 164 LYS B N 1
ATOM 3126 C CA . LYS B 1 164 ? 13.359 -12.547 -8.797 1 94 164 LYS B CA 1
ATOM 3127 C C . LYS B 1 164 ? 12.133 -11.875 -8.188 1 94 164 LYS B C 1
ATOM 3129 O O . LYS B 1 164 ? 11.602 -12.328 -7.176 1 94 164 LYS B O 1
ATOM 3134 N N . LEU B 1 165 ? 11.734 -10.773 -8.844 1 97.38 165 LEU B N 1
ATOM 3135 C CA . LEU B 1 165 ? 10.641 -9.977 -8.297 1 97.38 165 LEU B CA 1
ATOM 3136 C C . LEU B 1 165 ? 9.484 -9.891 -9.289 1 97.38 165 LEU B C 1
ATOM 3138 O O . LEU B 1 165 ? 9.688 -9.578 -10.461 1 97.38 165 LEU B O 1
ATOM 3142 N N . TRP B 1 166 ? 8.367 -10.281 -8.859 1 97.75 166 TRP B N 1
ATOM 3143 C CA . TRP B 1 166 ? 7.051 -9.93 -9.375 1 97.75 166 TRP B CA 1
ATOM 3144 C C . TRP B 1 166 ? 6.402 -8.844 -8.523 1 97.75 166 TRP B C 1
ATOM 3146 O O . TRP B 1 166 ? 5.863 -9.125 -7.453 1 97.75 166 TRP B O 1
ATOM 3156 N N . TYR B 1 167 ? 6.496 -7.559 -9.008 1 98.44 167 TYR B N 1
ATOM 3157 C CA . TYR B 1 167 ? 5.934 -6.5 -8.18 1 98.44 167 TYR B CA 1
ATOM 3158 C C . TYR B 1 167 ? 4.551 -6.09 -8.68 1 98.44 167 TYR B C 1
ATOM 3160 O O . TYR B 1 167 ? 4.152 -6.461 -9.781 1 98.44 167 TYR B O 1
ATOM 3168 N N . TRP B 1 168 ? 3.805 -5.438 -7.801 1 98.56 168 TRP B N 1
ATOM 3169 C CA . TRP B 1 168 ? 2.49 -4.957 -8.219 1 98.56 168 TRP B CA 1
ATOM 3170 C C . TRP B 1 168 ? 2.354 -3.459 -7.977 1 98.56 168 TRP B C 1
ATOM 3172 O O . TRP B 1 168 ? 2.973 -2.912 -7.062 1 98.56 168 TRP B O 1
ATOM 3182 N N . GLU B 1 169 ? 1.68 -2.805 -8.812 1 98.19 169 GLU B N 1
ATOM 3183 C CA . GLU B 1 169 ? 1.339 -1.387 -8.719 1 98.19 169 GLU B CA 1
ATOM 3184 C C . GLU B 1 169 ? 0.064 -1.076 -9.5 1 98.19 169 GLU B C 1
ATOM 3186 O O . GLU B 1 169 ? 0.003 -1.291 -10.711 1 98.19 169 GLU B O 1
ATOM 3191 N N . THR B 1 170 ? -0.953 -0.63 -8.797 1 98.31 170 THR B N 1
ATOM 3192 C CA . THR B 1 170 ? -2.199 -0.162 -9.391 1 98.31 170 THR B CA 1
ATOM 3193 C C . THR B 1 170 ? -2.709 1.084 -8.672 1 98.31 170 THR B C 1
ATOM 3195 O O . THR B 1 170 ? -2.27 1.39 -7.566 1 98.31 170 THR B O 1
ATOM 3198 N N . ASN B 1 171 ? -3.602 1.812 -9.328 1 97.56 171 ASN B N 1
ATOM 3199 C CA . ASN B 1 171 ? -4.191 3.008 -8.734 1 97.56 171 ASN B CA 1
ATOM 3200 C C . ASN B 1 171 ? -5.531 2.701 -8.078 1 97.56 171 ASN B C 1
ATOM 3202 O O . ASN B 1 171 ? -6.273 3.617 -7.715 1 97.56 171 ASN B O 1
ATOM 3206 N N . GLY B 1 172 ? -5.914 1.503 -7.957 1 97.5 172 GLY B N 1
ATOM 3207 C CA . GLY B 1 172 ? -7.191 1.003 -7.473 1 97.5 172 GLY B CA 1
ATOM 3208 C C . GLY B 1 172 ? -7.551 -0.359 -8.031 1 97.5 172 GLY B C 1
ATOM 3209 O O . GLY B 1 172 ? -6.668 -1.136 -8.406 1 97.5 172 GLY B O 1
ATOM 3210 N N . VAL B 1 173 ? -8.82 -0.633 -8.031 1 97.19 173 VAL B N 1
ATOM 3211 C CA . VAL B 1 173 ? -9.312 -1.929 -8.5 1 97.19 173 VAL B CA 1
ATOM 3212 C C . VAL B 1 173 ? -9.945 -1.779 -9.883 1 97.19 173 VAL B C 1
ATOM 3214 O O . VAL B 1 173 ? -10.641 -0.799 -10.148 1 97.19 173 VAL B O 1
ATOM 3217 N N . GLY B 1 174 ? -9.641 -2.77 -10.75 1 97.38 174 GLY B N 1
ATOM 3218 C CA . GLY B 1 174 ? -10.297 -2.822 -12.047 1 97.38 174 GLY B CA 1
ATOM 3219 C C .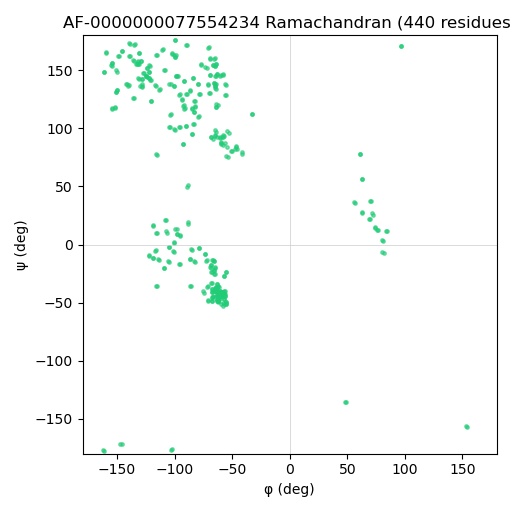 GLY B 1 174 ? -9.477 -2.191 -13.156 1 97.38 174 GLY B C 1
ATOM 3220 O O . GLY B 1 174 ? -8.453 -1.559 -12.898 1 97.38 174 GLY B O 1
ATOM 3221 N N . PRO B 1 175 ? -9.93 -2.367 -14.414 1 97.06 175 PRO B N 1
ATOM 3222 C CA . PRO B 1 175 ? -9.172 -1.885 -15.57 1 97.06 175 PRO B CA 1
ATOM 3223 C C . PRO B 1 175 ? -9.062 -0.362 -15.617 1 97.06 175 PRO B C 1
ATOM 3225 O O . PRO B 1 175 ? -8.094 0.178 -16.141 1 97.06 175 PRO B O 1
ATOM 3228 N N . GLU B 1 176 ? -10.031 0.328 -15 1 96.81 176 GLU B N 1
ATOM 3229 C CA . GLU B 1 176 ? -10.016 1.787 -15 1 96.81 176 GLU B CA 1
ATOM 3230 C C . GLU B 1 176 ? -8.914 2.326 -14.086 1 96.81 176 GLU B C 1
ATOM 3232 O O . GLU B 1 176 ? -8.555 3.504 -14.164 1 96.81 176 GLU B O 1
ATOM 3237 N N . ALA B 1 177 ? -8.375 1.473 -13.273 1 98 177 ALA B N 1
ATOM 3238 C CA . ALA B 1 177 ? -7.383 1.91 -12.297 1 98 177 ALA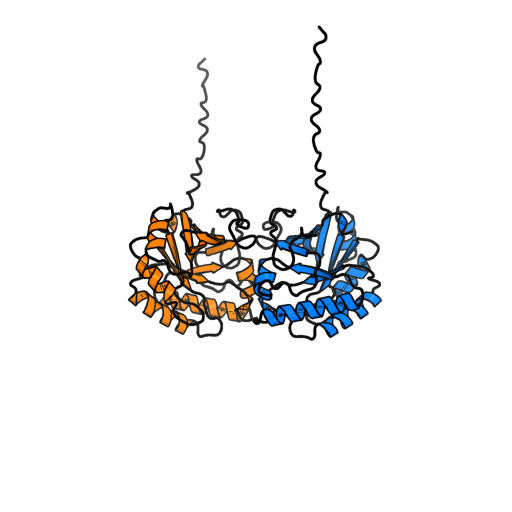 B CA 1
ATOM 3239 C C . ALA B 1 177 ? -6.027 1.265 -12.562 1 98 177 ALA B C 1
ATOM 3241 O O . ALA B 1 177 ? -5.133 1.305 -11.711 1 98 177 ALA B O 1
ATOM 3242 N N . GLN B 1 178 ? -5.883 0.616 -13.688 1 98.31 178 GLN B N 1
ATOM 3243 C CA . GLN B 1 178 ? -4.625 -0.05 -14.016 1 98.31 178 GLN B CA 1
ATOM 3244 C C . GLN B 1 178 ? -3.504 0.963 -14.219 1 98.31 178 GLN B C 1
ATOM 3246 O O . GLN B 1 178 ? -3.762 2.125 -14.547 1 98.31 178 GLN B O 1
ATOM 3251 N N . THR B 1 179 ? -2.33 0.504 -14 1 98.25 179 THR B N 1
ATOM 3252 C CA . THR B 1 179 ? -1.145 1.263 -14.391 1 98.25 179 THR B CA 1
ATOM 3253 C C . THR B 1 179 ? -0.573 0.74 -15.703 1 98.25 179 THR B C 1
ATOM 3255 O O . THR B 1 179 ? -1.11 -0.204 -16.281 1 98.25 179 THR B O 1
ATOM 3258 N N . GLU B 1 180 ? 0.473 1.41 -16.219 1 96.88 180 GLU B N 1
ATOM 3259 C CA . GLU B 1 180 ? 1.092 0.961 -17.469 1 96.88 180 GLU B CA 1
ATOM 3260 C C . GLU B 1 180 ? 1.595 -0.475 -17.344 1 96.88 180 GLU B C 1
ATOM 3262 O O . GLU B 1 180 ? 2.105 -0.873 -16.297 1 96.88 180 GLU B O 1
ATOM 3267 N N . ASN B 1 181 ? 1.498 -1.135 -18.453 1 95.94 181 ASN B N 1
ATOM 3268 C CA . ASN B 1 181 ? 1.915 -2.533 -18.484 1 95.94 181 ASN B CA 1
ATOM 3269 C C . ASN B 1 181 ? 3.393 -2.67 -18.828 1 95.94 181 ASN B C 1
ATOM 3271 O O . ASN B 1 181 ? 3.752 -3.443 -19.719 1 95.94 181 ASN B O 1
ATOM 3275 N N . ASN B 1 182 ? 4.172 -1.994 -18.203 1 95.94 182 ASN B N 1
ATOM 3276 C CA . ASN B 1 182 ? 5.625 -2.027 -18.312 1 95.94 182 ASN B CA 1
ATOM 3277 C C . ASN B 1 182 ? 6.297 -1.77 -16.969 1 95.94 182 ASN B C 1
ATOM 3279 O O . ASN B 1 182 ? 5.625 -1.698 -15.938 1 95.94 182 ASN B O 1
ATOM 3283 N N . PHE B 1 183 ? 7.586 -1.609 -16.953 1 96.69 183 PHE B N 1
ATOM 3284 C CA . PHE B 1 183 ? 8.312 -1.552 -15.695 1 96.69 183 PHE B CA 1
ATOM 3285 C C . PHE B 1 183 ? 8.789 -0.131 -15.406 1 96.69 183 PHE B C 1
ATOM 3287 O O . PHE B 1 183 ? 9.711 0.073 -14.617 1 96.69 183 PHE B O 1
ATOM 3294 N N . ALA B 1 184 ? 8.164 0.909 -16.016 1 95.62 184 ALA B N 1
ATOM 3295 C CA . ALA B 1 184 ? 8.656 2.283 -15.953 1 95.62 184 ALA B CA 1
ATOM 3296 C C . ALA B 1 184 ? 8.523 2.846 -14.547 1 95.62 184 ALA B C 1
ATOM 3298 O O . ALA B 1 184 ? 9.273 3.746 -14.156 1 95.62 184 ALA B O 1
ATOM 3299 N N . ASP B 1 185 ? 7.617 2.299 -13.781 1 96.94 185 ASP B N 1
ATOM 3300 C CA . ASP B 1 185 ? 7.359 2.834 -12.453 1 96.94 185 ASP B CA 1
ATOM 3301 C C . ASP B 1 185 ? 8.109 2.037 -11.383 1 96.94 185 ASP B C 1
ATOM 3303 O O . ASP B 1 185 ? 7.914 2.262 -10.188 1 96.94 185 ASP B O 1
ATOM 3307 N N . PHE B 1 186 ? 8.977 1.151 -11.836 1 97.88 186 PHE B N 1
ATOM 3308 C CA . PHE B 1 186 ? 9.742 0.385 -10.859 1 97.88 186 PHE B CA 1
ATOM 3309 C C . PHE B 1 186 ? 10.914 1.206 -10.32 1 97.88 186 PHE B C 1
ATOM 3311 O O . PHE B 1 186 ? 11.586 1.911 -11.078 1 97.88 186 PHE B O 1
ATOM 3318 N N . ARG B 1 187 ? 11.094 1.096 -9.055 1 98 187 ARG B N 1
ATOM 3319 C CA . ARG B 1 187 ? 12.289 1.555 -8.352 1 98 187 ARG B CA 1
ATOM 3320 C C . ARG B 1 187 ? 12.836 0.467 -7.438 1 98 187 ARG B C 1
ATOM 3322 O O . ARG B 1 187 ? 12.078 -0.227 -6.762 1 98 187 ARG B O 1
ATOM 3329 N N . PRO B 1 188 ? 14.164 0.335 -7.324 1 97.06 188 PRO B N 1
ATOM 3330 C CA . PRO B 1 188 ? 14.742 -0.704 -6.473 1 97.06 188 PRO B CA 1
ATOM 3331 C C . PRO B 1 188 ? 14.414 -0.506 -4.996 1 97.06 188 PRO B C 1
ATOM 3333 O O . PRO B 1 188 ? 14.336 0.63 -4.523 1 97.06 188 PRO B O 1
ATOM 3336 N N . PHE B 1 189 ? 14.227 -1.592 -4.234 1 97.44 189 PHE B N 1
ATOM 3337 C CA . PHE B 1 189 ? 13.984 -1.593 -2.797 1 97.44 189 PHE B CA 1
ATOM 3338 C C . PHE B 1 189 ? 14.43 -2.914 -2.174 1 97.44 189 PHE B C 1
ATOM 3340 O O . PHE B 1 189 ? 14.477 -3.939 -2.855 1 97.44 189 PHE B O 1
ATOM 3347 N N . GLY B 1 190 ? 14.75 -2.83 -0.923 1 96.5 190 GLY B N 1
ATOM 3348 C CA . GLY B 1 190 ? 15.18 -4.047 -0.249 1 96.5 190 GLY B CA 1
ATOM 3349 C C . GLY B 1 190 ? 16.234 -4.816 -1.025 1 96.5 190 GLY B C 1
ATOM 3350 O O . GLY B 1 190 ? 17.219 -4.246 -1.473 1 96.5 190 GLY B O 1
ATOM 3351 N N . PRO B 1 191 ? 16.031 -6.121 -1.075 1 97.5 191 PRO B N 1
ATOM 3352 C CA . PRO B 1 191 ? 16.984 -6.926 -1.842 1 97.5 191 PRO B CA 1
ATOM 3353 C C . PRO B 1 191 ? 16.734 -6.855 -3.348 1 97.5 191 PRO B C 1
ATOM 3355 O O . PRO B 1 191 ? 17.531 -7.371 -4.133 1 97.5 191 PRO B O 1
ATOM 3358 N N . PHE B 1 192 ? 15.758 -6.211 -3.764 1 97.81 192 PHE B N 1
ATOM 3359 C CA . PHE B 1 192 ? 15.359 -6.16 -5.164 1 97.81 192 PHE B CA 1
ATOM 3360 C C . PHE B 1 192 ? 15.992 -4.957 -5.859 1 97.81 192 PHE B C 1
ATOM 3362 O O . PHE B 1 192 ? 15.336 -3.938 -6.07 1 97.81 192 PHE B O 1
ATOM 3369 N N . GLN B 1 193 ? 17.172 -5.18 -6.316 1 95.12 193 GLN B N 1
ATOM 3370 C CA . GLN B 1 193 ? 17.953 -4.098 -6.891 1 95.12 193 GLN B CA 1
ATOM 3371 C C . GLN B 1 193 ? 18 -4.199 -8.414 1 95.12 193 GLN B C 1
ATOM 3373 O O . GLN B 1 193 ? 18.375 -3.238 -9.094 1 95.12 193 GLN B O 1
ATOM 3378 N N . SER B 1 194 ? 17.625 -5.355 -8.969 1 91.88 194 SER B N 1
ATOM 3379 C CA . SER B 1 194 ? 17.594 -5.598 -10.406 1 91.88 194 SER B CA 1
ATOM 3380 C C . SER B 1 194 ? 16.188 -5.441 -10.977 1 91.88 194 SER B C 1
ATOM 3382 O O . SER B 1 194 ? 15.203 -5.512 -10.234 1 91.88 194 SER B O 1
ATOM 3384 N N . PRO B 1 195 ? 16.125 -5.305 -12.273 1 90.69 195 PRO B N 1
ATOM 3385 C CA . PRO B 1 195 ? 14.805 -5.211 -12.891 1 90.69 195 PRO B CA 1
ATOM 3386 C C . PRO B 1 195 ? 13.914 -6.41 -12.562 1 90.69 195 PRO B C 1
ATOM 3388 O O . PRO B 1 195 ? 14.398 -7.547 -12.523 1 90.69 195 PRO B O 1
ATOM 3391 N N . PRO B 1 196 ? 12.672 -6.113 -12.281 1 95.44 196 PRO B N 1
ATOM 3392 C CA . PRO B 1 196 ? 11.727 -7.195 -11.992 1 95.44 196 PRO B CA 1
ATOM 3393 C C . PRO B 1 196 ? 11.469 -8.094 -13.203 1 95.44 196 PRO B C 1
ATOM 3395 O O . PRO B 1 196 ? 11.734 -7.691 -14.336 1 95.44 196 PRO B O 1
ATOM 3398 N N . ILE B 1 197 ? 10.984 -9.273 -12.906 1 94.88 197 ILE B N 1
ATOM 3399 C CA . ILE B 1 197 ? 10.688 -10.188 -14 1 94.88 197 ILE B CA 1
ATOM 3400 C C . ILE B 1 197 ? 9.211 -10.078 -14.375 1 94.88 197 ILE B C 1
ATOM 3402 O O . ILE B 1 197 ? 8.797 -10.547 -15.438 1 94.88 197 ILE B O 1
ATOM 3406 N N . ALA B 1 198 ? 8.422 -9.484 -13.477 1 96.44 198 ALA B N 1
ATOM 3407 C CA . ALA B 1 198 ? 6.992 -9.359 -13.742 1 96.44 198 ALA B CA 1
ATOM 3408 C C . ALA B 1 198 ? 6.398 -8.164 -12.992 1 96.44 198 ALA B C 1
ATOM 3410 O O . ALA B 1 198 ? 6.957 -7.707 -12 1 96.44 198 ALA B O 1
ATOM 3411 N N . LYS B 1 199 ? 5.285 -7.699 -13.547 1 97.81 199 LYS B N 1
ATOM 3412 C CA . LYS B 1 199 ? 4.484 -6.648 -12.922 1 97.81 199 LYS B CA 1
ATOM 3413 C C . LYS B 1 199 ? 2.998 -6.98 -12.977 1 97.81 199 LYS B C 1
ATOM 3415 O O . LYS B 1 199 ? 2.477 -7.352 -14.031 1 97.81 199 LYS B O 1
ATOM 3420 N N . GLN B 1 200 ? 2.406 -6.945 -11.867 1 98.56 200 GLN B N 1
ATOM 3421 C CA . GLN B 1 200 ? 0.949 -6.895 -11.828 1 98.56 200 GLN B CA 1
ATOM 3422 C C . GLN B 1 200 ? 0.443 -5.461 -11.961 1 98.56 200 GLN B C 1
ATOM 3424 O O . GLN B 1 200 ? 0.679 -4.629 -11.086 1 98.56 200 GLN B O 1
ATOM 3429 N N . TYR B 1 201 ? -0.314 -5.219 -13.094 1 98.44 201 TYR B N 1
ATOM 3430 C CA . TYR B 1 201 ? -0.62 -3.83 -13.414 1 98.44 201 TYR B CA 1
ATOM 3431 C C . TYR B 1 201 ? -2.119 -3.57 -13.344 1 98.44 201 TYR B C 1
ATOM 3433 O O . TYR B 1 201 ? -2.566 -2.43 -13.484 1 98.44 201 TYR B O 1
ATOM 3441 N N . CYS B 1 202 ? -2.898 -4.605 -13.117 1 98.69 202 CYS B N 1
ATOM 3442 C CA . CYS B 1 202 ? -4.348 -4.523 -12.977 1 98.69 202 CYS B CA 1
ATOM 3443 C C . CYS B 1 202 ? -4.867 -5.613 -12.047 1 98.69 202 CYS B C 1
ATOM 3445 O O . CYS B 1 202 ? -4.469 -6.773 -12.164 1 98.69 202 CYS B O 1
ATOM 3447 N N . ILE B 1 203 ? -5.738 -5.191 -11.109 1 98.44 203 ILE B N 1
ATOM 3448 C CA . ILE B 1 203 ? -6.242 -6.203 -10.188 1 98.44 203 ILE B CA 1
ATOM 3449 C C . ILE B 1 203 ? -7.766 -6.273 -10.273 1 98.44 203 ILE B C 1
ATOM 3451 O O . ILE B 1 203 ? -8.43 -5.254 -10.484 1 98.44 203 ILE B O 1
ATOM 3455 N N . GLN B 1 204 ? -8.266 -7.488 -10.188 1 97.56 204 GLN B N 1
ATOM 3456 C CA . GLN B 1 204 ? -9.688 -7.797 -10.109 1 97.56 204 GLN B CA 1
ATOM 3457 C C . GLN B 1 204 ? -10.422 -7.344 -11.375 1 97.56 204 GLN B C 1
ATOM 3459 O O . GLN B 1 204 ? -11.43 -6.645 -11.289 1 97.56 204 GLN B O 1
ATOM 3464 N N . GLU B 1 205 ? -10 -7.793 -12.43 1 97.75 205 GLU B N 1
ATOM 3465 C CA . GLU B 1 205 ? -10.672 -7.605 -13.719 1 97.75 205 GLU B CA 1
ATOM 3466 C C . GLU B 1 205 ? -11.492 -8.836 -14.094 1 97.75 205 GLU B C 1
ATOM 3468 O O . GLU B 1 205 ? -11.062 -9.969 -13.867 1 97.75 205 GLU B O 1
ATOM 3473 N N . LYS B 1 206 ? -12.586 -8.578 -14.727 1 97.31 206 LYS B N 1
ATOM 3474 C CA . LYS B 1 206 ? -13.344 -9.68 -15.32 1 97.31 206 LYS B CA 1
ATOM 3475 C C . LYS B 1 206 ? -12.773 -10.062 -16.688 1 97.31 206 LYS B C 1
ATOM 3477 O O . LYS B 1 206 ? -12.664 -9.219 -17.578 1 97.31 206 LYS B O 1
ATOM 3482 N N . TYR B 1 207 ? -12.391 -11.344 -16.875 1 96.31 207 TYR B N 1
ATOM 3483 C CA . TYR B 1 207 ? -11.75 -11.852 -18.078 1 96.31 207 TYR B CA 1
ATOM 3484 C C . TYR B 1 207 ? -12.062 -13.336 -18.281 1 96.31 207 TYR B C 1
ATOM 3486 O O . TYR B 1 207 ? -11.742 -14.156 -17.406 1 96.31 207 TYR B O 1
ATOM 3494 N N . CYS B 1 208 ? -12.75 -13.727 -19.406 1 97.06 208 CYS B N 1
ATOM 3495 C CA . CYS B 1 208 ? -13.102 -15.109 -19.719 1 97.06 208 CYS B CA 1
ATOM 3496 C C . CYS B 1 208 ? -13.922 -15.727 -18.578 1 97.06 208 CYS B C 1
ATOM 3498 O O . CYS B 1 208 ? -13.695 -16.875 -18.203 1 97.06 208 CYS B O 1
ATOM 3500 N N . GLY B 1 209 ? -14.781 -14.867 -17.953 1 96.88 209 GLY B N 1
ATOM 3501 C CA . GLY B 1 209 ? -15.68 -15.344 -16.922 1 96.88 209 GLY B CA 1
ATOM 3502 C C . GLY B 1 209 ? -15 -15.484 -15.57 1 96.88 209 GLY B C 1
ATOM 3503 O O . GLY B 1 209 ? -15.602 -15.984 -14.609 1 96.88 209 GLY B O 1
ATOM 3504 N N . LEU B 1 210 ? -13.742 -15.109 -15.484 1 98.06 210 LEU B N 1
ATOM 3505 C CA . LEU B 1 210 ? -12.961 -15.172 -14.25 1 98.06 210 LEU B CA 1
ATOM 3506 C C . LEU B 1 210 ? -12.703 -13.781 -13.695 1 98.06 210 LEU B C 1
ATOM 3508 O O . LEU B 1 210 ? -12.703 -12.797 -14.445 1 98.06 210 LEU B O 1
ATOM 3512 N N . ASN B 1 211 ? -12.57 -13.656 -12.344 1 98.25 211 ASN B N 1
ATOM 3513 C CA . ASN B 1 211 ? -11.898 -12.516 -11.727 1 98.25 211 ASN B CA 1
ATOM 3514 C C . ASN B 1 211 ? -10.383 -12.703 -11.695 1 98.25 211 ASN B C 1
ATOM 3516 O O . ASN B 1 211 ? -9.883 -13.648 -11.078 1 98.25 211 ASN B O 1
ATOM 3520 N N . VAL B 1 212 ? -9.711 -11.852 -12.453 1 98.31 212 VAL B N 1
ATOM 3521 C CA . VAL B 1 212 ? -8.281 -12.094 -12.617 1 98.31 212 VAL B CA 1
ATOM 3522 C C . VAL B 1 212 ? -7.5 -10.82 -12.305 1 98.31 212 VAL B C 1
ATOM 3524 O O . VAL B 1 212 ? -8.07 -9.727 -12.25 1 98.31 212 VAL B O 1
ATOM 3527 N N . ASN B 1 213 ? -6.25 -10.961 -11.977 1 98.69 213 ASN B N 1
ATOM 3528 C CA . ASN B 1 213 ? -5.246 -9.906 -12.086 1 98.69 213 ASN B CA 1
ATOM 3529 C C . ASN B 1 213 ? -4.434 -10.039 -13.375 1 98.69 213 ASN B C 1
ATOM 3531 O O . ASN B 1 213 ? -4.145 -11.148 -13.82 1 98.69 213 ASN B O 1
ATOM 3535 N N . ARG B 1 214 ? -4.074 -8.914 -13.922 1 97.5 214 ARG B N 1
ATOM 3536 C CA . ARG B 1 214 ? -3.256 -8.906 -15.133 1 97.5 214 ARG B CA 1
ATOM 3537 C C . ARG B 1 214 ? -1.79 -8.641 -14.797 1 97.5 214 ARG B C 1
ATOM 3539 O O . ARG B 1 214 ? -1.481 -7.781 -13.969 1 97.5 214 ARG B O 1
ATOM 3546 N N . ASN B 1 215 ? -0.962 -9.414 -15.453 1 96.88 215 ASN B N 1
ATOM 3547 C CA . ASN B 1 215 ? 0.483 -9.312 -15.273 1 96.88 215 ASN B CA 1
ATOM 3548 C C . ASN B 1 215 ? 1.207 -9.258 -16.625 1 96.88 215 ASN B C 1
ATOM 3550 O O . ASN B 1 215 ? 0.696 -9.75 -17.625 1 96.88 215 ASN B O 1
ATOM 3554 N N . VAL B 1 216 ? 2.375 -8.68 -16.578 1 95.19 216 VAL B N 1
ATOM 3555 C CA . VAL B 1 216 ? 3.32 -8.812 -17.688 1 95.19 216 VAL B CA 1
ATOM 3556 C C . VAL B 1 216 ? 4.629 -9.414 -17.172 1 95.19 216 VAL B C 1
ATOM 3558 O O . VAL B 1 216 ? 5.047 -9.133 -16.047 1 95.19 216 VAL B O 1
ATOM 3561 N N . TYR B 1 217 ? 5.168 -10.219 -18.016 1 92.88 217 TYR B N 1
ATOM 3562 C CA . TYR B 1 217 ? 6.441 -10.867 -17.719 1 92.88 217 TYR B CA 1
ATOM 3563 C C . TYR B 1 217 ? 7.484 -10.547 -18.781 1 92.88 217 TYR B C 1
ATOM 3565 O O . TYR B 1 217 ? 7.156 -10.398 -19.953 1 92.88 217 TYR B O 1
ATOM 3573 N N . THR B 1 218 ? 8.789 -10.492 -18.312 1 89.62 218 THR B N 1
ATOM 3574 C CA . THR B 1 218 ? 9.891 -10.469 -19.266 1 89.62 218 THR B CA 1
ATOM 3575 C C . THR B 1 218 ? 10.016 -11.812 -19.984 1 89.62 218 THR B C 1
ATOM 3577 O O . THR B 1 218 ? 9.641 -12.852 -19.438 1 89.62 218 THR B O 1
ATOM 3580 N N . PRO B 1 219 ? 10.398 -11.844 -21.219 1 73.12 219 PRO B N 1
ATOM 3581 C CA . PRO B 1 219 ? 10.469 -13.078 -22 1 73.12 219 PRO B CA 1
ATOM 3582 C C . PRO B 1 219 ? 11.375 -14.133 -21.359 1 73.12 219 PRO B C 1
ATOM 3584 O O . PRO B 1 219 ? 11.211 -15.328 -21.609 1 73.12 219 PRO B O 1
ATOM 3587 N N . LYS B 1 220 ? 12.367 -13.82 -20.578 1 63.38 220 LYS B N 1
ATOM 3588 C CA . LYS B 1 220 ? 13.359 -14.781 -20.109 1 63.38 220 LYS B CA 1
ATOM 3589 C C . LYS B 1 220 ? 12.773 -15.703 -19.047 1 63.38 220 LYS B C 1
ATOM 3591 O O . LYS B 1 220 ? 13.469 -16.578 -18.516 1 63.38 220 LYS B O 1
ATOM 3596 N N . LEU B 1 221 ? 11.625 -15.445 -18.609 1 58.59 221 LEU B N 1
ATOM 3597 C CA . LEU B 1 221 ? 11.156 -16.188 -17.438 1 58.59 221 LEU B CA 1
ATOM 3598 C C . LEU B 1 221 ? 10.609 -17.547 -17.844 1 58.59 221 LEU B C 1
ATOM 3600 O O . LEU B 1 221 ? 10.453 -18.438 -17 1 58.59 221 LEU B O 1
ATOM 3604 N N . PHE B 1 222 ? 10.375 -17.625 -19.156 1 47.03 222 PHE B N 1
ATOM 3605 C CA . PHE B 1 222 ? 9.844 -18.953 -19.469 1 47.03 222 PHE B CA 1
ATOM 3606 C C . PHE B 1 222 ? 10.836 -19.75 -20.312 1 47.03 222 PHE B C 1
ATOM 3608 O O . PHE B 1 222 ? 11.586 -19.172 -21.109 1 47.03 222 PHE B O 1
#

InterPro domains:
  IPR017853 Glycoside hydrolase superfamily [SSF51445] (34-218)
  IPR051595 Glycosyl Hydrolase 25 Enzymes [PTHR23208] (10-218)

Sequence (444 aa):
MWKSVLFIIAFGVFVFAEELTESIDTVDEITEKAYRCLKSTNLEHVTVRVYANGTSDEVGYKNLERVLGRMSVNVYVVPSPFDDPVRQVEDMVNHTKSHKWVNGTLYIQITDPSKWSRNKEENGHFIKRFAEAAQSNAIKVAYLTSWYDYQTITGNTKIIPVGKLWYWETNGVGPEAQTENNFADFRPFGPFQSPPIAKQYCIQEKYCGLNVNRNVYTPKLFMWKSVLFIIAFGVFVFAEELTESIDTVDEITEKAYRCLKSTNLEHVTVRVYANGTSDEVGYKNLERVLGRMSVNVYVVPSPFDDPVRQVEDMVNHTKSHKWVNGTLYIQITDPSKWSRNKEENGHFIKRFAEAAQSNAIKVAYLTSWYDYQTITGNTKIIPVGKLWYWETNGVGPEAQTENNFADFRPFGPFQSPPIAKQYCIQEKYCGLNVNRNVYTPKLF

Secondary structure (DSSP, 8-state):
------------------PPEEEEEESS---HHHHHHHHTTT--EEEEEEEETTEE-HHHHHHHHHHBTTBEEEEEE---TTS-HHHHHHHHHHHHHHTT--SPEEEEE---GGGS-S-HHHHHHHHHHHHHHHHHTT-EEEEEE-HHHHHHHHSS---SPP-EEEEE--SSSSGGG---SSSTT---BTTB-SPPSEEEEEEEEEETTEEEEEEEE-GGG-/------------------PPEEEEEESS---HHHHHHHHTTT--EEEEEEEETTEE-HHHHHHHHHHBTTBEEEEEEE--TTS-HHHHHHHHHHHHHHTT--SPEEEEE---GGGS-S-HHHHHHHHHHHHHHHHHTT-EEEEEE-HHHHHHHHSS---SPP-EEEEE--SSSSGGG---SSSTT---BTTB-SPPSEEEEEEEEEETTEEEEEEEE-GGG-

pLDDT: mean 90.16, std 14.88, range [34.0, 98.81]

Radius of gyration: 26.04 Å; Cα contacts (8 Å, |Δi|>4): 917; chains: 2; bounding box: 63×75×81 Å